Protein AF-A0A5J4Z8L5-F1 (afdb_monomer)

Radius of gyration: 27.87 Å; Cα contacts (8 Å, |Δi|>4): 990; chains: 1; bounding box: 81×73×79 Å

Secondary structure (DSSP, 8-state):
--------------------SS-TTTHHHHHHHHHHGGGT-EEEEEEETTTEEEEEEE-SSEEEEEETTEEEEEEGGGEEEEEE-SSTTEEEEEEEEE-TTS------SSHHHHHHHHTS-EEEEEEEEE--HHHHHHHHHHHHHHH-S---SEEEEEEE-SSTTSSS-HHHHIIIIIHHHHHHTTEEEEEEE--STTHHHHHHHH---SSEEEEEEEESHHHHHHHHHHHTT-HHHHTT----EEEEE-SS--HHHHHTT--S-HHHHHHHHHHHHHHT--EEE-PEEEEETT-SS-EEESSEEEEEHHHHHHHHGGGGGGGTTHHHHHHHHHHHHHPPPEEEEEEEEE-S-HHHHHHTTT---SS-SS--EEEEEEEEEEESSSBSSSS-BS-TT--TT-S-EEEEEEE--SS-HHHHHHHHTTTTTTTGGGGSTTEEEEEEEEEEEEESS-PPEEETTEEE--SEEEEE--TT---EEES----

Nearest PDB structures (foldseek):
  3vzd-assembly2_B  TM=8.085E-01  e=1.331E-27  Homo sapiens
  3vzd-assembly1_C  TM=8.023E-01  e=3.943E-27  Homo sapiens
  3vzb-assembly2_B  TM=8.010E-01  e=6.865E-26  Homo sapiens
  3vzc-assembly2_B  TM=7.932E-01  e=5.783E-26  Homo sapiens
  3vzc-assembly3_C  TM=7.968E-01  e=1.684E-24  Homo sapiens

pLDDT: mean 81.19, std 18.61, range [26.22, 97.94]

Solvent-accessible surface area (backbone atoms only — not comparable to full-atom values): 26178 Å² total; per-residue (Å²): 135,89,84,87,88,82,87,86,82,92,74,84,85,88,86,85,78,89,89,86,88,87,63,87,76,61,60,69,65,55,54,52,66,58,47,55,63,70,62,78,29,58,72,48,67,33,31,32,85,88,76,44,52,31,40,39,33,56,38,97,73,29,42,34,42,34,50,81,89,47,47,46,74,34,43,56,57,39,50,52,39,73,43,79,43,97,46,79,28,27,33,34,42,34,32,52,41,71,44,83,90,57,67,71,68,83,76,65,90,56,73,64,39,55,59,57,52,43,76,44,64,68,38,86,44,77,43,52,32,42,30,55,52,69,52,34,52,51,51,44,51,57,50,42,74,69,54,42,58,80,47,81,68,36,31,28,37,35,42,32,38,39,58,42,54,79,67,60,44,44,61,60,50,35,64,70,51,43,48,55,54,42,48,62,39,27,34,38,80,46,80,43,72,47,86,54,92,62,40,46,15,56,48,36,33,72,54,74,67,84,69,31,74,26,37,33,32,38,12,25,45,61,48,46,34,26,33,53,51,9,33,71,65,10,66,60,47,69,74,62,53,90,62,32,41,25,64,42,67,48,27,79,45,24,11,60,30,32,58,67,68,34,70,75,32,70,60,55,33,49,31,37,25,55,40,12,58,26,64,72,38,57,39,52,36,33,40,33,41,32,41,39,76,78,47,98,60,73,43,60,35,70,38,32,42,28,27,32,54,61,24,51,24,59,62,61,25,59,86,34,57,91,54,54,78,58,21,54,60,58,38,36,53,49,44,68,76,71,55,77,53,40,43,29,33,41,38,45,41,53,46,92,65,59,66,67,50,55,68,51,76,81,58,69,79,90,61,70,72,54,60,73,42,75,46,52,27,33,26,42,39,34,21,26,30,21,21,65,23,77,64,33,18,74,23,70,83,32,41,40,67,36,76,44,32,27,36,36,35,34,59,56,60,81,93,46,74,60,62,57,46,34,58,78,69,45,18,46,47,70,28,53,45,72,74,40,89,76,39,46,76,44,56,18,30,30,41,35,45,35,43,75,65,73,54,60,32,19,47,54,86,39,84,45,90,38,46,32,43,37,42,32,50,60,98,79,54,59,74,42,40,28,31,36,55,88,127

InterPro domains:
  IPR001206 Diacylglycerol kinase, catalytic domain [PF00781] (158-273)
  IPR001206 Diacylglycerol kinase, catalytic domain [PS50146] (151-295)
  IPR001206 Diacylglycerol kinase, catalytic domain [SM00046] (155-289)
  IPR016064 NAD kinase/diacylglycerol kinase-like domain superfamily [SSF111331] (154-472)
  IPR017438 Inorganic polyphosphate/ATP-NAD kinase, N-terminal [G3DSA:3.40.50.10330] (147-280)
  IPR050187 Lipid Phosphate Formation and Regulation [PTHR12358] (116-467)

Sequence (487 aa):
MFAQDERVDHVWNQRHTQFAVRLCLVERVRLSAARLRACGSMQYEGTVSGGRRICLGVGDRALLVEESRVAWEIPWTAVVDVVRGSSQEEVQLMCMVPKSRSAPYRKEVGEKLSAEYQKQSLEWRKWAITLSRTDADSFSAAVWARLGRAFRNQKIDVVINPISGGNHANVVKYQRWVQPILENAGLQPVEHVTTSQGDGERYAETLDLVDSVGILSIGGDGTLYELVNGLCRNPKYVEGICFPIGVLPFGSGNGVAASLQCSESLEWSVLQCVRSCRVQSYQMLCPAWVVRDDLDEKRLSVLGVTWGLVADTDVDSDTCRWLGSARFDVVGLRNLLFKDGRRGRISLVCSDGQSALDEIRGFQNREGPGDLGAGTYSSVMAYTAPFATPQYNFAPFAKLESQEIDVVILRKQNFSCKMLKMFLSGAFERGAHVLDRSVLYFKSRELTIETLDNSPLVLDGELTRANQVRIFFDDSSPAFNMMHCTM

Foldseek 3Di:
DDDDDDDDDDDDDDDDDDDDPDDPPPVLVVVVVVVLVVQVWDKFWWAWPPGWIWIWTLHDAFIWIDTRNAIETAGLLQFQAWDADPDLQKIKTKGKGADPVPGRDDDDGDPVVVVVRLQGDIDIDITTTGGPNVCSVVVRVSSCVSLAAQQQQFEEEEEAAQCAANPSCLVVCCVVAQVVSQVSSNYDYDYDYADDQLSLLCCLLPDDQPRHLAYEQRHALSSVQSNVQSVVNRVVVVVPPAHAYQYAYPHLWHQVCLLLVNPRDRNSSSSLLSSCSRNVNFFKAFWWWKDFPVDPDIGTFRWWKKFALQLQQLVVLVVVCVVRNCSSLVSSVVCLVPPFFFWWWKFFAFDPCPVVQVVLPPDDPPDDRGTPGIATFNMKTKTQGQGRGNQFRQQPPHGRNDLWIKIKTQGDDPSDVLVVCCSVVSCRRVVVNCSDPNIDIGIGQKMKIAGPPQGWMATSSHTDSGRMMMIHDDPPRDMHTYSGHDD

Organism: Porphyridium purpureum (NCBI:txid35688)

Structure (mmCIF, N/CA/C/O backbone):
data_AF-A0A5J4Z8L5-F1
#
_entry.id   AF-A0A5J4Z8L5-F1
#
loop_
_atom_site.group_PDB
_atom_site.id
_atom_site.type_symbol
_atom_site.label_atom_id
_atom_site.label_alt_id
_atom_site.label_comp_id
_atom_site.label_asym_id
_atom_site.label_entity_id
_atom_site.label_seq_id
_atom_site.pdbx_PDB_ins_code
_atom_site.Cartn_x
_atom_site.Cartn_y
_atom_site.Cartn_z
_atom_site.occupancy
_atom_site.B_iso_or_equiv
_atom_site.auth_seq_id
_atom_site.auth_comp_id
_atom_site.auth_asym_id
_atom_site.auth_atom_id
_atom_site.pdbx_PDB_model_num
ATOM 1 N N . MET A 1 1 ? 50.666 53.358 28.669 1.00 31.73 1 MET A N 1
ATOM 2 C CA . MET A 1 1 ? 51.471 52.815 29.783 1.00 31.73 1 MET A CA 1
ATOM 3 C C . MET A 1 1 ? 50.543 51.904 30.568 1.00 31.73 1 MET A C 1
ATOM 5 O O . MET A 1 1 ? 49.432 52.320 30.859 1.00 31.73 1 MET A O 1
ATOM 9 N N . PHE A 1 2 ? 50.936 50.641 30.695 1.00 28.08 2 PHE A N 1
ATOM 10 C CA . PHE A 1 2 ? 50.135 49.466 31.054 1.00 28.08 2 PHE A CA 1
ATOM 11 C C . PHE A 1 2 ? 49.382 49.560 32.391 1.00 28.08 2 PHE A C 1
ATOM 13 O O . PHE A 1 2 ? 49.943 50.080 33.347 1.00 28.08 2 PHE A O 1
ATOM 20 N N . ALA A 1 3 ? 48.195 48.944 32.470 1.00 27.64 3 ALA A N 1
ATOM 21 C CA . ALA A 1 3 ? 47.959 47.783 33.344 1.00 27.64 3 ALA A CA 1
ATOM 22 C C . ALA A 1 3 ? 46.548 47.193 33.133 1.00 27.64 3 ALA A C 1
ATOM 24 O O . ALA A 1 3 ? 45.547 47.903 33.186 1.00 27.64 3 ALA A O 1
ATOM 25 N N . GLN A 1 4 ? 46.525 45.886 32.865 1.00 30.61 4 GLN A N 1
ATOM 26 C CA . GLN A 1 4 ? 45.398 44.963 33.007 1.00 30.61 4 GLN A CA 1
ATOM 27 C C . GLN A 1 4 ? 45.284 44.487 34.472 1.00 30.61 4 GLN A C 1
ATOM 29 O O . GLN A 1 4 ? 46.156 44.803 35.280 1.00 30.61 4 GLN A O 1
ATOM 34 N N . ASP A 1 5 ? 44.269 43.644 34.702 1.00 28.53 5 ASP A N 1
ATOM 35 C CA . ASP A 1 5 ? 43.996 42.740 35.835 1.00 28.53 5 ASP A CA 1
ATOM 36 C C . ASP A 1 5 ? 43.178 43.301 37.000 1.00 28.53 5 ASP A C 1
ATOM 38 O O . ASP A 1 5 ? 43.421 44.395 37.489 1.00 28.53 5 ASP A O 1
ATOM 42 N N . GLU A 1 6 ? 42.229 42.575 37.590 1.00 29.61 6 GLU A N 1
ATOM 43 C CA . GLU A 1 6 ? 41.449 41.375 37.244 1.00 29.61 6 GLU A CA 1
ATOM 44 C C . GLU A 1 6 ? 40.432 41.226 38.407 1.00 29.61 6 GLU A C 1
ATOM 46 O O . GLU A 1 6 ? 40.668 41.761 39.490 1.00 29.61 6 GLU A O 1
ATOM 51 N N . ARG A 1 7 ? 39.381 40.415 38.219 1.00 26.34 7 ARG A N 1
ATOM 52 C CA . ARG A 1 7 ? 38.614 39.685 39.260 1.00 26.34 7 ARG A CA 1
ATOM 53 C C . ARG A 1 7 ? 37.390 40.312 39.972 1.00 26.34 7 ARG A C 1
ATOM 55 O O . ARG A 1 7 ? 37.499 41.134 40.870 1.00 26.34 7 ARG A O 1
ATOM 62 N N . VAL A 1 8 ? 36.260 39.644 39.685 1.00 28.33 8 VAL A N 1
ATOM 63 C CA . VAL A 1 8 ? 35.460 38.811 40.623 1.00 28.33 8 VAL A CA 1
ATOM 64 C C . VAL A 1 8 ? 34.168 39.409 41.214 1.00 28.33 8 VAL A C 1
ATOM 66 O O . VAL A 1 8 ? 34.149 40.436 41.879 1.00 28.33 8 VAL A O 1
ATOM 69 N N . ASP A 1 9 ? 33.106 38.631 40.971 1.00 26.98 9 ASP A N 1
ATOM 70 C CA . ASP A 1 9 ? 31.843 38.449 41.694 1.00 26.98 9 ASP A CA 1
ATOM 71 C C . ASP A 1 9 ? 30.801 39.574 41.755 1.00 26.98 9 ASP A C 1
ATOM 73 O O . ASP A 1 9 ? 30.735 40.393 42.669 1.00 26.98 9 ASP A O 1
ATOM 77 N N . HIS A 1 10 ? 29.828 39.473 40.841 1.00 28.09 10 HIS A N 1
ATOM 78 C CA . HIS A 1 10 ? 28.513 40.081 41.008 1.00 28.09 10 HIS A CA 1
ATOM 79 C C . HIS A 1 10 ? 27.610 39.210 41.891 1.00 28.09 10 HIS A C 1
ATOM 81 O O . HIS A 1 10 ? 26.959 38.268 41.436 1.00 28.09 10 HIS A O 1
ATOM 87 N N . VAL A 1 11 ? 27.519 39.602 43.161 1.00 29.31 11 VAL A N 1
ATOM 88 C CA . VAL A 1 11 ? 26.416 39.262 44.061 1.00 29.31 11 VAL A CA 1
ATOM 89 C C . VAL A 1 11 ? 25.360 40.368 43.986 1.00 29.31 11 VAL A C 1
ATOM 91 O O . VAL A 1 11 ? 25.647 41.537 44.216 1.00 29.31 11 VAL A O 1
ATOM 94 N N . TRP A 1 12 ? 24.145 39.946 43.633 1.00 26.22 12 TRP A N 1
ATOM 95 C CA . TRP A 1 12 ? 22.835 40.427 44.082 1.00 26.22 12 TRP A CA 1
ATOM 96 C C . TRP A 1 12 ? 22.670 41.901 44.470 1.00 26.22 12 TRP A C 1
ATOM 98 O O . TRP A 1 12 ? 23.147 42.340 45.513 1.00 26.22 12 TRP A O 1
ATOM 108 N N . ASN A 1 13 ? 21.750 42.578 43.775 1.00 28.23 13 ASN A N 1
ATOM 109 C CA . ASN A 1 13 ? 20.916 43.573 44.436 1.00 28.23 13 ASN A CA 1
ATOM 110 C C . ASN A 1 13 ? 19.435 43.203 44.318 1.00 28.23 13 ASN A C 1
ATOM 112 O O . ASN A 1 13 ? 18.883 43.003 43.237 1.00 28.23 13 ASN A O 1
ATOM 116 N N . GLN A 1 14 ? 18.843 43.032 45.493 1.00 29.22 14 GLN A N 1
ATOM 117 C CA . GLN A 1 14 ? 17.462 42.669 45.737 1.00 29.22 14 GLN A CA 1
ATOM 118 C C . GLN A 1 14 ? 16.518 43.853 45.490 1.00 29.22 14 GLN A C 1
ATOM 120 O O . GLN A 1 14 ? 16.885 45.001 45.724 1.00 29.22 14 GLN A O 1
ATOM 125 N N . ARG A 1 15 ? 15.253 43.494 45.228 1.00 26.44 15 ARG A N 1
ATOM 126 C CA . ARG A 1 15 ? 13.998 44.065 45.770 1.00 26.44 15 ARG A CA 1
ATOM 127 C C . ARG A 1 15 ? 13.004 44.457 44.680 1.00 26.44 15 ARG A C 1
ATOM 129 O O . ARG A 1 15 ? 12.834 45.625 44.376 1.00 26.44 15 ARG A O 1
ATOM 136 N N . HIS A 1 16 ? 12.231 43.470 44.231 1.00 29.41 16 HIS A N 1
ATOM 137 C CA . HIS A 1 16 ? 10.777 43.604 44.289 1.00 29.41 16 HIS A CA 1
ATOM 138 C C . HIS A 1 16 ? 10.171 42.319 44.855 1.00 29.41 16 HIS A C 1
ATOM 140 O O . HIS A 1 16 ? 10.434 41.200 44.421 1.00 29.41 16 HIS A O 1
ATOM 146 N N . THR A 1 17 ? 9.460 42.539 45.945 1.00 27.44 17 THR A N 1
ATOM 147 C CA . THR A 1 17 ? 8.971 41.605 46.944 1.00 27.44 17 THR A CA 1
ATOM 148 C C . THR A 1 17 ? 7.708 40.901 46.448 1.00 27.44 17 THR A C 1
ATOM 150 O O . THR A 1 17 ? 6.851 41.537 45.851 1.00 27.44 17 THR A O 1
ATOM 153 N N . GLN A 1 18 ? 7.613 39.602 46.750 1.00 32.22 18 GLN A N 1
ATOM 154 C CA . GLN A 1 18 ? 6.392 38.874 47.128 1.00 32.22 18 GLN A CA 1
ATOM 155 C C . GLN A 1 18 ? 5.099 39.203 46.361 1.00 32.22 18 GLN A C 1
ATOM 157 O O . GLN A 1 18 ? 4.441 40.172 46.690 1.00 32.22 18 GLN A O 1
ATOM 162 N N . PHE A 1 19 ? 4.689 38.323 45.438 1.00 26.69 19 PHE A N 1
ATOM 163 C CA . PHE A 1 19 ? 3.311 37.804 45.267 1.00 26.69 19 PHE A CA 1
ATOM 164 C C . PHE A 1 19 ? 3.261 36.913 44.008 1.00 26.69 19 PHE A C 1
ATOM 166 O O . PHE A 1 19 ? 2.716 37.289 42.979 1.00 26.69 19 PHE A O 1
ATOM 173 N N . ALA A 1 20 ? 3.862 35.719 44.045 1.00 28.58 20 ALA A N 1
ATOM 174 C CA . ALA A 1 20 ? 3.730 34.755 42.939 1.00 28.58 20 ALA A CA 1
ATOM 175 C C . ALA A 1 20 ? 3.917 33.298 43.390 1.00 28.58 20 ALA A C 1
ATOM 177 O O . ALA A 1 20 ? 4.546 32.495 42.713 1.00 28.58 20 ALA A O 1
ATOM 178 N N . VAL A 1 21 ? 3.379 32.929 44.554 1.00 32.91 21 VAL A N 1
ATOM 179 C CA . VAL A 1 21 ? 3.320 31.523 44.986 1.00 32.91 21 VAL A CA 1
ATOM 180 C C . VAL A 1 21 ? 1.932 31.253 45.556 1.00 32.91 21 VAL A C 1
ATOM 182 O O . VAL A 1 21 ? 1.778 31.236 46.769 1.00 32.91 21 VAL A O 1
ATOM 185 N N . ARG A 1 22 ? 0.913 31.112 44.683 1.00 28.86 22 ARG A N 1
ATOM 186 C CA . ARG A 1 22 ? -0.322 30.309 44.925 1.00 28.86 22 ARG A CA 1
ATOM 187 C C . ARG A 1 22 ? -1.428 30.353 43.850 1.00 28.86 22 ARG A C 1
ATOM 189 O O . ARG A 1 22 ? -2.564 30.029 44.167 1.00 28.86 22 ARG A O 1
ATOM 196 N N . LEU A 1 23 ? -1.148 30.663 42.578 1.00 28.34 23 LEU A N 1
ATOM 197 C CA . LEU A 1 23 ? -2.201 30.676 41.534 1.00 28.34 23 LEU A CA 1
ATOM 198 C C . LEU A 1 23 ? -1.966 29.765 40.315 1.00 28.34 23 LEU A C 1
ATOM 200 O O . LEU A 1 23 ? -2.795 29.728 39.415 1.00 28.34 23 LEU A O 1
ATOM 204 N N . CYS A 1 24 ? -0.928 28.922 40.303 1.00 28.44 24 CYS A N 1
ATOM 205 C CA . CYS A 1 24 ? -0.653 28.045 39.150 1.00 28.44 24 CYS A CA 1
ATOM 206 C C . CYS A 1 24 ? -1.461 26.726 39.100 1.00 28.44 24 CYS A C 1
ATOM 208 O O . CYS A 1 24 ? -1.292 25.939 38.172 1.00 28.44 24 CYS A O 1
ATOM 210 N N . LEU A 1 25 ? -2.352 26.463 40.064 1.00 30.12 25 LEU A N 1
ATOM 211 C CA . LEU A 1 25 ? -3.153 25.225 40.113 1.00 30.12 25 LEU A CA 1
ATOM 212 C C . LEU A 1 25 ? -4.659 25.436 39.896 1.00 30.12 25 LEU A C 1
ATOM 214 O O . LEU A 1 25 ? -5.367 24.460 39.670 1.00 30.12 25 LEU A O 1
ATOM 218 N N . VAL A 1 26 ? -5.144 26.682 39.907 1.00 29.22 26 VAL A N 1
ATOM 219 C CA . VAL A 1 26 ? -6.587 26.983 39.825 1.00 29.22 26 VAL A CA 1
ATOM 220 C C . VAL A 1 26 ? -7.002 27.494 38.436 1.00 29.22 26 VAL A C 1
ATOM 222 O O . VAL A 1 26 ? -8.107 27.197 37.985 1.00 29.22 26 VAL A O 1
ATOM 225 N N . GLU A 1 27 ? -6.109 28.150 37.686 1.00 28.30 27 GLU A N 1
ATOM 226 C CA . GLU A 1 27 ? -6.430 28.647 36.334 1.00 28.30 27 GLU A CA 1
ATOM 227 C C . GLU A 1 27 ? -6.375 27.575 35.233 1.00 28.30 27 GLU A C 1
ATOM 229 O O . GLU A 1 27 ? -7.147 27.645 34.276 1.00 28.30 27 GLU A O 1
ATOM 234 N N . ARG A 1 28 ? -5.560 26.516 35.376 1.00 35.81 28 ARG A N 1
ATOM 235 C CA . ARG A 1 28 ? -5.553 25.401 34.401 1.00 35.81 28 ARG A CA 1
ATOM 236 C C . ARG A 1 28 ? -6.843 24.571 34.419 1.00 35.81 28 ARG A C 1
ATOM 238 O O . ARG A 1 28 ? -7.203 24.026 33.384 1.00 35.81 28 ARG A O 1
ATOM 245 N N . VAL A 1 29 ? -7.548 24.522 35.553 1.00 36.59 29 VAL A N 1
ATOM 246 C CA . VAL A 1 29 ? -8.766 23.708 35.749 1.00 36.59 29 VAL A CA 1
ATOM 247 C C . VAL A 1 29 ? -10.022 24.389 35.182 1.00 36.59 29 VAL A C 1
ATOM 249 O O . VAL A 1 29 ? -10.962 23.715 34.779 1.00 36.59 29 VAL A O 1
ATOM 252 N N . ARG A 1 30 ? -10.056 25.727 35.094 1.00 32.56 30 ARG A N 1
ATOM 253 C CA . ARG A 1 30 ? -11.213 26.456 34.530 1.00 32.56 30 ARG A CA 1
ATOM 254 C C . ARG A 1 30 ? -11.159 26.621 33.009 1.00 32.56 30 ARG A C 1
ATOM 256 O O . ARG A 1 30 ? -12.203 26.758 32.376 1.00 32.56 30 ARG A O 1
ATOM 263 N N . LEU A 1 31 ? -9.969 26.563 32.411 1.00 39.22 31 LEU A N 1
ATOM 264 C CA . LEU A 1 31 ? -9.782 26.711 30.964 1.00 39.22 31 LEU A CA 1
ATOM 265 C C . LEU A 1 31 ? -10.155 25.457 30.148 1.00 39.22 31 LEU A C 1
ATOM 267 O O . LEU A 1 31 ? -10.391 25.602 28.950 1.00 39.22 31 LEU A O 1
ATOM 271 N N . SER A 1 32 ? -10.222 24.253 30.738 1.00 48.75 32 SER A N 1
ATOM 272 C CA . SER A 1 32 ? -10.603 23.020 30.017 1.00 48.75 32 SER A CA 1
ATOM 273 C C . SER A 1 32 ? -12.121 22.911 29.826 1.00 48.75 32 SER A C 1
ATOM 275 O O . SER A 1 32 ? -12.586 22.830 28.689 1.00 48.75 32 SER A O 1
ATOM 277 N N . ALA A 1 33 ? -12.905 23.081 30.894 1.00 40.66 33 ALA A N 1
ATOM 278 C CA . ALA A 1 33 ? -14.371 23.068 30.835 1.00 40.66 33 ALA A CA 1
ATOM 279 C C . ALA A 1 33 ? -14.964 24.220 29.995 1.00 40.66 33 ALA A C 1
ATOM 281 O O . ALA A 1 33 ? -15.949 24.030 29.284 1.00 40.66 33 ALA A O 1
ATOM 282 N N . ALA A 1 34 ? -14.361 25.414 30.030 1.00 43.12 34 ALA A N 1
ATOM 283 C CA . ALA A 1 34 ? -14.801 26.549 29.212 1.00 43.12 34 ALA A CA 1
ATOM 284 C C . ALA A 1 34 ? -14.479 26.377 27.712 1.00 43.12 34 ALA A C 1
ATOM 286 O O . ALA A 1 34 ? -15.192 26.914 26.869 1.00 43.12 34 ALA A O 1
ATOM 287 N N . ARG A 1 35 ? -13.437 25.608 27.357 1.00 48.69 35 ARG A N 1
ATOM 288 C CA . ARG A 1 35 ? -13.040 25.357 25.957 1.00 48.69 35 ARG A CA 1
ATOM 289 C C . ARG A 1 35 ? -13.725 24.149 25.333 1.00 48.69 35 ARG A C 1
ATOM 291 O O . ARG A 1 35 ? -14.051 24.215 24.153 1.00 48.69 35 ARG A O 1
ATOM 298 N N . LEU A 1 36 ? -14.036 23.118 26.122 1.00 47.00 36 LEU A N 1
ATOM 299 C CA . LEU A 1 36 ? -14.982 22.075 25.713 1.00 47.00 36 LEU A CA 1
ATOM 300 C C . LEU A 1 36 ? -16.328 22.706 25.311 1.00 47.00 36 LEU A C 1
ATOM 302 O O . LEU A 1 36 ? -16.960 22.264 24.357 1.00 47.00 36 LEU A O 1
ATOM 306 N N . ARG A 1 37 ? -16.769 23.774 26.001 1.00 43.47 37 ARG A N 1
ATOM 307 C CA . ARG A 1 37 ? -18.010 24.509 25.668 1.00 43.47 37 ARG A CA 1
ATOM 308 C C . ARG A 1 37 ? -17.892 25.380 24.414 1.00 43.47 37 ARG A C 1
ATOM 310 O O . ARG A 1 37 ? -18.899 25.642 23.772 1.00 43.47 37 ARG A O 1
ATOM 317 N N . ALA A 1 38 ? -16.683 25.811 24.055 1.00 43.34 38 ALA A N 1
ATOM 318 C CA . ALA A 1 38 ? -16.443 26.677 22.900 1.00 43.34 38 ALA A CA 1
ATOM 319 C C . ALA A 1 38 ? -16.444 25.927 21.550 1.00 43.34 38 ALA A C 1
ATOM 321 O O . ALA A 1 38 ? -16.555 26.572 20.514 1.00 43.34 38 ALA A O 1
ATOM 322 N N . CYS A 1 39 ? -16.341 24.590 21.546 1.00 48.72 39 CYS A N 1
ATOM 323 C CA . CYS A 1 39 ? -16.288 23.775 20.321 1.00 48.72 39 CYS A CA 1
ATOM 324 C C . CYS A 1 39 ? -17.656 23.281 19.811 1.00 48.72 39 CYS A C 1
ATOM 326 O O . CYS A 1 39 ? -17.685 22.471 18.891 1.00 48.72 39 CYS A O 1
ATOM 328 N N . GLY A 1 40 ? -18.782 23.688 20.414 1.00 53.06 40 GLY A N 1
ATOM 329 C CA . GLY A 1 40 ? -20.119 23.211 20.011 1.00 53.06 40 GLY A CA 1
ATOM 330 C C . GLY A 1 40 ? -20.359 21.701 20.202 1.00 53.06 40 GLY A C 1
ATOM 331 O O . GLY A 1 40 ? -21.368 21.175 19.746 1.00 53.06 40 GLY A O 1
ATOM 332 N N . SER A 1 41 ? -19.441 20.999 20.871 1.00 62.81 41 SER A N 1
ATOM 333 C CA . SER A 1 41 ? -19.448 19.546 21.058 1.00 62.81 41 SER A CA 1
ATOM 334 C C . SER A 1 41 ? -20.446 19.095 22.125 1.00 62.81 41 SER A C 1
ATOM 336 O O . SER A 1 41 ? -20.536 19.731 23.179 1.00 62.81 41 SER A O 1
ATOM 338 N N . MET A 1 42 ? -21.110 17.951 21.912 1.00 76.81 42 MET A N 1
ATOM 339 C CA . MET A 1 42 ? -21.866 17.268 22.974 1.00 76.81 42 MET A CA 1
ATOM 340 C C . MET A 1 42 ? -20.910 16.843 24.092 1.00 76.81 42 MET A C 1
ATOM 342 O O . MET A 1 42 ? -19.844 16.291 23.808 1.00 76.81 42 MET A O 1
ATOM 346 N N . GLN A 1 43 ? -21.286 17.106 25.344 1.00 85.38 43 GLN A N 1
ATOM 347 C CA . GLN A 1 43 ? -20.447 16.862 26.515 1.00 85.38 43 GLN A CA 1
ATOM 348 C C . GLN A 1 43 ? -21.071 15.839 27.441 1.00 85.38 43 GLN A C 1
ATOM 350 O O . GLN A 1 43 ? -22.272 15.876 27.690 1.00 85.38 43 GLN A O 1
ATOM 355 N N . TYR A 1 44 ? -20.216 14.992 27.998 1.00 89.62 44 TYR A N 1
ATOM 356 C CA . TYR A 1 44 ? -20.611 13.958 28.936 1.00 89.62 44 TYR A CA 1
ATOM 357 C C . TYR A 1 44 ? -19.637 13.946 30.107 1.00 89.62 44 TYR A C 1
ATOM 359 O O . TYR A 1 44 ? -18.424 14.090 29.925 1.00 89.62 44 TYR A O 1
ATOM 367 N N . GLU A 1 45 ? -20.164 13.770 31.313 1.00 90.25 45 GLU A N 1
ATOM 368 C CA . GLU A 1 45 ? -19.361 13.613 32.519 1.00 90.25 45 GLU A CA 1
ATOM 369 C C . GLU A 1 45 ? -19.603 12.234 33.114 1.00 90.25 45 GLU A C 1
ATOM 371 O O . GLU A 1 45 ? -20.742 11.790 33.251 1.00 90.25 45 GLU A O 1
ATOM 376 N N . GLY A 1 46 ? -18.518 11.560 33.477 1.00 90.12 46 GLY A N 1
ATOM 377 C CA . GLY A 1 46 ? -18.580 10.211 34.005 1.00 90.12 46 GLY A CA 1
ATOM 378 C C . GLY A 1 46 ? -17.457 9.899 34.970 1.00 90.12 46 GLY A C 1
ATOM 379 O O . GLY A 1 46 ? -16.653 10.752 35.367 1.00 90.12 46 GLY A O 1
ATOM 380 N N . THR A 1 47 ? -17.386 8.623 35.319 1.00 91.44 47 THR A N 1
ATOM 381 C CA . THR A 1 47 ? -16.307 8.075 36.139 1.00 91.44 47 THR A CA 1
ATOM 382 C C . THR A 1 47 ? -15.695 6.864 35.459 1.00 91.44 47 THR A C 1
ATOM 384 O O . THR A 1 47 ? -16.407 6.035 34.903 1.00 91.44 47 THR A O 1
ATOM 387 N N . VAL A 1 48 ? -14.366 6.769 35.471 1.00 90.38 48 VAL A N 1
ATOM 388 C CA . VAL A 1 48 ? -13.658 5.566 35.011 1.00 90.38 48 VAL A CA 1
ATOM 389 C C . VAL A 1 48 ? -13.457 4.587 36.162 1.00 90.38 48 VAL A C 1
ATOM 391 O O . VAL A 1 48 ? -13.467 4.984 37.334 1.00 90.38 48 VAL A O 1
ATOM 394 N N . SER A 1 49 ? -13.191 3.317 35.841 1.00 75.31 49 SER A N 1
ATOM 395 C CA . SER A 1 49 ? -12.827 2.292 36.828 1.00 75.31 49 SER A CA 1
ATOM 396 C C . SER A 1 49 ? -11.750 2.807 37.803 1.00 75.31 49 SER A C 1
ATOM 398 O O . SER A 1 49 ? -10.665 3.234 37.385 1.00 75.31 49 SER A O 1
ATOM 400 N N . GLY A 1 50 ? -12.063 2.793 39.103 1.00 73.69 50 GLY A N 1
ATOM 401 C CA . GLY A 1 50 ? -11.235 3.391 40.160 1.00 73.69 50 GLY A CA 1
ATOM 402 C C . GLY A 1 50 ? -11.682 4.783 40.633 1.00 73.69 50 GLY A C 1
ATOM 403 O O . GLY A 1 50 ? -10.942 5.429 41.368 1.00 73.69 50 GLY A O 1
ATOM 404 N N . GLY A 1 51 ? -12.863 5.261 40.218 1.00 82.25 51 GLY A N 1
ATOM 405 C CA . GLY A 1 51 ? -13.524 6.451 40.780 1.00 82.25 51 GLY A CA 1
ATOM 406 C C . GLY A 1 51 ? -12.975 7.796 40.297 1.00 82.25 51 GLY A C 1
ATOM 407 O O . GLY A 1 51 ? -13.323 8.844 40.841 1.00 82.25 51 GLY A O 1
ATOM 408 N N . ARG A 1 52 ? -12.106 7.796 39.281 1.00 87.94 52 ARG A N 1
ATOM 409 C CA . ARG A 1 52 ? -11.543 9.027 38.710 1.00 87.94 52 ARG A CA 1
ATOM 410 C C . ARG A 1 52 ? -12.559 9.674 37.770 1.00 87.94 52 ARG A C 1
ATOM 412 O O . ARG A 1 52 ? -13.200 8.983 36.981 1.00 87.94 52 ARG A O 1
ATOM 419 N N . ARG A 1 53 ? -12.690 11.002 37.840 1.00 89.31 53 ARG A N 1
ATOM 420 C CA . ARG A 1 53 ? -13.576 11.769 36.952 1.00 89.31 53 ARG A CA 1
ATOM 421 C C . ARG A 1 53 ? -13.021 11.788 35.530 1.00 89.31 53 ARG A C 1
ATOM 423 O O . ARG A 1 53 ? -11.817 11.998 35.339 1.00 89.31 53 ARG A O 1
ATOM 430 N N . ILE A 1 54 ? -13.918 11.624 34.566 1.00 88.50 54 ILE A N 1
ATOM 431 C CA . ILE A 1 54 ? -13.644 11.779 33.142 1.00 88.50 54 ILE A CA 1
ATOM 432 C C . ILE A 1 54 ? -14.679 12.715 32.515 1.00 88.50 54 ILE A C 1
ATOM 434 O O . ILE A 1 54 ? -15.866 12.648 32.838 1.00 88.50 54 ILE A O 1
ATOM 438 N N . CYS A 1 55 ? -14.216 13.592 31.632 1.00 88.81 55 CYS A N 1
ATOM 439 C CA . CYS A 1 55 ? -15.061 14.431 30.794 1.00 88.81 55 CYS A CA 1
ATOM 440 C C . CYS A 1 55 ? -14.831 14.043 29.333 1.00 88.81 55 CYS A C 1
ATOM 442 O O . CYS A 1 55 ? -13.689 13.866 28.904 1.00 88.81 55 CYS A O 1
ATOM 444 N N . LEU A 1 56 ? -15.915 13.912 28.577 1.00 90.75 56 LEU A N 1
ATOM 445 C CA . LEU A 1 56 ? -15.900 13.516 27.173 1.00 90.75 56 LEU A CA 1
ATOM 446 C C . LEU A 1 56 ? -16.542 14.614 26.329 1.00 90.75 56 LEU A C 1
ATOM 448 O O . LEU A 1 56 ? -17.561 15.182 26.722 1.00 90.75 56 LEU A O 1
ATOM 452 N N . GLY A 1 57 ? -15.964 14.888 25.163 1.00 88.88 57 GLY A N 1
ATOM 453 C CA . GLY A 1 57 ? -16.508 15.819 24.179 1.00 88.88 57 GLY A CA 1
ATOM 454 C C . GLY A 1 57 ? -16.524 15.199 22.789 1.00 88.88 57 GLY A C 1
ATOM 455 O O . GLY A 1 57 ? -15.476 14.822 22.271 1.00 88.88 57 GLY A O 1
ATOM 456 N N . VAL A 1 58 ? -17.697 15.113 22.163 1.00 89.62 58 VAL A N 1
ATOM 457 C CA . VAL A 1 58 ? -17.838 14.643 20.775 1.00 89.62 58 VAL A CA 1
ATOM 458 C C . VAL A 1 58 ? -17.810 15.856 19.848 1.00 89.62 58 VAL A C 1
ATOM 460 O O . VAL A 1 58 ? -18.811 16.560 19.719 1.00 89.62 58 VAL A O 1
ATOM 463 N N . GLY A 1 59 ? -16.646 16.138 19.257 1.00 84.69 59 GLY A N 1
ATOM 464 C CA . GLY A 1 59 ? -16.437 17.260 18.337 1.00 84.69 59 GLY A CA 1
ATOM 465 C C . GLY A 1 59 ? -16.374 16.819 16.877 1.00 84.69 59 GLY A C 1
ATOM 466 O O . GLY A 1 59 ? -16.177 15.647 16.583 1.00 84.69 59 GLY A O 1
ATOM 467 N N . ASP A 1 60 ? -16.510 17.746 15.927 1.00 82.19 60 ASP A N 1
ATOM 468 C CA . ASP A 1 60 ? -16.583 17.446 14.483 1.00 82.19 60 ASP A CA 1
ATOM 469 C C . ASP A 1 60 ? -15.381 16.678 13.929 1.00 82.19 60 ASP A C 1
ATOM 471 O O . ASP A 1 60 ? -15.554 15.713 13.190 1.00 82.19 60 ASP A O 1
ATOM 475 N N . ARG A 1 61 ? -14.167 17.024 14.359 1.00 79.19 61 ARG A N 1
ATOM 476 C CA . ARG A 1 61 ? -12.933 16.421 13.824 1.00 79.19 61 ARG A CA 1
ATOM 477 C C . ARG A 1 61 ? -12.248 15.427 14.758 1.00 79.19 61 ARG A C 1
ATOM 479 O O . ARG A 1 61 ? -11.439 14.626 14.298 1.00 79.19 61 ARG A O 1
ATOM 486 N N . ALA A 1 62 ? -12.567 15.467 16.048 1.00 85.94 62 ALA A N 1
ATOM 487 C CA . ALA A 1 62 ? -11.904 14.659 17.060 1.00 85.94 62 ALA A CA 1
ATOM 488 C C . ALA A 1 62 ? -12.825 14.361 18.249 1.00 85.94 62 ALA A C 1
ATOM 490 O O . ALA A 1 62 ? -13.755 15.114 18.555 1.00 85.94 62 ALA A O 1
ATOM 491 N N . LEU A 1 63 ? -12.504 13.275 18.946 1.00 89.56 63 LEU A N 1
ATOM 492 C CA . LEU A 1 63 ? -13.017 12.947 20.263 1.00 89.56 63 LEU A CA 1
ATOM 493 C C . LEU A 1 63 ? -12.108 13.567 21.330 1.00 89.56 63 LEU A C 1
ATOM 495 O O . LEU A 1 63 ? -10.898 13.342 21.351 1.00 89.56 63 LEU A O 1
ATOM 499 N N . LEU A 1 64 ? -12.701 14.336 22.234 1.00 87.94 64 LEU A N 1
ATOM 500 C CA . LEU A 1 64 ? -12.012 14.949 23.361 1.00 87.94 64 LEU A CA 1
ATOM 501 C C . LEU A 1 64 ? -12.208 14.079 24.598 1.00 87.94 64 LEU A C 1
ATOM 503 O O . LEU A 1 64 ? -13.340 13.761 24.964 1.00 87.94 64 LEU A O 1
ATOM 507 N N . VAL A 1 65 ? -11.108 13.717 25.248 1.00 87.75 65 VAL A N 1
ATOM 508 C CA . VAL A 1 65 ? -11.120 12.920 26.478 1.00 87.75 65 VAL A CA 1
ATOM 509 C C . VAL A 1 65 ? -10.267 13.625 27.519 1.00 87.75 65 VAL A C 1
ATOM 511 O O . VAL A 1 65 ? -9.082 13.842 27.294 1.00 87.75 65 VAL A O 1
ATOM 514 N N . GLU A 1 66 ? -10.846 13.979 28.662 1.00 84.50 66 GLU A N 1
ATOM 515 C CA . GLU A 1 66 ? -10.130 14.555 29.802 1.00 84.50 66 GLU A CA 1
ATOM 516 C C . GLU A 1 66 ? -10.288 13.640 31.014 1.00 84.50 66 GLU A C 1
ATOM 518 O O . GLU A 1 66 ? -11.365 13.541 31.595 1.00 84.50 66 GLU A O 1
ATOM 523 N N . GLU A 1 67 ? -9.207 12.976 31.415 1.00 83.62 67 GLU A N 1
ATOM 524 C CA . GLU A 1 67 ? -9.170 12.118 32.597 1.00 83.62 67 GLU A CA 1
ATOM 525 C C . GLU A 1 67 ? -8.296 12.776 33.669 1.00 83.62 67 GLU A C 1
ATOM 527 O O . GLU A 1 67 ? -7.077 12.917 33.525 1.00 83.62 67 GLU A O 1
ATOM 532 N N . SER A 1 68 ? -8.911 13.154 34.792 1.00 77.00 68 SER A N 1
ATOM 533 C CA . SER A 1 68 ? -8.255 13.847 35.913 1.00 77.00 68 SER A CA 1
ATOM 534 C C . SER A 1 68 ? -7.564 15.177 35.547 1.00 77.00 68 SER A C 1
ATOM 536 O O . SER A 1 68 ? -8.107 16.240 35.820 1.00 77.00 68 SER A O 1
ATOM 538 N N . ARG A 1 69 ? -6.336 15.141 35.007 1.00 71.62 69 ARG A N 1
ATOM 539 C CA . ARG A 1 69 ? -5.530 16.325 34.623 1.00 71.62 69 ARG A CA 1
ATOM 540 C C . ARG A 1 69 ? -4.855 16.180 33.258 1.00 71.62 69 ARG A C 1
ATOM 542 O O . ARG A 1 69 ? -4.049 17.034 32.885 1.00 71.62 69 ARG A O 1
ATOM 549 N N . VAL A 1 70 ? -5.132 15.092 32.548 1.00 76.69 70 VAL A N 1
ATOM 550 C CA . VAL A 1 70 ? -4.600 14.836 31.212 1.00 76.69 70 VAL A CA 1
ATOM 551 C C . VAL A 1 70 ? -5.764 14.907 30.241 1.00 76.69 70 VAL A C 1
ATOM 553 O O . VAL A 1 70 ? -6.818 14.334 30.501 1.00 76.69 70 VAL A O 1
ATOM 556 N N . ALA A 1 71 ? -5.568 15.641 29.152 1.00 78.94 71 ALA A N 1
ATOM 557 C CA . ALA A 1 71 ? -6.541 15.765 28.083 1.00 78.94 71 ALA A CA 1
ATOM 558 C C . ALA A 1 71 ? -5.920 15.287 26.771 1.00 78.94 71 ALA A C 1
ATOM 560 O O . ALA A 1 71 ? -4.759 15.594 26.484 1.00 78.94 71 ALA A O 1
ATOM 561 N N . TRP A 1 72 ? -6.715 14.564 25.992 1.00 83.25 72 TRP A N 1
ATOM 562 C CA . TRP A 1 72 ? -6.389 14.091 24.658 1.00 83.25 72 TRP A CA 1
ATOM 563 C C . TRP A 1 72 ? -7.393 14.644 23.656 1.00 83.25 72 TRP A C 1
ATOM 565 O O . TRP A 1 72 ? -8.601 14.639 23.898 1.00 83.25 72 TRP A O 1
ATOM 575 N N . GLU A 1 73 ? -6.870 15.074 22.516 1.00 84.38 73 GLU A N 1
ATOM 576 C CA . GLU A 1 73 ? -7.635 15.321 21.302 1.00 84.38 73 GLU A CA 1
ATOM 577 C C . GLU A 1 73 ? -7.341 14.166 20.343 1.00 84.38 73 GLU A C 1
ATOM 579 O O . GLU A 1 73 ? -6.234 14.039 19.817 1.00 84.38 73 GLU A O 1
ATOM 584 N N . ILE A 1 74 ? -8.299 13.249 20.224 1.00 87.00 74 ILE A N 1
ATOM 585 C CA . ILE A 1 74 ? -8.141 11.970 19.532 1.00 87.00 74 ILE A CA 1
ATOM 586 C C . ILE A 1 74 ? -8.825 12.092 18.165 1.00 87.00 74 ILE A C 1
ATOM 588 O O . ILE A 1 74 ? -10.049 12.227 18.126 1.00 87.00 74 ILE A O 1
ATOM 592 N N . PRO A 1 75 ? -8.094 12.052 17.038 1.00 87.62 75 PRO A N 1
ATOM 593 C CA . PRO A 1 75 ? -8.722 12.081 15.721 1.00 87.62 75 PRO A CA 1
ATOM 594 C C . PRO A 1 75 ? -9.656 10.876 15.562 1.00 87.62 75 PRO A C 1
ATOM 596 O O . PRO A 1 75 ? -9.367 9.799 16.082 1.00 87.62 75 PRO A O 1
ATOM 599 N N . TRP A 1 76 ? -10.758 11.025 14.820 1.00 88.62 76 TRP A N 1
ATOM 600 C CA . TRP A 1 76 ? -11.747 9.945 14.663 1.00 88.62 76 TRP A CA 1
ATOM 601 C C . TRP A 1 76 ? -11.158 8.642 14.112 1.00 88.62 76 TRP A C 1
ATOM 603 O O . TRP A 1 76 ? -11.625 7.570 14.472 1.00 88.62 76 TRP A O 1
ATOM 613 N N . THR A 1 77 ? -10.096 8.721 13.308 1.00 88.25 77 THR A N 1
ATOM 614 C CA . THR A 1 77 ? -9.338 7.553 12.837 1.00 88.25 77 THR A CA 1
ATOM 615 C C . THR A 1 77 ? -8.695 6.755 13.980 1.00 88.25 77 THR A C 1
ATOM 617 O O . THR A 1 77 ? -8.582 5.543 13.875 1.00 88.25 77 THR A O 1
ATOM 620 N N . ALA A 1 78 ? -8.296 7.399 15.082 1.00 89.50 78 ALA A N 1
ATOM 621 C CA . ALA A 1 78 ? -7.689 6.742 16.245 1.00 89.50 78 ALA A CA 1
ATOM 622 C C . ALA A 1 78 ? -8.710 6.255 17.290 1.00 89.50 78 ALA A C 1
ATOM 624 O O . ALA A 1 78 ? -8.327 5.602 18.266 1.00 89.50 78 ALA A O 1
ATOM 625 N N . VAL A 1 79 ? -9.998 6.552 17.095 1.00 92.19 79 VAL A N 1
ATOM 626 C CA . VAL A 1 79 ? -11.091 5.973 17.880 1.00 92.19 79 VAL A CA 1
ATOM 627 C C . VAL A 1 79 ? -11.463 4.639 17.239 1.00 92.19 79 VAL A C 1
ATOM 629 O O . VAL A 1 79 ? -11.970 4.592 16.120 1.00 92.19 79 VAL A O 1
ATOM 632 N N . VAL A 1 80 ? -11.183 3.543 17.939 1.00 91.56 80 VAL A N 1
ATOM 633 C CA . VAL A 1 80 ? -11.352 2.191 17.400 1.00 91.56 80 VAL A CA 1
ATOM 634 C C . VAL A 1 80 ? -12.770 1.713 17.584 1.00 91.56 80 VAL A C 1
ATOM 636 O O . VAL A 1 80 ? -13.359 1.241 16.621 1.00 91.56 80 VAL A O 1
ATOM 639 N N . ASP A 1 81 ? -13.350 1.842 18.771 1.00 92.00 81 ASP A N 1
ATOM 640 C CA . ASP A 1 81 ? -14.732 1.420 18.979 1.00 92.00 81 ASP A CA 1
ATOM 641 C C . ASP A 1 81 ? -15.348 2.017 20.252 1.00 92.00 81 ASP A C 1
ATOM 643 O O . ASP A 1 81 ? -14.644 2.477 21.158 1.00 92.00 81 ASP A O 1
ATOM 647 N N . VAL A 1 82 ? -16.678 1.993 20.316 1.00 92.69 82 VAL A N 1
ATOM 648 C CA . VAL A 1 82 ? -17.464 2.285 21.511 1.00 92.69 82 VAL A CA 1
ATOM 649 C C . VAL A 1 82 ? -18.535 1.210 21.691 1.00 92.69 82 VAL A C 1
ATOM 651 O O . VAL A 1 82 ? -19.480 1.085 20.909 1.00 92.69 82 VAL A O 1
ATOM 654 N N . VAL A 1 83 ? -18.401 0.418 22.751 1.00 90.00 83 VAL A N 1
ATOM 655 C CA . VAL A 1 83 ? -19.331 -0.681 23.042 1.00 90.00 83 VAL A CA 1
ATOM 656 C C . VAL A 1 83 ? -20.011 -0.471 24.383 1.00 90.00 83 VAL A C 1
ATOM 658 O O . VAL A 1 83 ? -19.462 0.148 25.295 1.00 90.00 83 VAL A O 1
ATOM 661 N N . ARG A 1 84 ? -21.233 -0.988 24.518 1.00 88.69 84 ARG A N 1
ATOM 662 C CA . ARG A 1 84 ? -21.911 -1.005 25.815 1.00 88.69 84 ARG A CA 1
ATOM 663 C C . ARG A 1 84 ? -21.205 -1.979 26.754 1.00 88.69 84 ARG A C 1
ATOM 665 O O . ARG A 1 84 ? -20.787 -3.055 26.334 1.00 88.69 84 ARG A O 1
ATOM 672 N N . GLY A 1 85 ? -21.043 -1.564 28.006 1.00 83.38 85 GLY A N 1
ATOM 673 C CA . GLY A 1 85 ? -20.472 -2.393 29.057 1.00 83.38 85 GLY A CA 1
ATOM 674 C C . GLY A 1 85 ? -21.475 -3.396 29.624 1.00 83.38 85 GLY A C 1
ATOM 675 O O . GLY A 1 85 ? -22.508 -3.697 29.027 1.00 83.38 85 GLY A O 1
ATOM 676 N N . SER A 1 86 ? -21.153 -3.918 30.806 1.00 80.50 86 SER A N 1
ATOM 677 C CA . SER A 1 86 ? -21.967 -4.930 31.489 1.00 80.50 86 SER A CA 1
ATOM 678 C C . SER A 1 86 ? -23.279 -4.367 32.045 1.00 80.50 86 SER A C 1
ATOM 680 O O . SER A 1 86 ? -24.278 -5.082 32.138 1.00 80.50 86 SER A O 1
ATOM 682 N N . SER A 1 87 ? -23.293 -3.075 32.382 1.00 84.38 87 SER A N 1
ATOM 683 C CA . SER A 1 87 ? -24.479 -2.335 32.808 1.00 84.38 87 SER A CA 1
ATOM 684 C C . SER A 1 87 ? -24.936 -1.351 31.726 1.00 84.38 87 SER A C 1
ATOM 686 O O . SER A 1 87 ? -24.159 -0.926 30.872 1.00 84.38 87 SER A O 1
ATOM 688 N N . GLN A 1 88 ? -26.201 -0.918 31.784 1.00 81.19 88 GLN A N 1
ATOM 689 C CA . GLN A 1 88 ? -26.730 0.095 30.853 1.00 81.19 88 GLN A CA 1
ATOM 690 C C . GLN A 1 88 ? -26.146 1.503 31.059 1.00 81.19 88 GLN A C 1
ATOM 692 O O . GLN A 1 88 ? -26.395 2.402 30.254 1.00 81.19 88 GLN A O 1
ATOM 697 N N . GLU A 1 89 ? -25.365 1.695 32.114 1.00 88.19 89 GLU A N 1
ATOM 698 C CA . GLU A 1 89 ? -24.677 2.943 32.452 1.00 88.19 89 GLU A CA 1
ATOM 699 C C . GLU A 1 89 ? -23.198 2.904 32.052 1.00 88.19 89 GLU A C 1
ATOM 701 O O . GLU A 1 89 ? -22.532 3.934 32.021 1.00 88.19 89 GLU A O 1
ATOM 706 N N . GLU A 1 90 ? -22.675 1.724 31.717 1.00 91.69 90 GLU A N 1
ATOM 707 C CA . GLU A 1 90 ? -21.277 1.533 31.364 1.00 91.69 90 GLU A CA 1
ATOM 708 C C . GLU A 1 90 ? -21.080 1.605 29.842 1.00 91.69 90 GLU A C 1
ATOM 710 O O . GLU A 1 90 ? -21.801 0.985 29.051 1.00 91.69 90 GLU A O 1
ATOM 715 N N . VAL A 1 91 ? -20.058 2.347 29.425 1.00 93.50 91 VAL A N 1
ATOM 716 C CA . VAL A 1 91 ? -19.555 2.408 28.052 1.00 93.50 91 VAL A CA 1
ATOM 717 C C . VAL A 1 91 ? -18.075 2.061 28.058 1.00 93.50 91 VAL A C 1
ATOM 719 O O . VAL A 1 91 ? -17.307 2.587 28.862 1.00 93.50 91 VAL A O 1
ATOM 722 N N . GLN A 1 92 ? -17.659 1.195 27.142 1.00 93.62 92 GLN A N 1
ATOM 723 C CA . GLN A 1 92 ? -16.259 0.894 26.897 1.00 93.62 92 GLN A CA 1
ATOM 724 C C . GLN A 1 92 ? -15.793 1.629 25.643 1.00 93.62 92 GLN A C 1
ATOM 726 O O . GLN A 1 92 ? -16.192 1.292 24.530 1.00 93.62 92 GLN A O 1
ATOM 731 N N . LEU A 1 93 ? -14.950 2.638 25.841 1.00 93.31 93 LEU A N 1
ATOM 732 C CA . LEU A 1 93 ? -14.324 3.415 24.777 1.00 93.31 93 LEU A CA 1
ATOM 733 C C . LEU A 1 93 ? -12.921 2.869 24.505 1.00 93.31 93 LEU A C 1
ATOM 735 O O . LEU A 1 93 ? -12.103 2.769 25.423 1.00 93.31 93 LEU A O 1
ATOM 739 N N . MET A 1 94 ? -12.645 2.543 23.248 1.00 93.88 94 MET A N 1
ATOM 740 C CA . MET A 1 94 ? -11.386 1.963 22.790 1.00 93.88 94 MET A CA 1
ATOM 741 C C . MET A 1 94 ? -10.704 2.908 21.802 1.00 93.88 94 MET A C 1
ATOM 743 O O . MET A 1 94 ? -11.251 3.193 20.737 1.00 93.88 94 MET A O 1
ATOM 747 N N . CYS A 1 95 ? -9.509 3.388 22.148 1.00 91.88 95 CYS A N 1
ATOM 748 C CA . CYS A 1 95 ? -8.742 4.322 21.325 1.00 91.88 95 CYS A CA 1
ATOM 749 C C . CYS A 1 95 ? -7.242 4.011 21.362 1.00 91.88 95 CYS A 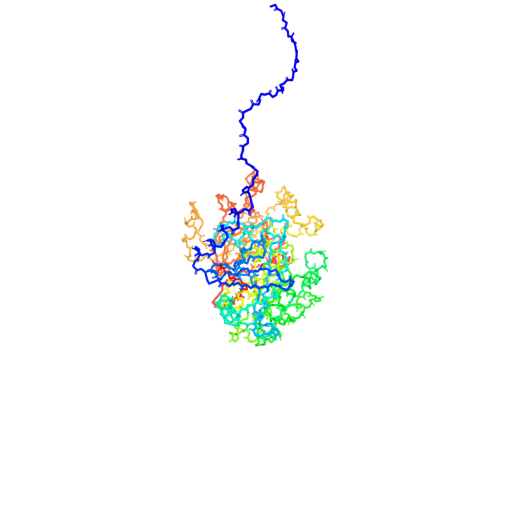C 1
ATOM 751 O O . CYS A 1 95 ? -6.716 3.470 22.336 1.00 91.88 95 CYS A O 1
ATOM 753 N N . MET A 1 96 ? -6.534 4.474 20.338 1.00 88.50 96 MET A N 1
ATOM 754 C CA . MET A 1 96 ? -5.085 4.669 20.388 1.00 88.50 96 MET A CA 1
ATOM 755 C C . MET A 1 96 ? -4.802 6.111 20.811 1.00 88.50 96 MET A C 1
ATOM 757 O O . MET A 1 96 ? -5.437 7.020 20.286 1.00 88.50 96 MET A O 1
ATOM 761 N N . VAL A 1 97 ? -3.873 6.336 21.748 1.00 86.19 97 VAL A N 1
ATOM 762 C CA . VAL A 1 97 ? -3.447 7.684 22.177 1.00 86.19 97 VAL A CA 1
ATOM 763 C C . VAL A 1 97 ? -1.929 7.832 22.238 1.00 86.19 97 VAL A C 1
ATOM 765 O O . VAL A 1 97 ? -1.234 6.829 22.355 1.00 86.19 97 VAL A O 1
ATOM 768 N N . PRO A 1 98 ? -1.370 9.054 22.224 1.00 82.75 98 PRO A N 1
ATOM 769 C CA . PRO A 1 98 ? 0.058 9.249 22.434 1.00 82.75 98 PRO A CA 1
ATOM 770 C C . PRO A 1 98 ? 0.520 8.809 23.827 1.00 82.75 98 PRO A C 1
ATOM 772 O O . PRO A 1 98 ? -0.144 9.075 24.833 1.00 82.75 98 PRO A O 1
ATOM 775 N N . LYS A 1 99 ? 1.710 8.201 23.904 1.00 79.12 99 LYS A N 1
ATOM 776 C CA . LYS A 1 99 ? 2.328 7.789 25.175 1.00 79.12 99 LYS A CA 1
ATOM 777 C C . LYS A 1 99 ? 2.560 8.979 26.112 1.00 79.12 99 LYS A C 1
ATOM 779 O O . LYS A 1 99 ? 3.136 9.995 25.723 1.00 79.12 99 LYS A O 1
ATOM 784 N N . SER A 1 100 ? 2.212 8.789 27.389 1.00 60.78 100 SER A N 1
ATOM 785 C CA . SER A 1 100 ? 2.164 9.791 28.476 1.00 60.78 100 SER A CA 1
ATOM 786 C C . SER A 1 100 ? 3.424 10.652 28.722 1.00 60.78 100 SER A C 1
ATOM 788 O O . SER A 1 100 ? 3.325 11.637 29.454 1.00 60.78 100 SER A O 1
ATOM 790 N N . ARG A 1 101 ? 4.608 10.317 28.181 1.00 54.66 101 ARG A N 1
ATOM 791 C CA . ARG A 1 101 ? 5.817 11.168 28.310 1.00 54.66 101 ARG A CA 1
ATOM 792 C C . ARG A 1 101 ? 5.802 12.378 27.368 1.00 54.66 101 ARG A C 1
ATOM 794 O O . ARG A 1 101 ? 6.550 13.327 27.581 1.00 54.66 101 ARG A O 1
ATOM 801 N N . SER A 1 102 ? 4.927 12.353 26.372 1.00 51.97 102 SER A N 1
ATOM 802 C CA . SER A 1 102 ? 4.590 13.476 25.502 1.00 51.97 102 SER A CA 1
ATOM 803 C C . SER A 1 102 ? 3.456 14.245 26.188 1.00 51.97 102 SER A C 1
ATOM 805 O O . SER A 1 102 ? 2.394 13.678 26.424 1.00 51.97 102 SER A O 1
ATOM 807 N N . ALA A 1 103 ? 3.699 15.493 26.600 1.00 45.84 103 ALA A N 1
ATOM 808 C CA . ALA A 1 103 ? 2.729 16.373 27.270 1.00 45.84 103 ALA A CA 1
ATOM 809 C C . ALA A 1 103 ? 1.345 16.394 26.568 1.00 45.84 103 ALA A C 1
ATOM 811 O O . ALA A 1 103 ? 1.305 16.128 25.368 1.00 45.84 103 ALA A O 1
ATOM 812 N N . PRO A 1 104 ? 0.230 16.743 27.260 1.00 53.31 104 PRO A N 1
ATOM 813 C CA . PRO A 1 104 ? -1.103 16.804 26.647 1.00 53.31 104 PRO A CA 1
ATOM 814 C C . PRO A 1 104 ? -1.048 17.644 25.368 1.00 53.31 104 PRO A C 1
ATOM 816 O O . PRO A 1 104 ? -0.786 18.850 25.411 1.00 53.31 104 PRO A O 1
ATOM 819 N N . TYR A 1 105 ? -1.188 16.957 24.234 1.00 51.88 105 TYR A N 1
ATOM 820 C CA . TYR A 1 105 ? -0.929 17.510 22.916 1.00 51.88 105 TYR A CA 1
ATOM 821 C C . TYR A 1 105 ? -1.990 18.554 22.583 1.00 51.88 105 TYR A C 1
ATOM 823 O O . TYR A 1 105 ? -3.179 18.330 22.803 1.00 51.88 105 TYR A O 1
ATOM 831 N N . ARG A 1 106 ? -1.558 19.716 22.090 1.00 55.19 106 ARG A N 1
ATOM 832 C CA . ARG A 1 106 ? -2.455 20.822 21.750 1.00 55.19 106 ARG A CA 1
ATOM 833 C C . ARG A 1 106 ? -1.921 21.548 20.522 1.00 55.19 106 ARG A C 1
ATOM 835 O O . ARG A 1 106 ? -1.010 22.364 20.660 1.00 55.19 106 ARG A O 1
ATOM 842 N N . LYS A 1 107 ? -2.475 21.251 19.347 1.00 49.50 107 LYS A N 1
ATOM 843 C CA . LYS A 1 107 ? -2.209 21.951 18.081 1.00 49.50 107 LYS A CA 1
ATOM 844 C C . LYS A 1 107 ? -3.397 21.845 17.117 1.00 49.50 107 LYS A C 1
ATOM 846 O O . LYS A 1 107 ? -4.323 21.089 17.364 1.00 49.50 107 LYS A O 1
ATOM 851 N N . GLU A 1 108 ? -3.373 22.708 16.099 1.00 46.25 108 GLU A N 1
ATOM 852 C CA . GLU A 1 108 ? -4.490 23.105 15.230 1.00 46.25 108 GLU A CA 1
ATOM 853 C C . GLU A 1 108 ? -5.317 21.970 14.599 1.00 46.25 108 GLU A C 1
ATOM 855 O O . GLU A 1 108 ? -4.828 20.906 14.230 1.00 46.25 108 GLU A O 1
ATOM 860 N N . VAL A 1 109 ? -6.598 22.294 14.416 1.00 46.53 109 VAL A N 1
ATOM 861 C CA . VAL A 1 109 ? -7.721 21.425 14.056 1.00 46.53 109 VAL A CA 1
ATOM 862 C C . VAL A 1 109 ? -7.721 21.098 12.554 1.00 46.53 109 VAL A C 1
ATOM 864 O O . VAL A 1 109 ? -7.858 22.003 11.733 1.00 46.53 109 VAL A O 1
ATOM 867 N N . GLY A 1 110 ? -7.664 19.817 12.163 1.00 61.16 110 GLY A N 1
ATOM 868 C CA . GLY A 1 110 ? -7.783 19.360 10.759 1.00 61.16 110 GLY A CA 1
ATOM 869 C C . GLY A 1 110 ? -6.755 18.300 10.353 1.00 61.16 110 GLY A C 1
ATOM 870 O O . GLY A 1 110 ? -6.213 17.621 11.216 1.00 61.16 110 GLY A O 1
ATOM 871 N N . GLU A 1 111 ? -6.450 18.186 9.055 1.00 61.16 111 GLU A N 1
ATOM 872 C CA . GLU A 1 111 ? -5.413 17.282 8.507 1.00 61.16 111 GLU A CA 1
ATOM 873 C C . GLU A 1 111 ? -4.070 17.385 9.251 1.00 61.16 111 GLU A C 1
ATOM 875 O O . GLU A 1 111 ? -3.392 16.381 9.476 1.00 61.16 111 GLU A O 1
ATOM 880 N N . LYS A 1 112 ? -3.716 18.596 9.711 1.00 69.81 112 LYS A N 1
ATOM 881 C CA . LYS A 1 112 ? -2.518 18.844 10.524 1.00 69.81 112 LYS A CA 1
ATOM 882 C C . LYS A 1 112 ? -2.489 18.006 11.807 1.00 69.81 112 LYS A C 1
ATOM 884 O O . LYS A 1 112 ? -1.437 17.462 12.126 1.00 69.81 112 LYS A O 1
ATOM 889 N N . LEU A 1 113 ? -3.623 17.860 12.503 1.00 71.06 113 LEU A N 1
ATOM 890 C CA . LEU A 1 113 ? -3.726 17.042 13.716 1.00 71.06 113 LEU A CA 1
ATOM 891 C C . LEU A 1 113 ? -3.381 15.584 13.403 1.00 71.06 113 LEU A C 1
ATOM 893 O O . LEU A 1 113 ? -2.584 14.981 14.112 1.00 71.06 113 LEU A O 1
ATOM 897 N N . SER A 1 114 ? -3.939 15.035 12.323 1.00 74.50 114 SER A N 1
ATOM 898 C CA . SER A 1 114 ? -3.701 13.654 11.893 1.00 74.50 114 SER A CA 1
ATOM 899 C C . SER A 1 114 ? -2.241 13.411 11.508 1.00 74.50 114 SER A C 1
ATOM 901 O O . SER A 1 114 ? -1.660 12.415 11.933 1.00 74.50 114 SER A O 1
ATOM 903 N N . ALA A 1 115 ? -1.622 14.330 10.762 1.00 76.06 115 ALA A N 1
ATOM 904 C CA . ALA A 1 115 ? -0.205 14.245 10.401 1.00 76.06 115 ALA A CA 1
ATOM 905 C C . ALA A 1 115 ? 0.718 14.349 11.629 1.00 76.06 115 ALA A C 1
ATOM 907 O O . ALA A 1 115 ? 1.745 13.680 11.719 1.00 76.06 115 ALA A O 1
ATOM 908 N N . GLU A 1 116 ? 0.362 15.178 12.609 1.00 76.25 116 GLU A N 1
ATOM 909 C CA . GLU A 1 116 ? 1.107 15.277 13.862 1.00 76.25 116 GLU A CA 1
ATOM 910 C C . GLU A 1 116 ? 0.894 14.062 14.777 1.00 76.25 116 GLU A C 1
ATOM 912 O O . GLU A 1 116 ? 1.799 13.702 15.532 1.00 76.25 116 GLU A O 1
ATOM 917 N N . TYR A 1 117 ? -0.270 13.412 14.705 1.00 78.25 117 TYR A N 1
ATOM 918 C CA . TYR A 1 117 ? -0.579 12.181 15.435 1.00 78.25 117 TYR A CA 1
ATOM 919 C C . TYR A 1 117 ? 0.249 10.996 14.934 1.00 78.25 117 TYR A C 1
ATOM 921 O O . TYR A 1 117 ? 0.789 10.238 15.736 1.00 78.25 117 TYR A O 1
ATOM 929 N N . GLN A 1 118 ? 0.396 10.879 13.612 1.00 76.75 118 GLN A N 1
ATOM 930 C CA . GLN A 1 118 ? 1.172 9.830 12.938 1.00 76.75 118 GLN A CA 1
ATOM 931 C C . GLN A 1 118 ? 2.637 9.783 13.373 1.00 76.75 118 GLN A C 1
ATOM 933 O O . GLN A 1 118 ? 3.230 8.712 13.465 1.00 76.75 118 GLN A O 1
ATOM 938 N N . LYS A 1 119 ? 3.207 10.944 13.703 1.00 78.50 119 LYS A N 1
ATOM 939 C CA . LYS A 1 119 ? 4.608 11.086 14.121 1.00 78.50 119 LYS A CA 1
ATOM 940 C C . LYS A 1 119 ? 4.854 10.674 15.572 1.00 78.50 119 LYS A C 1
ATOM 942 O O . LYS A 1 119 ? 5.997 10.690 16.030 1.00 78.50 119 LYS A O 1
ATOM 947 N N . GLN A 1 120 ? 3.803 10.365 16.330 1.00 78.00 120 GLN A N 1
ATOM 948 C CA . GLN A 1 120 ? 3.891 10.063 17.754 1.00 78.00 120 GLN A CA 1
ATOM 949 C C . GLN A 1 120 ? 3.902 8.559 18.005 1.00 78.00 120 GLN A C 1
ATOM 951 O O . GLN A 1 120 ? 3.273 7.771 17.309 1.00 78.00 120 GLN A O 1
ATOM 956 N N . SER A 1 121 ? 4.582 8.150 19.076 1.00 79.75 121 SER A N 1
ATOM 957 C CA . SER A 1 121 ? 4.448 6.786 19.582 1.00 79.75 121 SER A CA 1
ATOM 958 C C . SER A 1 121 ? 3.096 6.617 20.267 1.00 79.75 121 SER A C 1
ATOM 960 O O . SER A 1 121 ? 2.848 7.226 21.313 1.00 79.75 121 SER A O 1
ATOM 962 N N . LEU A 1 122 ? 2.255 5.758 19.700 1.00 82.31 122 LEU A N 1
ATOM 963 C CA . LEU A 1 122 ? 0.914 5.491 20.205 1.00 82.31 122 LEU A CA 1
ATOM 964 C C . LEU A 1 122 ? 0.906 4.347 21.237 1.00 82.31 122 LEU A C 1
ATOM 966 O O . LEU A 1 122 ? 1.793 3.490 21.271 1.00 82.31 122 LEU A O 1
ATOM 970 N N . GLU A 1 123 ? -0.090 4.357 22.116 1.00 84.88 123 GLU A N 1
ATOM 971 C CA . GLU A 1 123 ? -0.421 3.303 23.071 1.00 84.88 123 GLU A CA 1
ATOM 972 C C . GLU A 1 123 ? -1.928 3.048 23.104 1.00 84.88 123 GLU A C 1
ATOM 974 O O . GLU A 1 123 ? -2.740 3.951 22.893 1.00 84.88 123 GLU A O 1
ATOM 979 N N . TRP A 1 124 ? -2.292 1.804 23.406 1.00 87.00 124 TRP A N 1
ATOM 980 C CA . TRP A 1 124 ? -3.681 1.402 23.577 1.00 87.00 124 TRP A CA 1
ATOM 981 C C . TRP A 1 124 ? -4.280 1.999 24.851 1.00 87.00 124 TRP A C 1
ATOM 983 O O . TRP A 1 124 ? -3.679 1.922 25.928 1.00 87.00 124 TRP A O 1
ATOM 993 N N . ARG A 1 125 ? -5.499 2.532 24.750 1.00 88.38 125 ARG A N 1
ATOM 994 C CA . ARG A 1 125 ? -6.317 2.922 25.899 1.00 88.38 125 ARG A CA 1
ATOM 995 C C . ARG A 1 125 ? -7.727 2.380 25.752 1.00 88.38 125 ARG A C 1
ATOM 997 O O . ARG A 1 125 ? -8.429 2.651 24.783 1.00 88.38 125 ARG A O 1
ATOM 1004 N N . LYS A 1 126 ? -8.146 1.659 26.789 1.00 91.00 126 LYS A N 1
ATOM 1005 C CA . LYS A 1 126 ? -9.525 1.231 26.991 1.00 91.00 126 LYS A CA 1
ATOM 1006 C C . LYS A 1 126 ? -10.052 1.893 28.254 1.00 91.00 126 LYS A C 1
ATOM 1008 O O . LYS A 1 126 ? -9.524 1.651 29.340 1.00 91.00 126 LYS A O 1
ATOM 1013 N N . TRP A 1 127 ? -11.088 2.708 28.114 1.00 91.38 127 TRP A N 1
ATOM 1014 C CA . TRP A 1 127 ? -11.803 3.281 29.247 1.00 91.38 127 TRP A CA 1
ATOM 1015 C C . TRP A 1 127 ? -13.113 2.536 29.451 1.00 91.38 127 TRP A C 1
ATOM 1017 O O . TRP A 1 127 ? -13.924 2.475 28.536 1.00 91.38 127 TRP A O 1
ATOM 1027 N N . ALA A 1 128 ? -13.328 2.009 30.654 1.00 92.94 128 ALA A N 1
ATOM 1028 C CA . ALA A 1 128 ? -14.650 1.625 31.134 1.00 92.94 128 ALA A CA 1
ATOM 1029 C C . ALA A 1 128 ? -15.230 2.824 31.888 1.00 92.94 128 ALA A C 1
ATOM 1031 O O . ALA A 1 128 ? -14.693 3.208 32.931 1.00 92.94 128 ALA A O 1
ATOM 1032 N N . ILE A 1 129 ? -16.248 3.455 31.307 1.00 93.44 129 ILE A N 1
ATOM 1033 C CA . ILE A 1 129 ? -16.800 4.736 31.738 1.00 93.44 129 ILE A CA 1
ATOM 1034 C C . ILE A 1 129 ? -18.236 4.526 32.194 1.00 93.44 129 ILE A C 1
ATOM 1036 O O . ILE A 1 129 ? -19.082 4.121 31.402 1.00 93.44 129 ILE A O 1
ATOM 1040 N N . THR A 1 130 ? -18.517 4.857 33.448 1.00 93.75 130 THR A N 1
ATOM 1041 C CA . THR A 1 130 ? -19.880 4.936 33.968 1.00 93.75 130 THR A CA 1
ATOM 1042 C C . THR A 1 130 ? -20.426 6.340 33.730 1.00 93.75 130 THR A C 1
ATOM 1044 O O . THR A 1 130 ? -19.861 7.323 34.225 1.00 93.75 130 THR A O 1
ATOM 1047 N N . LEU A 1 131 ? -21.517 6.418 32.974 1.00 91.50 131 LEU A N 1
ATOM 1048 C CA . LEU A 1 131 ? -22.297 7.614 32.653 1.00 91.50 131 LEU A CA 1
ATOM 1049 C C . LEU A 1 131 ? -23.732 7.442 33.170 1.00 91.50 131 LEU A C 1
ATOM 1051 O O . LEU A 1 131 ? -24.145 6.335 33.510 1.00 91.50 131 LEU A O 1
ATOM 1055 N N . SER A 1 132 ? -24.531 8.513 33.181 1.00 90.50 132 SER A N 1
ATOM 1056 C CA . SER A 1 132 ? -25.982 8.333 33.309 1.00 90.50 132 SER A CA 1
ATOM 1057 C C . SER A 1 132 ? -26.497 7.491 32.132 1.00 90.50 132 SER A C 1
ATOM 1059 O O . SER A 1 132 ? -25.934 7.543 31.037 1.00 90.50 132 SER A O 1
ATOM 1061 N N . ARG A 1 133 ? -27.570 6.713 32.315 1.00 85.06 133 ARG A N 1
ATOM 1062 C CA . ARG A 1 133 ? -28.109 5.855 31.243 1.00 85.06 133 ARG A CA 1
ATOM 1063 C C . ARG A 1 133 ? -28.383 6.628 29.943 1.00 85.06 133 ARG A C 1
ATOM 1065 O O . ARG A 1 133 ? -28.022 6.154 28.868 1.00 85.06 133 ARG A O 1
ATOM 1072 N N . THR A 1 134 ? -28.978 7.816 30.050 1.00 89.38 134 THR A N 1
ATOM 1073 C CA . THR A 1 134 ? -29.275 8.700 28.910 1.00 89.38 134 THR A CA 1
ATOM 1074 C C . THR A 1 134 ? -28.009 9.203 28.226 1.00 89.38 134 THR A C 1
ATOM 1076 O O . THR A 1 134 ? -27.936 9.214 26.998 1.00 89.38 134 THR A O 1
ATOM 1079 N N . ASP A 1 135 ? -26.991 9.565 29.007 1.00 91.56 135 ASP A N 1
ATOM 1080 C CA . ASP A 1 135 ? -25.705 10.018 28.478 1.00 91.56 135 ASP A CA 1
ATOM 1081 C C . ASP A 1 135 ? -24.947 8.880 27.805 1.00 91.56 135 ASP A C 1
ATOM 1083 O O . ASP A 1 135 ? -24.333 9.085 26.765 1.00 91.56 135 ASP A O 1
ATOM 1087 N N . ALA A 1 136 ? -25.022 7.669 28.351 1.00 90.38 136 ALA A N 1
ATOM 1088 C CA . ALA A 1 136 ? -24.386 6.495 27.779 1.00 90.38 136 ALA A CA 1
ATOM 1089 C C . ALA A 1 136 ? -24.965 6.138 26.396 1.00 90.38 136 ALA A C 1
ATOM 1091 O O . ALA A 1 136 ? -24.208 5.818 25.474 1.00 90.38 136 ALA A O 1
ATOM 1092 N N . ASP A 1 137 ? -26.292 6.234 26.235 1.00 90.94 137 ASP A N 1
ATOM 1093 C CA . ASP A 1 137 ? -26.982 6.061 24.948 1.00 90.94 137 ASP A CA 1
ATOM 1094 C C . ASP A 1 137 ? -26.583 7.159 23.953 1.00 90.94 137 ASP A C 1
ATOM 1096 O O . ASP A 1 137 ? -26.127 6.865 22.845 1.00 90.94 137 ASP A O 1
ATOM 1100 N N . SER A 1 138 ? -26.703 8.423 24.371 1.00 92.12 138 SER A N 1
ATOM 1101 C CA . SER A 1 138 ? -26.401 9.586 23.530 1.00 92.12 138 SER A CA 1
ATOM 1102 C C . SER A 1 138 ? -24.931 9.627 23.103 1.00 92.12 138 SER A C 1
ATOM 1104 O O . SER A 1 138 ? -24.633 9.849 21.930 1.00 92.12 138 SER A O 1
ATOM 1106 N N . PHE A 1 139 ? -23.999 9.356 24.020 1.00 92.94 139 PHE A N 1
ATOM 1107 C CA . PHE A 1 139 ? -22.566 9.326 23.735 1.00 92.94 139 PHE A CA 1
ATOM 1108 C C . PHE A 1 139 ? -22.213 8.225 22.737 1.00 92.94 139 PHE A C 1
ATOM 1110 O O . PHE A 1 139 ? -21.541 8.496 21.741 1.00 92.94 139 PHE A O 1
ATOM 1117 N N . SER A 1 140 ? -22.704 7.002 22.968 1.00 92.12 140 SER A N 1
ATOM 1118 C CA . SER A 1 140 ? -22.443 5.870 22.074 1.00 92.12 140 SER A CA 1
ATOM 1119 C C . SER A 1 140 ? -22.970 6.160 20.668 1.00 92.12 140 SER A C 1
ATOM 1121 O O . SER A 1 140 ? -22.241 5.988 19.694 1.00 92.12 140 SER A O 1
ATOM 1123 N N . ALA A 1 141 ? -24.203 6.664 20.555 1.00 91.81 141 ALA A N 1
ATOM 1124 C CA . ALA A 1 141 ? -24.798 7.029 19.272 1.00 91.81 141 ALA A CA 1
ATOM 1125 C C . ALA A 1 141 ? -24.009 8.140 18.559 1.00 91.81 141 ALA A C 1
ATOM 1127 O O . ALA A 1 141 ? -23.743 8.038 17.362 1.00 91.81 141 ALA A O 1
ATOM 1128 N N . ALA A 1 142 ? -23.590 9.174 19.293 1.00 92.12 142 ALA A N 1
ATOM 1129 C CA . ALA A 1 142 ? -22.828 10.287 18.738 1.00 92.12 142 ALA A CA 1
ATOM 1130 C C . ALA A 1 142 ? -21.447 9.848 18.227 1.00 92.12 142 ALA A C 1
ATOM 1132 O O . ALA A 1 142 ? -21.020 10.298 17.167 1.00 92.12 142 ALA A O 1
ATOM 1133 N N . VAL A 1 143 ? -20.761 8.946 18.934 1.00 92.62 143 VAL A N 1
ATOM 1134 C CA . VAL A 1 143 ? -19.486 8.371 18.478 1.00 92.62 143 VAL A CA 1
ATOM 1135 C C . VAL A 1 143 ? -19.697 7.458 17.266 1.00 92.62 143 VAL A C 1
ATOM 1137 O O . VAL A 1 143 ? -18.984 7.600 16.272 1.00 92.62 143 VAL A O 1
ATOM 1140 N N . TRP A 1 144 ? -20.705 6.581 17.282 1.00 92.19 144 TRP A N 1
ATOM 1141 C CA . TRP A 1 144 ? -21.019 5.709 16.142 1.00 92.19 144 TRP A CA 1
ATOM 1142 C C . TRP A 1 144 ? -21.370 6.486 14.873 1.00 92.19 144 TRP A C 1
ATOM 1144 O O . TRP A 1 144 ? -20.918 6.121 13.788 1.00 92.19 144 TRP A O 1
ATOM 1154 N N . ALA A 1 145 ? -22.073 7.612 15.008 1.00 91.12 145 ALA A N 1
ATOM 1155 C CA . ALA A 1 145 ? -22.347 8.516 13.894 1.00 91.12 145 ALA A CA 1
ATOM 1156 C C . ALA A 1 145 ? -21.066 9.047 13.220 1.00 91.12 145 ALA A C 1
ATOM 1158 O O . ALA A 1 145 ? -21.103 9.438 12.056 1.00 91.12 145 ALA A O 1
ATOM 1159 N N . ARG A 1 146 ? -19.924 9.056 13.925 1.00 90.88 146 ARG A N 1
ATOM 1160 C CA . ARG A 1 146 ? -18.620 9.468 13.378 1.00 90.88 146 ARG A CA 1
ATOM 1161 C C . ARG A 1 146 ? -17.791 8.299 12.880 1.00 90.88 146 ARG A C 1
ATOM 1163 O O . ARG A 1 146 ? -17.119 8.432 11.857 1.00 90.88 146 ARG A O 1
ATOM 1170 N N . LEU A 1 147 ? -17.850 7.160 13.567 1.00 89.75 147 LEU A N 1
ATOM 1171 C CA . LEU A 1 147 ? -17.097 5.960 13.203 1.00 89.75 147 LEU A CA 1
ATOM 1172 C C . LEU A 1 147 ? -17.590 5.316 11.904 1.00 89.75 147 LEU A C 1
ATOM 1174 O O . LEU A 1 147 ? -16.761 4.802 11.153 1.00 89.75 147 LEU A O 1
ATOM 1178 N N . GLY A 1 148 ? -18.888 5.397 11.607 1.00 90.62 148 GLY A N 1
ATOM 1179 C CA . GLY A 1 148 ? -19.498 4.757 10.441 1.00 90.62 148 GLY A CA 1
ATOM 1180 C C . GLY A 1 148 ? -20.078 3.387 10.788 1.00 90.62 148 GLY A C 1
ATOM 1181 O O . GLY A 1 148 ? -20.572 3.179 11.896 1.00 90.62 148 GLY A O 1
ATOM 1182 N N . ARG A 1 149 ? -20.056 2.442 9.840 1.00 88.94 149 ARG A N 1
ATOM 1183 C CA . ARG A 1 149 ? -20.666 1.120 10.050 1.00 88.94 149 ARG A CA 1
ATOM 1184 C C . ARG A 1 149 ? -19.929 0.334 11.143 1.00 88.94 149 ARG A C 1
ATOM 1186 O O . ARG A 1 149 ? -18.701 0.353 11.217 1.00 88.94 149 ARG A O 1
ATOM 1193 N N . ALA A 1 150 ? -20.680 -0.396 11.959 1.00 86.38 150 ALA A N 1
ATOM 1194 C CA . ALA A 1 150 ? -20.112 -1.343 12.912 1.00 86.38 150 ALA A CA 1
ATOM 1195 C C . ALA A 1 150 ? -19.658 -2.619 12.199 1.00 86.38 150 ALA A C 1
ATOM 1197 O O . ALA A 1 150 ? -20.377 -3.144 11.344 1.00 86.38 150 ALA A O 1
ATOM 1198 N N . PHE A 1 151 ? -18.508 -3.153 12.602 1.00 87.31 151 PHE A N 1
ATOM 1199 C CA . PHE A 1 151 ? -18.117 -4.505 12.230 1.00 87.31 151 PHE A CA 1
ATOM 1200 C C . PHE A 1 151 ? -18.811 -5.472 13.189 1.00 87.31 151 PHE A C 1
ATOM 1202 O O . PHE A 1 151 ? -18.612 -5.428 14.398 1.00 87.31 151 PHE A O 1
ATOM 1209 N N . ARG A 1 152 ? -19.718 -6.299 12.662 1.00 83.12 152 ARG A N 1
ATOM 1210 C CA . ARG A 1 152 ? -20.486 -7.274 13.450 1.00 83.12 152 ARG A CA 1
ATOM 1211 C C . ARG A 1 152 ? -19.829 -8.648 13.362 1.00 83.12 152 ARG A C 1
ATOM 1213 O O . ARG A 1 152 ? -20.423 -9.551 12.782 1.00 83.12 152 ARG A O 1
ATOM 1220 N N . ASN A 1 153 ? -18.608 -8.783 13.887 1.00 84.31 153 ASN A N 1
ATOM 1221 C CA . ASN A 1 153 ? -17.800 -10.005 13.760 1.00 84.31 153 ASN A CA 1
ATOM 1222 C C . ASN A 1 153 ? -17.567 -10.413 12.294 1.00 84.31 153 ASN A C 1
ATOM 1224 O O . ASN A 1 153 ? -17.580 -11.594 11.955 1.00 84.31 153 ASN A O 1
ATOM 1228 N N . GLN A 1 154 ? -17.405 -9.426 11.412 1.00 92.12 154 GLN A N 1
ATOM 1229 C CA . GLN A 1 154 ? -17.124 -9.679 9.999 1.00 92.12 154 GLN A CA 1
ATOM 1230 C C . GLN A 1 154 ? -15.665 -10.101 9.824 1.00 92.12 154 GLN A C 1
ATOM 1232 O O . GLN A 1 154 ? -14.798 -9.640 10.573 1.00 92.12 154 GLN A O 1
ATOM 1237 N N . LYS A 1 155 ? -15.392 -10.960 8.839 1.00 96.38 155 LYS A N 1
ATOM 1238 C CA . LYS A 1 155 ? -14.028 -11.409 8.559 1.00 96.38 155 LYS A CA 1
ATOM 1239 C C . LYS A 1 155 ? -13.234 -10.309 7.858 1.00 96.38 155 LYS A C 1
ATOM 1241 O O . LYS A 1 155 ? -13.804 -9.477 7.152 1.00 96.38 155 LYS A O 1
ATOM 1246 N N . ILE A 1 156 ? -11.925 -10.321 8.056 1.00 97.25 156 ILE A N 1
ATOM 1247 C CA . ILE A 1 156 ? -10.963 -9.588 7.234 1.00 97.25 156 ILE A CA 1
ATOM 1248 C C . ILE A 1 156 ? -9.795 -10.520 6.938 1.00 97.25 156 ILE A C 1
ATOM 1250 O O . ILE A 1 156 ? -9.225 -11.105 7.857 1.00 97.25 156 ILE A O 1
ATOM 1254 N N . ASP A 1 157 ? -9.444 -10.677 5.671 1.00 97.94 157 ASP A N 1
ATOM 1255 C CA . ASP A 1 157 ? -8.320 -11.525 5.288 1.00 97.94 157 ASP A CA 1
ATOM 1256 C C . ASP A 1 157 ? -7.002 -10.809 5.550 1.00 97.94 157 ASP A C 1
ATOM 1258 O O . ASP A 1 157 ? -6.884 -9.600 5.352 1.00 97.94 157 ASP A O 1
ATOM 1262 N N . VAL A 1 158 ? -5.992 -11.546 5.995 1.00 97.62 158 VAL A N 1
ATOM 1263 C CA . VAL A 1 158 ? -4.666 -11.000 6.282 1.00 97.62 158 VAL A CA 1
ATOM 1264 C C . VAL A 1 158 ? -3.617 -11.911 5.669 1.00 97.62 158 VAL A C 1
ATOM 1266 O O . VAL A 1 158 ? -3.330 -12.983 6.194 1.00 97.62 158 VAL A O 1
ATOM 1269 N N . VAL A 1 159 ? -3.009 -11.464 4.572 1.00 97.50 159 VAL A N 1
ATOM 1270 C CA . VAL A 1 159 ? -1.907 -12.175 3.924 1.00 97.50 159 VAL A CA 1
ATOM 1271 C C . VAL A 1 159 ? -0.585 -11.630 4.437 1.00 97.50 159 VAL A C 1
ATOM 1273 O O . VAL A 1 159 ? -0.290 -10.442 4.309 1.00 97.50 159 VAL A O 1
ATOM 1276 N N . ILE A 1 160 ? 0.219 -12.509 5.028 1.00 95.50 160 ILE A N 1
ATOM 1277 C CA . ILE A 1 160 ? 1.457 -12.158 5.719 1.00 95.50 160 ILE A CA 1
ATOM 1278 C C . ILE A 1 160 ? 2.633 -12.788 4.993 1.00 95.50 160 ILE A C 1
ATOM 1280 O O . ILE A 1 160 ? 2.792 -14.005 5.012 1.00 95.50 160 ILE A O 1
ATOM 1284 N N . ASN A 1 161 ? 3.510 -11.955 4.434 1.00 92.75 161 ASN A N 1
ATOM 1285 C CA . ASN A 1 161 ? 4.827 -12.393 3.997 1.00 92.75 161 ASN A CA 1
ATOM 1286 C C . ASN A 1 161 ? 5.791 -12.391 5.196 1.00 92.75 161 ASN A C 1
ATOM 1288 O O . ASN A 1 161 ? 6.187 -11.312 5.660 1.00 92.75 161 ASN A O 1
ATOM 1292 N N . PRO A 1 162 ? 6.207 -13.565 5.712 1.00 88.62 162 PRO A N 1
ATOM 1293 C CA . PRO A 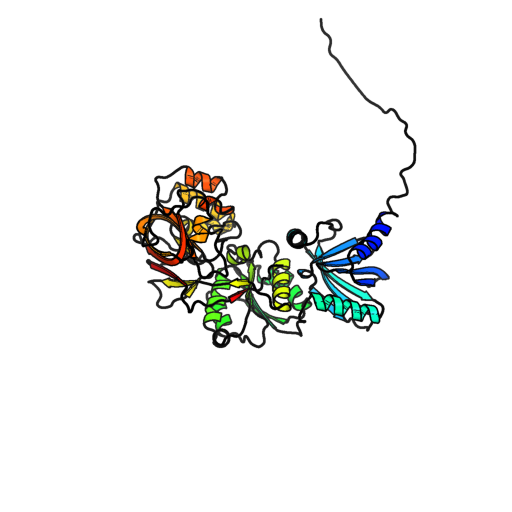1 162 ? 7.006 -13.630 6.928 1.00 88.62 162 PRO A CA 1
ATOM 1294 C C . PRO A 1 162 ? 8.434 -13.103 6.735 1.00 88.62 162 PRO A C 1
ATOM 1296 O O . PRO A 1 162 ? 9.017 -12.622 7.702 1.00 88.62 162 PRO A O 1
ATOM 1299 N N . ILE A 1 163 ? 8.989 -13.160 5.518 1.00 82.06 163 ILE A N 1
ATOM 1300 C CA . ILE A 1 163 ? 10.412 -12.890 5.221 1.00 82.06 163 ILE A CA 1
ATOM 1301 C C . ILE A 1 163 ? 10.650 -11.431 4.794 1.00 82.06 163 ILE A C 1
ATOM 1303 O O . ILE A 1 163 ? 11.761 -10.910 4.940 1.00 82.06 163 ILE A O 1
ATOM 1307 N N . SER A 1 164 ? 9.617 -10.753 4.284 1.00 74.81 164 SER A N 1
ATOM 1308 C CA . SER A 1 164 ? 9.724 -9.379 3.776 1.00 74.81 164 SER A CA 1
ATOM 1309 C C . SER A 1 164 ? 10.389 -8.422 4.782 1.00 74.81 164 SER A C 1
ATOM 1311 O O . SER A 1 164 ? 10.175 -8.510 5.992 1.00 74.81 164 SER A O 1
ATOM 1313 N N . GLY A 1 165 ? 11.250 -7.523 4.294 1.00 66.81 165 GLY A N 1
ATOM 1314 C CA . GLY A 1 165 ? 11.982 -6.566 5.138 1.00 66.81 165 GLY A CA 1
ATOM 1315 C C . GLY A 1 165 ? 13.130 -7.167 5.968 1.00 66.81 165 GLY A C 1
ATOM 1316 O O . GLY A 1 165 ? 13.677 -6.486 6.836 1.00 66.81 165 GLY A O 1
ATOM 1317 N N . GLY A 1 166 ? 13.504 -8.432 5.733 1.00 61.50 166 GLY A N 1
ATOM 1318 C CA . GLY A 1 166 ? 14.760 -9.049 6.190 1.00 61.50 166 GLY A CA 1
ATOM 1319 C C . GLY A 1 166 ? 14.833 -9.455 7.667 1.00 61.50 166 GLY A C 1
ATOM 1320 O O . GLY A 1 166 ? 15.805 -10.084 8.076 1.00 61.50 166 GLY A O 1
ATOM 1321 N N . ASN A 1 167 ? 13.822 -9.135 8.479 1.00 63.94 167 ASN A N 1
ATOM 1322 C CA . ASN A 1 167 ? 13.847 -9.360 9.932 1.00 63.94 167 ASN A CA 1
ATOM 1323 C C . ASN A 1 167 ? 13.033 -10.577 10.408 1.00 63.94 167 ASN A C 1
ATOM 1325 O O . ASN A 1 167 ? 13.044 -10.851 11.605 1.00 63.94 167 ASN A O 1
ATOM 1329 N N . HIS A 1 168 ? 12.339 -11.289 9.509 1.00 67.81 168 HIS A N 1
ATOM 1330 C CA . HIS A 1 168 ? 11.488 -12.454 9.814 1.00 67.81 168 HIS A CA 1
ATOM 1331 C C . HIS A 1 168 ? 10.452 -12.230 10.937 1.00 67.81 168 HIS A C 1
ATOM 1333 O O . HIS A 1 168 ? 9.901 -13.174 11.498 1.00 67.81 168 HIS A O 1
ATOM 1339 N N . ALA A 1 169 ? 10.181 -10.972 11.292 1.00 79.81 169 ALA A N 1
ATOM 1340 C CA . ALA A 1 169 ? 9.394 -10.609 12.464 1.00 79.81 169 ALA A CA 1
ATOM 1341 C C . ALA A 1 169 ? 7.992 -10.127 12.086 1.00 79.81 169 ALA A C 1
ATOM 1343 O O . ALA A 1 169 ? 7.287 -9.586 12.936 1.00 79.81 169 ALA A O 1
ATOM 1344 N N . ASN A 1 170 ? 7.580 -10.287 10.826 1.00 82.81 170 ASN A N 1
ATOM 1345 C CA . ASN A 1 170 ? 6.322 -9.724 10.340 1.00 82.81 170 ASN A CA 1
ATOM 1346 C C . ASN A 1 170 ? 5.113 -10.362 11.025 1.00 82.81 170 ASN A C 1
ATOM 1348 O O . ASN A 1 170 ? 4.220 -9.632 11.439 1.00 82.81 170 ASN A O 1
ATOM 1352 N N . VAL A 1 171 ? 5.145 -11.675 11.278 1.00 88.69 171 VAL A N 1
ATOM 1353 C CA . VAL A 1 171 ? 4.113 -12.375 12.066 1.00 88.69 171 VAL A CA 1
ATOM 1354 C C . VAL A 1 171 ? 4.037 -11.817 13.493 1.00 88.69 171 VAL A C 1
ATOM 1356 O O . VAL A 1 171 ? 2.965 -11.449 13.960 1.00 88.69 171 VAL A O 1
ATOM 1359 N N . VAL A 1 172 ? 5.181 -11.657 14.167 1.00 89.25 172 VAL A N 1
ATOM 1360 C CA . VAL A 1 172 ? 5.240 -11.127 15.544 1.00 89.25 172 VAL A CA 1
ATOM 1361 C C . VAL A 1 172 ? 4.750 -9.680 15.610 1.00 89.25 172 VAL A C 1
ATOM 1363 O O . VAL A 1 172 ? 4.016 -9.296 16.518 1.00 89.25 172 VAL A O 1
ATOM 1366 N N . LYS A 1 173 ? 5.154 -8.849 14.647 1.00 87.88 173 LYS A N 1
ATOM 1367 C CA . LYS A 1 173 ? 4.704 -7.459 14.530 1.00 87.88 173 LYS A CA 1
ATOM 1368 C C . LYS A 1 173 ? 3.201 -7.385 14.245 1.00 87.88 173 LYS A C 1
ATOM 1370 O O . LYS A 1 173 ? 2.534 -6.554 14.850 1.00 87.88 173 LYS A O 1
ATOM 1375 N N . TYR A 1 174 ? 2.674 -8.249 13.377 1.00 91.88 174 TYR A N 1
ATOM 1376 C CA . TYR A 1 174 ? 1.239 -8.365 13.123 1.00 91.88 174 TYR A CA 1
ATOM 1377 C C . TYR A 1 174 ? 0.480 -8.711 14.414 1.00 91.88 174 TYR A C 1
ATOM 1379 O O . TYR A 1 174 ? -0.378 -7.932 14.826 1.00 91.88 174 TYR A O 1
ATOM 1387 N N . GLN A 1 175 ? 0.870 -9.781 15.112 1.00 92.56 175 GLN A N 1
ATOM 1388 C CA . GLN A 1 175 ? 0.239 -10.216 16.368 1.00 92.56 175 GLN A CA 1
ATOM 1389 C C . GLN A 1 175 ? 0.284 -9.131 17.449 1.00 92.56 175 GLN A C 1
ATOM 1391 O O . GLN A 1 175 ? -0.638 -8.972 18.244 1.00 92.56 175 GLN A O 1
ATOM 1396 N N . ARG A 1 176 ? 1.372 -8.356 17.488 1.00 89.12 176 ARG A N 1
ATOM 1397 C CA . ARG A 1 176 ? 1.566 -7.312 18.494 1.00 89.12 176 ARG A CA 1
ATOM 1398 C C . ARG A 1 176 ? 0.802 -6.023 18.198 1.00 89.12 176 ARG A C 1
ATOM 1400 O O . ARG A 1 176 ? 0.367 -5.368 19.142 1.00 89.12 176 ARG A O 1
ATOM 1407 N N . TRP A 1 177 ? 0.710 -5.621 16.931 1.00 85.69 177 TRP A N 1
ATOM 1408 C CA . TRP A 1 177 ? 0.290 -4.263 16.560 1.00 85.69 177 TRP A CA 1
ATOM 1409 C C . TRP A 1 177 ? -0.943 -4.209 15.665 1.00 85.69 177 TRP A C 1
ATOM 1411 O O . TRP A 1 177 ? -1.711 -3.262 15.769 1.00 85.69 177 TRP A O 1
ATOM 1421 N N . VAL A 1 178 ? -1.139 -5.196 14.793 1.00 92.06 178 VAL A N 1
ATOM 1422 C CA . VAL A 1 178 ? -2.217 -5.195 13.794 1.00 92.06 178 VAL A CA 1
ATOM 1423 C C . VAL A 1 178 ? -3.423 -5.968 14.315 1.00 92.06 178 VAL A C 1
ATOM 1425 O O . VAL A 1 178 ? -4.510 -5.402 14.410 1.00 92.06 178 VAL A O 1
ATOM 1428 N N . GLN A 1 179 ? -3.217 -7.226 14.712 1.00 94.75 179 GLN A N 1
ATOM 1429 C CA . GLN A 1 179 ? -4.272 -8.117 15.193 1.00 94.75 179 GLN A CA 1
ATOM 1430 C C . GLN A 1 179 ? -5.126 -7.481 16.304 1.00 94.75 179 GLN A C 1
ATOM 1432 O O . GLN A 1 179 ? -6.349 -7.455 16.152 1.00 94.75 179 GLN A O 1
ATOM 1437 N N . PRO A 1 180 ? -4.547 -6.854 17.353 1.00 92.12 180 PRO A N 1
ATOM 1438 C CA . PRO A 1 180 ? -5.356 -6.273 18.418 1.00 92.12 180 PRO A CA 1
ATOM 1439 C C . PRO A 1 180 ? -6.233 -5.117 17.928 1.00 92.12 180 PRO A C 1
ATOM 1441 O O . PRO A 1 180 ? -7.336 -4.936 18.432 1.00 92.12 180 PRO A O 1
ATOM 1444 N N . ILE A 1 181 ? -5.775 -4.320 16.956 1.00 92.75 181 ILE A N 1
ATOM 1445 C CA . ILE A 1 181 ? -6.572 -3.209 16.415 1.00 92.75 181 ILE A CA 1
ATOM 1446 C C . ILE A 1 181 ? -7.781 -3.756 15.649 1.00 92.75 181 ILE A C 1
ATOM 1448 O O . ILE A 1 181 ? -8.884 -3.243 15.823 1.00 92.75 181 ILE A O 1
ATOM 1452 N N . LEU A 1 182 ? -7.591 -4.807 14.843 1.00 95.06 182 LEU A N 1
ATOM 1453 C CA . LEU A 1 182 ? -8.672 -5.446 14.087 1.00 95.06 182 LEU A CA 1
ATOM 1454 C C . LEU A 1 182 ? -9.714 -6.072 15.022 1.00 95.06 182 LEU A C 1
ATOM 1456 O O . LEU A 1 182 ? -10.904 -5.786 14.894 1.00 95.06 182 LEU A O 1
ATOM 1460 N N . GLU A 1 183 ? -9.270 -6.850 16.009 1.00 93.81 183 GLU A N 1
ATOM 1461 C CA . GLU A 1 183 ? -10.154 -7.504 16.981 1.00 93.81 183 GLU A CA 1
ATOM 1462 C C . GLU A 1 183 ? -10.948 -6.482 17.805 1.00 93.81 183 GLU A C 1
ATOM 1464 O O . GLU A 1 183 ? -12.167 -6.597 17.934 1.00 93.81 183 GLU A O 1
ATOM 1469 N N . ASN A 1 184 ? -10.292 -5.428 18.307 1.00 90.62 184 ASN A N 1
ATOM 1470 C CA . ASN A 1 184 ? -10.985 -4.371 19.051 1.00 90.62 184 ASN A CA 1
ATOM 1471 C C . ASN A 1 184 ? -11.900 -3.513 18.164 1.00 90.62 184 ASN A C 1
ATOM 1473 O O . ASN A 1 184 ? -12.788 -2.851 18.691 1.00 90.62 184 ASN A O 1
ATOM 1477 N N . ALA A 1 185 ? -11.710 -3.509 16.841 1.00 91.75 185 ALA A N 1
ATOM 1478 C CA . ALA A 1 185 ? -12.638 -2.868 15.915 1.00 91.75 185 ALA A CA 1
ATOM 1479 C C . ALA A 1 185 ? -13.902 -3.709 15.649 1.00 91.75 185 ALA A C 1
ATOM 1481 O O . ALA A 1 185 ? -14.819 -3.200 14.998 1.00 91.75 185 ALA A O 1
ATOM 1482 N N . GLY A 1 186 ? -13.951 -4.963 16.122 1.00 91.75 186 GLY A N 1
ATOM 1483 C CA . GLY A 1 186 ? -15.039 -5.917 15.882 1.00 91.75 186 GLY A CA 1
ATOM 1484 C C . GLY A 1 186 ? -14.853 -6.791 14.634 1.00 91.75 186 GLY A C 1
ATOM 1485 O O . GLY A 1 186 ? -15.833 -7.343 14.125 1.00 91.75 186 GLY A O 1
ATOM 1486 N N . LEU A 1 187 ? -13.625 -6.887 14.108 1.00 95.19 187 LEU A N 1
ATOM 1487 C CA . LEU A 1 187 ? -13.269 -7.739 12.968 1.00 95.19 187 LEU A CA 1
ATOM 1488 C C . LEU A 1 187 ? -12.676 -9.075 13.429 1.00 95.19 187 LEU A C 1
ATOM 1490 O O . LEU A 1 187 ? -12.043 -9.160 14.478 1.00 95.19 187 LEU A O 1
ATOM 1494 N N . GLN A 1 188 ? -12.845 -10.105 12.603 1.00 96.56 188 GLN A N 1
ATOM 1495 C CA . GLN A 1 188 ? -12.223 -11.417 12.773 1.00 96.56 188 GLN A CA 1
ATOM 1496 C C . GLN A 1 188 ? -11.122 -11.600 11.720 1.00 96.56 188 GLN A C 1
ATOM 1498 O O . GLN A 1 188 ? -11.448 -11.861 10.559 1.00 96.56 188 GLN A O 1
ATOM 1503 N N . PRO A 1 189 ? -9.837 -11.429 12.073 1.00 97.12 189 PRO A N 1
ATOM 1504 C CA . PRO A 1 189 ? -8.763 -11.640 11.116 1.00 97.12 189 PRO A CA 1
ATOM 1505 C C . PRO A 1 189 ? -8.663 -13.121 10.723 1.00 97.12 189 PRO A C 1
ATOM 1507 O O . PRO A 1 189 ? -8.628 -14.002 11.581 1.00 97.12 189 PRO A O 1
ATOM 1510 N N . VAL A 1 190 ? -8.614 -13.385 9.418 1.00 97.25 190 VAL A N 1
ATOM 1511 C CA . VAL A 1 190 ? -8.346 -14.700 8.825 1.00 97.25 190 VAL A CA 1
ATOM 1512 C C . VAL A 1 190 ? -6.941 -14.661 8.244 1.00 97.25 190 VAL A C 1
ATOM 1514 O O . VAL A 1 190 ? -6.677 -13.968 7.265 1.00 97.25 190 VAL A O 1
ATOM 1517 N N . GLU A 1 191 ? -6.015 -15.351 8.899 1.00 97.00 191 GLU A N 1
ATOM 1518 C CA . GLU A 1 191 ? -4.588 -15.248 8.602 1.00 97.00 191 GLU A CA 1
ATOM 1519 C C . GLU A 1 191 ? -4.147 -16.265 7.548 1.00 97.00 191 GLU A C 1
ATOM 1521 O O . GLU A 1 191 ? -4.386 -17.464 7.688 1.00 97.00 191 GLU A O 1
ATOM 1526 N N . HIS A 1 192 ? -3.410 -15.790 6.544 1.00 97.31 192 HIS A N 1
ATOM 1527 C CA . HIS A 1 192 ? -2.692 -16.615 5.578 1.00 97.31 192 HIS A CA 1
ATOM 1528 C C . HIS A 1 192 ? -1.221 -16.204 5.539 1.00 97.31 192 HIS A C 1
ATOM 1530 O O . HIS A 1 192 ? -0.858 -15.145 5.024 1.00 97.31 192 HIS A O 1
ATOM 1536 N N . VAL A 1 193 ? -0.346 -17.033 6.107 1.00 96.69 193 VAL A N 1
ATOM 1537 C CA . VAL A 1 193 ? 1.103 -16.801 6.069 1.00 96.69 193 VAL A CA 1
ATOM 1538 C C . VAL A 1 193 ? 1.664 -17.435 4.802 1.00 96.69 193 VAL A C 1
ATOM 1540 O O . VAL A 1 193 ? 1.632 -18.656 4.658 1.00 96.69 193 VAL A O 1
ATOM 1543 N N . THR A 1 194 ? 2.206 -16.620 3.898 1.00 95.94 194 THR A N 1
ATOM 1544 C CA . THR A 1 194 ? 2.728 -17.113 2.618 1.00 95.94 194 THR A CA 1
ATOM 1545 C C . THR A 1 194 ? 3.946 -18.003 2.831 1.00 95.94 194 THR A C 1
ATOM 1547 O O . THR A 1 194 ? 4.862 -17.655 3.583 1.00 95.94 194 THR A O 1
ATOM 1550 N N . THR A 1 195 ? 3.996 -19.111 2.106 1.00 93.81 195 THR A N 1
ATOM 1551 C CA . THR A 1 195 ? 5.052 -20.128 2.212 1.00 93.81 195 THR A CA 1
ATOM 1552 C C . THR A 1 195 ? 6.100 -20.042 1.104 1.00 93.81 195 THR A C 1
ATOM 1554 O O . THR A 1 195 ? 7.217 -20.530 1.263 1.00 93.81 195 THR A O 1
ATOM 1557 N N . SER A 1 196 ? 5.746 -19.440 -0.031 1.00 92.56 196 SER A N 1
ATOM 1558 C CA . SER A 1 196 ? 6.572 -19.375 -1.239 1.00 92.56 196 SER A CA 1
ATOM 1559 C C . SER A 1 196 ? 6.100 -18.253 -2.168 1.00 92.56 196 SER A C 1
ATOM 1561 O O . SER A 1 196 ? 5.047 -17.659 -1.946 1.00 92.56 196 SER A O 1
ATOM 1563 N N . GLN A 1 197 ? 6.875 -17.968 -3.216 1.00 90.50 197 GLN A N 1
ATOM 1564 C CA . GLN A 1 197 ? 6.464 -17.051 -4.281 1.00 90.50 197 GLN A CA 1
ATOM 1565 C C . GLN A 1 197 ? 5.182 -17.549 -4.974 1.00 90.50 197 GLN A C 1
ATOM 1567 O O . GLN A 1 197 ? 5.030 -18.744 -5.254 1.00 90.50 197 GLN A O 1
ATOM 1572 N N . GLY A 1 198 ? 4.262 -16.626 -5.252 1.00 93.56 198 GLY A N 1
ATOM 1573 C CA . GLY A 1 198 ? 2.962 -16.897 -5.871 1.00 93.56 198 GLY A CA 1
ATOM 1574 C C . GLY A 1 198 ? 1.930 -17.516 -4.924 1.00 93.56 198 GLY A C 1
ATOM 1575 O O . GLY A 1 198 ? 0.841 -17.879 -5.360 1.00 93.56 198 GLY A O 1
ATOM 1576 N N . ASP A 1 199 ? 2.251 -17.681 -3.640 1.00 97.19 199 ASP A N 1
ATOM 1577 C CA . ASP A 1 199 ? 1.313 -18.225 -2.658 1.00 97.19 199 ASP A CA 1
ATOM 1578 C C . ASP A 1 199 ? 0.208 -17.232 -2.287 1.00 97.19 199 ASP A C 1
ATOM 1580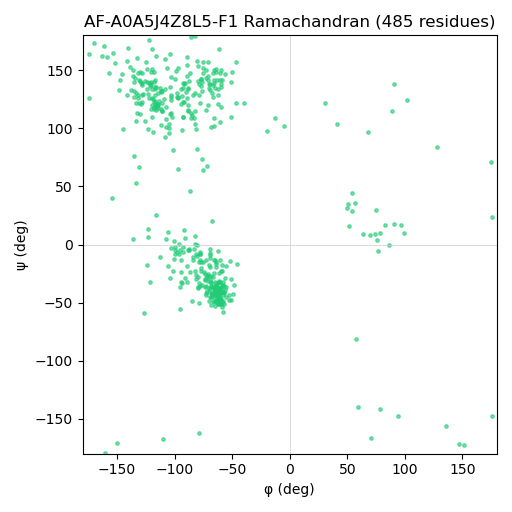 O O . ASP A 1 199 ? -0.941 -17.632 -2.107 1.00 97.19 199 ASP A O 1
ATOM 1584 N N . GLY A 1 200 ? 0.525 -15.933 -2.233 1.00 97.12 200 GLY A N 1
ATOM 1585 C CA . GLY A 1 200 ? -0.481 -14.887 -2.058 1.00 97.12 200 GLY A CA 1
ATOM 1586 C C . GLY A 1 200 ? -1.404 -14.777 -3.272 1.00 97.12 200 GLY A C 1
ATOM 1587 O O . GLY A 1 200 ? -2.607 -14.594 -3.112 1.00 97.12 200 GLY A O 1
ATOM 1588 N N . GLU A 1 201 ? -0.857 -14.967 -4.475 1.00 97.25 201 GLU A N 1
ATOM 1589 C CA . GLU A 1 201 ? -1.610 -14.946 -5.736 1.00 97.25 201 GLU A CA 1
ATOM 1590 C C . GLU A 1 201 ? -2.653 -16.070 -5.767 1.00 97.25 201 GLU A C 1
ATOM 1592 O O . GLU A 1 201 ? -3.840 -15.802 -5.953 1.00 97.25 201 GLU A O 1
ATOM 1597 N N . ARG A 1 202 ? -2.238 -17.311 -5.469 1.00 97.94 202 ARG A N 1
ATOM 1598 C CA . ARG A 1 202 ? -3.148 -18.469 -5.385 1.00 97.94 202 ARG A CA 1
ATOM 1599 C C . ARG A 1 202 ? -4.211 -18.310 -4.297 1.00 97.94 202 ARG A C 1
ATOM 1601 O O . ARG A 1 202 ? -5.361 -18.706 -4.495 1.00 97.94 202 ARG A O 1
ATOM 1608 N N . TYR A 1 203 ? -3.840 -17.741 -3.148 1.00 97.62 203 TYR A N 1
ATOM 1609 C CA . TYR A 1 203 ? -4.793 -17.460 -2.075 1.00 97.62 203 TYR A CA 1
ATOM 1610 C C . TYR A 1 203 ? -5.864 -16.467 -2.537 1.00 97.62 203 TYR A C 1
ATOM 1612 O O . TYR A 1 203 ? -7.052 -16.758 -2.448 1.00 97.62 203 TYR A O 1
ATOM 1620 N N . ALA A 1 204 ? -5.454 -15.329 -3.102 1.00 97.44 204 ALA A N 1
ATOM 1621 C CA . ALA A 1 204 ? -6.363 -14.292 -3.586 1.00 97.44 204 ALA A CA 1
ATOM 1622 C C . ALA A 1 204 ? -7.286 -14.771 -4.724 1.00 97.44 204 ALA A C 1
ATOM 1624 O O . ALA A 1 204 ? -8.463 -14.407 -4.760 1.00 97.44 204 ALA A O 1
ATOM 1625 N N . GLU A 1 205 ? -6.782 -15.615 -5.626 1.00 97.06 205 GLU A N 1
ATOM 1626 C CA . GLU A 1 205 ? -7.567 -16.206 -6.717 1.00 97.06 205 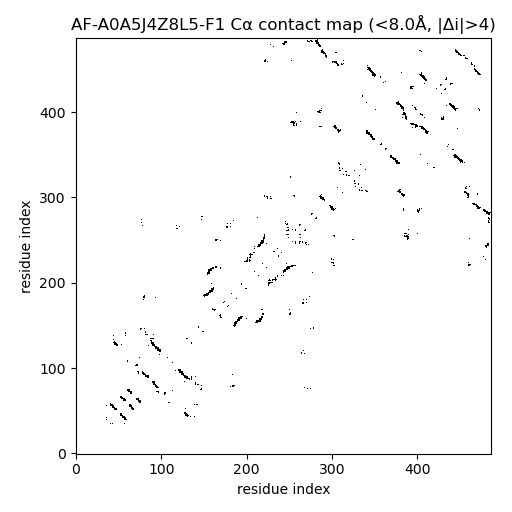GLU A CA 1
ATOM 1627 C C . GLU A 1 205 ? -8.706 -17.104 -6.208 1.00 97.06 205 GLU A C 1
ATOM 1629 O O . GLU A 1 205 ? -9.797 -17.106 -6.777 1.00 97.06 205 GLU A O 1
ATOM 1634 N N . THR A 1 206 ? -8.477 -17.834 -5.112 1.00 95.62 206 THR A N 1
ATOM 1635 C CA . THR A 1 206 ? -9.434 -18.809 -4.552 1.00 95.62 206 THR A CA 1
ATOM 1636 C C . THR A 1 206 ? -10.246 -18.276 -3.369 1.00 95.62 206 THR A C 1
ATOM 1638 O O . THR A 1 206 ? -11.116 -18.978 -2.849 1.00 95.62 206 THR A O 1
ATOM 1641 N N . LEU A 1 207 ? -9.988 -17.035 -2.951 1.00 95.06 207 LEU A N 1
ATOM 1642 C CA . LEU A 1 207 ? -10.603 -16.422 -1.782 1.00 95.06 207 LEU A CA 1
ATOM 1643 C C . LEU A 1 207 ? -12.116 -16.216 -1.949 1.00 95.06 207 LEU A C 1
ATOM 1645 O O . LEU A 1 207 ? -12.595 -15.742 -2.985 1.00 95.06 207 LEU A O 1
ATOM 1649 N N . ASP A 1 208 ? -12.874 -16.495 -0.885 1.00 91.50 208 ASP A N 1
ATOM 1650 C CA . ASP A 1 208 ? -14.287 -16.132 -0.812 1.00 91.50 208 ASP A CA 1
ATOM 1651 C C . ASP A 1 208 ? -14.468 -14.668 -0.388 1.00 91.50 208 ASP A C 1
ATOM 1653 O O . ASP A 1 208 ? -14.371 -14.318 0.787 1.00 91.50 208 ASP A O 1
ATOM 1657 N N . LEU A 1 209 ? -14.786 -13.819 -1.364 1.00 92.19 209 LEU A N 1
ATOM 1658 C CA . LEU A 1 209 ? -14.916 -12.374 -1.171 1.00 92.19 209 LEU A CA 1
ATOM 1659 C C . LEU A 1 209 ? -16.203 -11.943 -0.444 1.00 92.19 209 LEU A C 1
ATOM 1661 O O . LEU A 1 209 ? -16.302 -10.793 -0.031 1.00 92.19 209 LEU A O 1
ATOM 1665 N N . VAL A 1 210 ? -17.212 -12.816 -0.316 1.00 87.69 210 VAL A N 1
ATOM 1666 C CA . VAL A 1 210 ? -18.548 -12.430 0.193 1.00 87.69 210 VAL A CA 1
ATOM 1667 C C . VAL A 1 210 ? -18.562 -12.284 1.716 1.00 87.69 210 VAL A C 1
ATOM 1669 O O . VAL A 1 210 ? -19.238 -11.412 2.261 1.00 87.69 210 VAL A O 1
ATOM 1672 N N . ASP A 1 211 ? -17.800 -13.127 2.404 1.00 84.38 211 ASP A N 1
ATOM 1673 C CA . ASP A 1 211 ? -17.785 -13.223 3.866 1.00 84.38 211 ASP A CA 1
ATOM 1674 C C . ASP A 1 211 ? -16.798 -12.255 4.538 1.00 84.38 211 ASP A C 1
ATOM 1676 O O . ASP A 1 211 ? -16.710 -12.206 5.771 1.00 84.38 211 ASP A O 1
ATOM 1680 N N . SER A 1 212 ? -16.037 -11.512 3.738 1.00 93.12 212 SER A N 1
ATOM 1681 C CA . SER A 1 212 ? -14.892 -10.725 4.180 1.00 93.12 212 SER A CA 1
ATOM 1682 C C . SER A 1 212 ? -15.029 -9.268 3.753 1.00 93.12 212 SER A C 1
ATOM 1684 O O . SER A 1 212 ? -15.509 -8.951 2.667 1.00 93.12 212 SER A O 1
ATOM 1686 N N . VAL A 1 213 ? -14.628 -8.346 4.629 1.00 94.88 213 VAL A N 1
ATOM 1687 C CA . VAL A 1 213 ? -14.709 -6.901 4.350 1.00 94.88 213 VAL A CA 1
ATOM 1688 C C . VAL A 1 213 ? -13.599 -6.407 3.423 1.00 94.88 213 VAL A C 1
ATOM 1690 O O . VAL A 1 213 ? -13.623 -5.239 3.032 1.00 94.88 213 VAL A O 1
ATOM 1693 N N . GLY A 1 214 ? -12.622 -7.264 3.126 1.00 96.50 214 GLY A N 1
ATOM 1694 C CA . GLY A 1 214 ? -11.449 -6.984 2.311 1.00 96.50 214 GLY A CA 1
ATOM 1695 C C . GLY A 1 214 ? -10.231 -7.772 2.791 1.00 96.50 214 GLY A C 1
ATOM 1696 O O . GLY A 1 214 ? -10.326 -8.618 3.680 1.00 96.50 214 GLY A O 1
ATOM 1697 N N . ILE A 1 215 ? -9.071 -7.455 2.225 1.00 97.94 215 ILE A N 1
ATOM 1698 C CA . ILE A 1 215 ? -7.809 -8.155 2.488 1.00 97.94 215 ILE A CA 1
ATOM 1699 C C . ILE A 1 215 ? -6.693 -7.183 2.864 1.00 97.94 215 ILE A C 1
ATOM 1701 O O . ILE A 1 215 ? -6.560 -6.116 2.273 1.00 97.94 215 ILE A O 1
ATOM 1705 N N . LEU A 1 216 ? -5.869 -7.544 3.842 1.00 97.00 216 LEU A N 1
ATOM 1706 C CA . LEU A 1 216 ? -4.669 -6.814 4.231 1.00 97.00 216 LEU A CA 1
ATOM 1707 C C . LEU A 1 216 ? -3.424 -7.518 3.691 1.00 97.00 216 LEU A C 1
ATOM 1709 O O . LEU A 1 216 ? -3.197 -8.695 3.959 1.00 97.00 216 LEU A O 1
ATOM 1713 N N . SER A 1 217 ? -2.594 -6.768 2.976 1.00 95.31 217 SER A N 1
ATOM 1714 C CA . SER A 1 217 ? -1.268 -7.163 2.511 1.00 95.31 217 SER A CA 1
ATOM 1715 C C . SER A 1 217 ? -0.215 -6.729 3.527 1.00 95.31 217 SER A C 1
ATOM 1717 O O . SER A 1 217 ? 0.046 -5.534 3.694 1.00 95.31 217 SER A O 1
ATOM 1719 N N . ILE A 1 218 ? 0.390 -7.692 4.221 1.00 93.19 218 ILE A N 1
ATOM 1720 C CA . ILE A 1 218 ? 1.493 -7.479 5.162 1.00 93.19 218 ILE A CA 1
ATOM 1721 C C . ILE A 1 218 ? 2.784 -7.937 4.493 1.00 93.19 218 ILE A C 1
ATOM 1723 O O . ILE A 1 218 ? 3.136 -9.117 4.497 1.00 93.19 218 ILE A O 1
ATOM 1727 N N . GLY A 1 219 ? 3.504 -6.985 3.905 1.00 88.81 219 GLY A N 1
ATOM 1728 C CA . GLY A 1 219 ? 4.697 -7.270 3.118 1.00 88.81 219 GLY A CA 1
ATOM 1729 C C . GLY A 1 219 ? 5.271 -6.018 2.467 1.00 88.81 219 GLY A C 1
ATOM 1730 O O . GLY A 1 219 ? 5.214 -4.936 3.046 1.00 88.81 219 GLY A O 1
ATOM 1731 N N . GLY A 1 220 ? 5.870 -6.197 1.290 1.00 87.62 220 GLY A N 1
ATOM 1732 C CA . GLY A 1 220 ? 6.267 -5.096 0.403 1.00 87.62 220 GLY A CA 1
ATOM 1733 C C . GLY A 1 220 ? 5.399 -5.065 -0.854 1.00 87.62 220 GLY A C 1
ATOM 1734 O O . GLY A 1 220 ? 4.403 -5.790 -0.935 1.00 87.62 220 GLY A O 1
ATOM 1735 N N . ASP A 1 221 ? 5.813 -4.294 -1.859 1.00 89.38 221 ASP A N 1
ATOM 1736 C CA . ASP A 1 221 ? 5.058 -4.154 -3.114 1.00 89.38 221 ASP A CA 1
ATOM 1737 C C . ASP A 1 221 ? 4.838 -5.502 -3.831 1.00 89.38 221 ASP A C 1
ATOM 1739 O O . ASP A 1 221 ? 3.749 -5.751 -4.337 1.00 89.38 221 ASP A O 1
ATOM 1743 N N . GLY A 1 222 ? 5.795 -6.437 -3.758 1.00 90.69 222 GLY A N 1
ATOM 1744 C CA . GLY A 1 222 ? 5.647 -7.791 -4.316 1.00 90.69 222 GLY A CA 1
ATOM 1745 C C . GLY A 1 222 ? 4.500 -8.613 -3.702 1.00 90.69 222 GLY A C 1
ATOM 1746 O O . GLY A 1 222 ? 3.856 -9.401 -4.387 1.00 90.69 222 GLY A O 1
ATOM 1747 N N . THR A 1 223 ? 4.183 -8.408 -2.417 1.00 93.62 223 THR A N 1
ATOM 1748 C CA . THR A 1 223 ? 3.028 -9.075 -1.783 1.00 93.62 223 THR A CA 1
ATOM 1749 C C . THR A 1 223 ? 1.720 -8.490 -2.304 1.00 93.62 223 THR A C 1
ATOM 1751 O O . THR A 1 223 ? 0.792 -9.235 -2.591 1.00 93.62 223 THR A O 1
ATOM 1754 N N . LEU A 1 224 ? 1.652 -7.169 -2.496 1.00 94.94 224 LEU A N 1
ATOM 1755 C CA . LEU A 1 224 ? 0.511 -6.531 -3.153 1.00 94.94 224 LEU A CA 1
ATOM 1756 C C . LEU A 1 224 ? 0.369 -6.979 -4.617 1.00 94.94 224 LEU A C 1
ATOM 1758 O O . LEU A 1 224 ? -0.745 -7.277 -5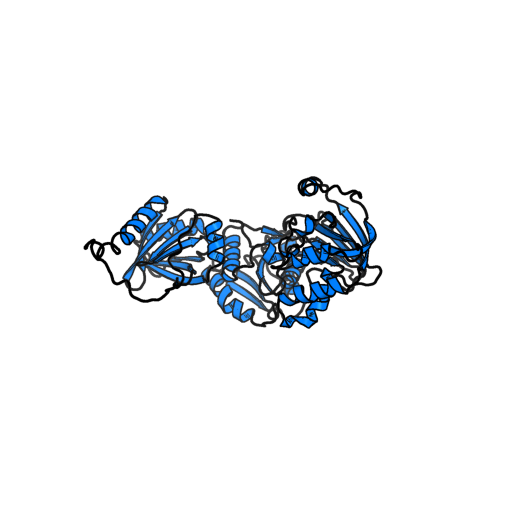.040 1.00 94.94 224 LEU A O 1
ATOM 1762 N N . TYR A 1 225 ? 1.475 -7.060 -5.361 1.00 94.50 225 TYR A N 1
ATOM 1763 C CA . TYR A 1 225 ? 1.513 -7.558 -6.738 1.00 94.50 225 TYR A CA 1
ATOM 1764 C C . TYR A 1 225 ? 0.858 -8.940 -6.854 1.00 94.50 225 TYR A C 1
ATOM 1766 O O . TYR A 1 225 ? 0.001 -9.141 -7.718 1.00 94.50 225 TYR A O 1
ATOM 1774 N N . GLU A 1 226 ? 1.203 -9.870 -5.959 1.00 96.06 226 GLU A N 1
ATOM 1775 C CA . GLU A 1 226 ? 0.603 -11.206 -5.933 1.00 96.06 226 GLU A CA 1
ATOM 1776 C C . GLU A 1 226 ? -0.913 -11.143 -5.690 1.00 96.06 226 GLU A C 1
ATOM 1778 O O . GLU A 1 226 ? -1.679 -11.746 -6.442 1.00 96.06 226 GLU A O 1
ATOM 1783 N N . LEU A 1 227 ? -1.368 -10.367 -4.698 1.00 97.31 227 LEU A N 1
ATOM 1784 C CA . LEU A 1 227 ? -2.801 -10.239 -4.403 1.00 97.31 227 LEU A CA 1
ATOM 1785 C C . LEU A 1 227 ? -3.587 -9.613 -5.557 1.00 97.31 227 LEU A C 1
ATOM 1787 O O . LEU A 1 227 ? -4.670 -10.091 -5.878 1.00 97.31 227 LEU A O 1
ATOM 1791 N N . VAL A 1 228 ? -3.053 -8.569 -6.195 1.00 96.69 228 VAL A N 1
ATOM 1792 C CA . VAL A 1 228 ? -3.689 -7.894 -7.337 1.00 96.69 228 VAL A CA 1
ATOM 1793 C C . VAL A 1 228 ? -3.833 -8.848 -8.522 1.00 96.69 228 VAL A C 1
ATOM 1795 O O . VAL A 1 228 ? -4.912 -8.943 -9.109 1.00 96.69 228 VAL A O 1
ATOM 1798 N N . ASN A 1 229 ? -2.779 -9.600 -8.851 1.00 96.19 229 ASN A N 1
ATOM 1799 C CA . ASN A 1 229 ? -2.825 -10.574 -9.943 1.00 96.19 229 ASN A CA 1
ATOM 1800 C C . ASN A 1 229 ? -3.739 -11.771 -9.623 1.00 96.19 229 ASN A C 1
ATOM 1802 O O . ASN A 1 229 ? -4.387 -12.292 -10.531 1.00 96.19 229 ASN A O 1
ATOM 1806 N N . GLY A 1 230 ? -3.834 -12.184 -8.356 1.00 96.88 230 GLY A N 1
ATOM 1807 C CA . GLY A 1 230 ? -4.759 -13.232 -7.919 1.00 96.88 230 GLY A CA 1
ATOM 1808 C C . GLY A 1 230 ? -6.218 -12.776 -7.958 1.00 96.88 230 GLY A C 1
ATOM 1809 O O . GLY A 1 230 ? -7.059 -13.436 -8.561 1.00 96.88 230 GLY A O 1
ATOM 1810 N N . LEU A 1 231 ? -6.519 -11.596 -7.405 1.00 96.75 231 LEU A N 1
ATOM 1811 C CA . LEU A 1 231 ? -7.864 -11.010 -7.433 1.00 96.75 231 LEU A CA 1
ATOM 1812 C C . LEU A 1 231 ? -8.345 -10.741 -8.862 1.00 96.75 231 LEU A C 1
ATOM 1814 O O . LEU A 1 231 ? -9.504 -11.000 -9.162 1.00 96.75 231 LEU A O 1
ATOM 1818 N N . CYS A 1 232 ? -7.467 -10.306 -9.771 1.00 94.44 232 CYS A N 1
ATOM 1819 C CA . CYS A 1 232 ? -7.821 -10.128 -11.184 1.00 94.44 232 CYS A CA 1
ATOM 1820 C C . CYS A 1 232 ? -8.289 -11.432 -11.864 1.00 94.44 232 CYS A C 1
ATOM 1822 O O . CYS A 1 232 ? -8.984 -11.374 -12.879 1.00 94.44 232 CYS A O 1
ATOM 1824 N N . ARG A 1 233 ? -7.910 -12.599 -11.328 1.00 94.38 233 ARG A N 1
ATOM 1825 C CA . ARG A 1 233 ? -8.349 -13.920 -11.803 1.00 94.38 233 ARG A CA 1
ATOM 1826 C C . ARG A 1 233 ? -9.477 -14.521 -10.960 1.00 94.38 233 ARG A C 1
ATOM 1828 O O . ARG A 1 233 ? -10.060 -15.523 -11.363 1.00 94.38 233 ARG A O 1
ATOM 1835 N N . ASN A 1 234 ? -9.821 -13.910 -9.827 1.00 96.06 234 ASN A N 1
ATOM 1836 C CA . ASN A 1 234 ? -10.902 -14.372 -8.966 1.00 96.06 234 ASN A CA 1
ATOM 1837 C C . ASN A 1 234 ? -12.266 -14.107 -9.643 1.00 96.06 234 ASN A C 1
ATOM 1839 O O . ASN A 1 234 ? -12.608 -12.942 -9.874 1.00 96.06 234 ASN A O 1
ATOM 1843 N N . PRO A 1 235 ? -13.088 -15.141 -9.915 1.00 93.62 235 PRO A N 1
ATOM 1844 C CA . PRO A 1 235 ? -14.360 -14.975 -10.621 1.00 93.62 235 PRO A CA 1
ATOM 1845 C C . PRO A 1 235 ? -15.306 -13.976 -9.948 1.00 93.62 235 PRO A C 1
ATOM 1847 O O . PRO A 1 235 ? -15.917 -13.156 -10.623 1.00 93.62 235 PRO A O 1
ATOM 1850 N N . LYS A 1 236 ? -15.368 -13.981 -8.611 1.00 91.81 236 LYS A N 1
ATOM 1851 C CA . LYS A 1 236 ? -16.231 -13.077 -7.838 1.00 91.81 236 LYS A CA 1
ATOM 1852 C C . LYS A 1 236 ? -15.773 -11.621 -7.939 1.00 91.81 236 LYS A C 1
ATOM 1854 O O . LYS A 1 236 ? -16.601 -10.713 -7.961 1.00 91.81 236 LYS A O 1
ATOM 1859 N N . TYR A 1 237 ? -14.462 -11.385 -8.000 1.00 91.75 237 TYR A N 1
ATOM 1860 C CA . TYR A 1 237 ? -13.926 -10.038 -8.205 1.00 91.75 237 TYR A CA 1
ATOM 1861 C C . TYR A 1 237 ? -14.274 -9.534 -9.610 1.00 91.75 237 TYR A C 1
ATOM 1863 O O . TYR A 1 237 ? -14.754 -8.414 -9.769 1.00 91.75 237 TYR A O 1
ATOM 1871 N N . VAL A 1 238 ? -14.103 -10.394 -10.621 1.00 87.06 238 VAL A N 1
ATOM 1872 C CA . VAL A 1 238 ? -14.438 -10.101 -12.026 1.00 87.06 238 VAL A CA 1
ATOM 1873 C C . VAL A 1 238 ? -15.942 -9.856 -12.218 1.00 87.06 238 VAL A C 1
ATOM 1875 O O . VAL A 1 238 ? -16.324 -9.002 -13.013 1.00 87.06 238 VAL A O 1
ATOM 1878 N N . GLU A 1 239 ? -16.799 -10.529 -11.447 1.00 89.50 239 GLU A N 1
ATOM 1879 C CA . GLU A 1 239 ? -18.250 -10.279 -11.385 1.00 89.50 239 GLU A CA 1
ATOM 1880 C C . GLU A 1 239 ? -18.623 -8.938 -10.717 1.00 89.50 239 GLU A C 1
ATOM 1882 O O . GLU A 1 239 ? -19.795 -8.558 -10.697 1.00 89.50 239 GLU A O 1
ATOM 1887 N N . GLY A 1 240 ? -17.641 -8.189 -10.204 1.00 87.00 240 GLY A N 1
ATOM 1888 C CA . GLY A 1 240 ? -17.817 -6.831 -9.695 1.00 87.00 240 GLY A CA 1
ATOM 1889 C C . GLY A 1 240 ? -18.001 -6.729 -8.181 1.00 87.00 240 GLY A C 1
ATOM 1890 O O . GLY A 1 240 ? -18.452 -5.686 -7.699 1.00 87.00 240 GLY A O 1
ATOM 1891 N N . ILE A 1 241 ? -17.662 -7.769 -7.404 1.00 88.88 241 ILE A N 1
ATOM 1892 C CA . ILE A 1 241 ? -17.636 -7.639 -5.942 1.00 88.88 241 ILE A CA 1
ATOM 1893 C C . ILE A 1 241 ? -16.589 -6.593 -5.546 1.00 88.88 241 ILE A C 1
ATOM 1895 O O . ILE A 1 241 ? -15.397 -6.735 -5.806 1.00 88.88 241 ILE A O 1
ATOM 1899 N N . CYS A 1 242 ? -17.044 -5.547 -4.855 1.00 87.38 242 CYS A N 1
ATOM 1900 C CA . CYS A 1 242 ? -16.166 -4.548 -4.260 1.00 87.38 242 CYS A CA 1
ATOM 1901 C C . CYS A 1 242 ? -15.379 -5.174 -3.101 1.00 87.38 242 CYS A C 1
ATOM 1903 O O . CYS A 1 242 ? -15.907 -5.327 -1.999 1.00 87.38 242 CYS A O 1
ATOM 1905 N N . PHE A 1 243 ? -14.117 -5.519 -3.358 1.00 95.31 243 PHE A N 1
ATOM 1906 C CA . PHE A 1 243 ? -13.233 -6.144 -2.381 1.00 95.31 243 PHE A CA 1
ATOM 1907 C C . PHE A 1 243 ? -11.956 -5.310 -2.191 1.00 95.31 243 PHE A C 1
ATOM 1909 O O . PHE A 1 243 ? -11.063 -5.350 -3.040 1.00 95.31 243 PHE A O 1
ATOM 1916 N N . PRO A 1 244 ? -11.876 -4.491 -1.127 1.00 96.44 244 PRO A N 1
ATOM 1917 C CA . PRO A 1 244 ? -10.771 -3.562 -0.956 1.00 96.44 244 PRO A CA 1
ATOM 1918 C C . PRO A 1 244 ? -9.501 -4.234 -0.410 1.00 96.44 244 PRO A C 1
ATOM 1920 O O . PRO A 1 244 ? -9.569 -5.223 0.320 1.00 96.44 244 PRO A O 1
ATOM 1923 N N . ILE A 1 245 ? -8.341 -3.646 -0.716 1.00 97.62 245 ILE A N 1
ATOM 1924 C CA . ILE A 1 245 ? -7.006 -4.109 -0.315 1.00 97.62 245 ILE A CA 1
ATOM 1925 C C . ILE A 1 245 ? -6.344 -3.065 0.592 1.00 97.62 245 ILE A C 1
ATOM 1927 O O . ILE A 1 245 ? -6.121 -1.926 0.187 1.00 97.62 245 ILE A O 1
ATOM 1931 N N . GLY A 1 246 ? -5.995 -3.425 1.822 1.00 95.56 246 GLY A N 1
ATOM 1932 C CA . GLY A 1 246 ? -5.146 -2.606 2.689 1.00 95.56 246 GLY A CA 1
ATOM 1933 C C . GLY A 1 246 ? -3.682 -2.991 2.534 1.00 95.56 246 GLY A C 1
ATOM 1934 O O . GLY A 1 246 ? -3.360 -4.171 2.456 1.00 95.56 246 GLY A O 1
ATOM 1935 N N . VAL A 1 247 ? -2.778 -2.013 2.500 1.00 92.69 247 VAL A N 1
ATOM 1936 C CA . VAL A 1 247 ? -1.332 -2.260 2.383 1.00 92.69 247 VAL A CA 1
ATOM 1937 C C . VAL A 1 247 ? -0.658 -1.812 3.662 1.00 92.69 247 VAL A C 1
ATOM 1939 O O . VAL A 1 247 ? -0.769 -0.651 4.054 1.00 92.69 247 VAL A O 1
ATOM 1942 N N . LEU A 1 248 ? 0.065 -2.726 4.303 1.00 91.06 248 LEU A N 1
ATOM 1943 C CA . LEU A 1 248 ? 0.844 -2.434 5.495 1.00 91.06 248 LEU A CA 1
ATOM 1944 C C . LEU A 1 248 ? 2.340 -2.610 5.171 1.00 91.06 248 LEU A C 1
ATOM 1946 O O . LEU A 1 248 ? 2.752 -3.708 4.784 1.00 91.06 248 LEU A O 1
ATOM 1950 N N . PRO A 1 249 ? 3.168 -1.557 5.326 1.00 83.50 249 PRO A N 1
ATOM 1951 C CA . PRO A 1 249 ? 4.540 -1.519 4.814 1.00 83.50 249 PRO A CA 1
ATOM 1952 C C . PRO A 1 249 ? 5.523 -2.261 5.729 1.00 83.50 249 PRO A C 1
ATOM 1954 O O . PRO A 1 249 ? 6.221 -1.665 6.550 1.00 83.50 249 PRO A O 1
ATOM 1957 N N . PHE A 1 250 ? 5.591 -3.584 5.602 1.00 80.75 250 PHE A N 1
ATOM 1958 C CA . PHE A 1 250 ? 6.552 -4.417 6.335 1.00 80.75 250 PHE A CA 1
ATOM 1959 C C . PHE A 1 250 ? 7.815 -4.724 5.511 1.00 80.75 250 PHE A C 1
ATOM 1961 O O . PHE A 1 250 ? 8.779 -5.268 6.056 1.00 80.75 250 PHE A O 1
ATOM 1968 N N . GLY A 1 251 ? 7.828 -4.366 4.223 1.00 73.75 251 GLY A N 1
ATOM 1969 C CA . GLY A 1 251 ? 8.949 -4.553 3.307 1.00 73.75 251 GLY A CA 1
ATOM 1970 C C . GLY A 1 251 ? 9.993 -3.439 3.334 1.00 73.75 251 GLY A C 1
ATOM 1971 O O . GLY A 1 251 ? 9.883 -2.456 4.066 1.00 73.75 251 GLY A O 1
ATOM 1972 N N . SER A 1 252 ? 11.039 -3.609 2.523 1.00 69.00 252 SER A N 1
ATOM 1973 C CA . SER A 1 252 ? 12.099 -2.609 2.311 1.00 69.00 252 SER A CA 1
ATOM 1974 C C . SER A 1 252 ? 11.814 -1.654 1.145 1.00 69.00 252 SER A C 1
ATOM 1976 O O . SER A 1 252 ? 12.279 -0.519 1.173 1.00 69.00 252 SER A O 1
ATOM 1978 N N . GLY A 1 253 ? 11.068 -2.116 0.136 1.00 72.19 253 GLY A N 1
ATOM 1979 C CA . GLY A 1 253 ? 10.468 -1.314 -0.932 1.00 72.19 253 GLY A CA 1
ATOM 1980 C C . GLY A 1 253 ? 8.957 -1.336 -0.717 1.00 72.19 253 GLY A C 1
ATOM 1981 O O . GLY A 1 253 ? 8.367 -2.416 -0.684 1.00 72.19 253 GLY A O 1
ATOM 1982 N N . ASN A 1 254 ? 8.389 -0.170 -0.411 1.00 84.94 254 ASN A N 1
ATOM 1983 C CA . ASN A 1 254 ? 6.957 0.022 -0.166 1.00 84.94 254 ASN A CA 1
ATOM 1984 C C . ASN A 1 254 ? 6.490 1.258 -0.951 1.00 84.94 254 ASN A C 1
ATOM 1986 O O . ASN A 1 254 ? 5.980 2.215 -0.363 1.00 84.94 254 ASN A O 1
ATOM 1990 N N . GLY A 1 255 ? 6.771 1.290 -2.252 1.00 89.44 255 GLY A N 1
ATOM 1991 C CA . GLY A 1 255 ? 6.451 2.411 -3.132 1.00 89.44 255 GLY A CA 1
ATOM 1992 C C . GLY A 1 255 ? 4.954 2.718 -3.167 1.00 89.44 255 GLY A C 1
ATOM 1993 O O . GLY A 1 255 ? 4.558 3.883 -3.043 1.00 89.44 255 GLY A O 1
ATOM 1994 N N . VAL A 1 256 ? 4.099 1.686 -3.205 1.00 91.31 256 VAL A N 1
ATOM 1995 C CA . VAL A 1 256 ? 2.639 1.885 -3.211 1.00 91.31 256 VAL A CA 1
ATOM 1996 C C . VAL A 1 256 ? 2.178 2.414 -1.859 1.00 91.31 256 VAL A C 1
ATOM 1998 O O . VAL A 1 256 ? 1.430 3.386 -1.797 1.00 91.31 256 VAL A O 1
ATOM 2001 N N . ALA A 1 257 ? 2.671 1.840 -0.758 1.00 89.88 257 ALA A N 1
ATOM 2002 C CA . ALA A 1 257 ? 2.316 2.307 0.581 1.00 89.88 257 ALA A CA 1
ATOM 2003 C C . ALA A 1 257 ? 2.779 3.753 0.830 1.00 89.88 257 ALA A C 1
ATOM 2005 O O . ALA A 1 257 ? 2.049 4.528 1.441 1.00 89.88 257 ALA A O 1
ATOM 2006 N N . ALA A 1 258 ? 3.966 4.133 0.346 1.00 89.19 258 ALA A N 1
ATOM 2007 C CA . ALA A 1 258 ? 4.462 5.507 0.414 1.00 89.19 258 ALA A CA 1
ATOM 2008 C C . ALA A 1 258 ? 3.588 6.465 -0.409 1.00 89.19 258 ALA A C 1
ATOM 2010 O O . ALA A 1 258 ? 3.242 7.545 0.065 1.00 89.19 258 ALA A O 1
ATOM 2011 N N . SER A 1 259 ? 3.161 6.037 -1.598 1.00 90.50 259 SER A N 1
ATOM 2012 C CA . SER A 1 259 ? 2.242 6.793 -2.458 1.00 90.50 259 SER A CA 1
ATOM 2013 C C . SER A 1 259 ? 0.851 6.959 -1.834 1.00 90.50 259 SER A C 1
ATOM 2015 O O . SER A 1 259 ? 0.231 8.006 -1.988 1.00 90.50 259 SER A O 1
ATOM 2017 N N . LEU A 1 260 ? 0.406 5.975 -1.047 1.00 87.88 260 LEU A N 1
ATOM 2018 C CA . LEU A 1 260 ? -0.789 6.036 -0.199 1.00 87.88 260 LEU A CA 1
ATOM 2019 C C . LEU A 1 260 ? -0.546 6.742 1.150 1.00 87.88 260 LEU A C 1
ATOM 2021 O O . LEU A 1 260 ? -1.396 6.670 2.030 1.00 87.88 260 LEU A O 1
ATOM 2025 N N . GLN A 1 261 ? 0.618 7.360 1.381 1.00 81.38 261 GLN A N 1
ATOM 2026 C CA . GLN A 1 261 ? 0.972 8.019 2.651 1.00 81.38 261 GLN A CA 1
ATOM 2027 C C . GLN A 1 261 ? 0.837 7.109 3.894 1.00 81.38 261 GLN A C 1
ATOM 2029 O O . GLN A 1 261 ? 0.598 7.568 5.009 1.00 81.38 261 GLN A O 1
ATOM 2034 N N . CYS A 1 262 ? 1.006 5.797 3.721 1.00 73.31 262 CYS A N 1
ATOM 2035 C CA . CYS A 1 262 ? 0.901 4.787 4.778 1.00 73.31 262 CYS A CA 1
ATOM 2036 C C . CYS A 1 262 ? 2.257 4.476 5.449 1.00 73.31 262 CYS A C 1
ATOM 2038 O O . CYS A 1 262 ? 2.389 3.491 6.165 1.00 73.31 262 CYS A O 1
ATOM 2040 N N . SER A 1 263 ? 3.306 5.272 5.222 1.00 61.62 263 SER A N 1
ATOM 2041 C CA . SER A 1 263 ? 4.686 4.908 5.587 1.00 61.62 263 SER A CA 1
ATOM 2042 C C . SER A 1 263 ? 5.174 5.374 6.968 1.00 61.62 263 SER A C 1
ATOM 2044 O O . SER A 1 263 ? 6.284 5.009 7.350 1.00 61.62 263 SER A O 1
ATOM 2046 N N . GLU A 1 264 ? 4.408 6.176 7.721 1.00 64.12 264 GLU A N 1
ATOM 2047 C CA . GLU A 1 264 ? 4.917 6.823 8.952 1.00 64.12 264 GLU A CA 1
ATOM 2048 C C . GLU A 1 264 ? 4.651 6.041 10.257 1.00 64.12 264 GLU A C 1
ATOM 2050 O O . GLU A 1 264 ? 5.488 6.053 11.159 1.00 64.12 264 GLU A O 1
ATOM 2055 N N . SER A 1 265 ? 3.528 5.319 10.369 1.00 76.81 265 SER A N 1
ATOM 2056 C CA . SER A 1 265 ? 3.201 4.465 11.527 1.00 76.81 265 SER A CA 1
ATOM 2057 C C . SER A 1 265 ? 2.378 3.254 11.092 1.00 76.81 265 SER A C 1
ATOM 2059 O O . SER A 1 265 ? 1.383 3.377 10.370 1.00 76.81 265 SER A O 1
ATOM 2061 N N . LEU A 1 266 ? 2.778 2.072 11.569 1.00 81.62 266 LEU A N 1
ATOM 2062 C CA . LEU A 1 266 ? 2.065 0.828 11.300 1.00 81.62 266 LEU A CA 1
ATOM 2063 C C . LEU A 1 266 ? 0.660 0.859 11.909 1.00 81.62 266 LEU A C 1
ATOM 2065 O O . LEU A 1 266 ? -0.317 0.581 11.222 1.00 81.62 266 LEU A O 1
ATOM 2069 N N . GLU A 1 267 ? 0.555 1.232 13.182 1.00 84.69 267 GLU A N 1
ATOM 2070 C CA . GLU A 1 267 ? -0.713 1.321 13.900 1.00 84.69 267 GLU A CA 1
ATOM 2071 C C . GLU A 1 267 ? -1.667 2.283 13.195 1.00 84.69 267 GLU A C 1
ATOM 2073 O O . GLU A 1 267 ? -2.838 1.964 12.998 1.00 84.69 267 GLU A O 1
ATOM 2078 N N . TRP A 1 268 ? -1.156 3.433 12.749 1.00 84.50 268 TRP A N 1
ATOM 2079 C CA . TRP A 1 268 ? -1.955 4.386 11.992 1.00 84.50 268 TRP A CA 1
ATOM 2080 C C . TRP A 1 268 ? -2.451 3.821 10.661 1.00 84.50 268 TRP A C 1
ATOM 2082 O O . TRP A 1 268 ? -3.610 4.020 10.309 1.00 84.50 268 TRP A O 1
ATOM 2092 N N . SER A 1 269 ? -1.609 3.081 9.942 1.00 87.75 269 SER A N 1
ATOM 2093 C CA . SER A 1 269 ? -1.990 2.459 8.668 1.00 87.75 269 SER A CA 1
ATOM 2094 C C . SER A 1 269 ? -3.127 1.453 8.850 1.00 87.75 269 SER A C 1
ATOM 2096 O O . SER A 1 269 ? -4.082 1.448 8.075 1.00 87.75 269 SER A O 1
ATOM 2098 N N . VAL A 1 270 ? -3.092 0.660 9.927 1.00 91.19 270 VAL A N 1
ATOM 2099 C CA . VAL A 1 270 ? -4.191 -0.259 10.271 1.00 91.19 270 VAL A CA 1
ATOM 2100 C C . VAL A 1 270 ? -5.459 0.515 10.624 1.00 91.19 270 VAL A C 1
ATOM 2102 O O . VAL A 1 270 ? -6.534 0.193 10.121 1.00 91.19 270 VAL A O 1
ATOM 2105 N N . LEU A 1 271 ? -5.348 1.563 11.445 1.00 90.62 271 LEU A N 1
ATOM 2106 C CA . LEU A 1 271 ? -6.481 2.418 11.807 1.00 90.62 271 LEU A CA 1
ATOM 2107 C C . LEU A 1 271 ? -7.133 3.063 10.574 1.00 90.62 271 LEU A C 1
ATOM 2109 O O . LEU A 1 271 ? -8.359 3.114 10.478 1.00 90.62 271 LEU A O 1
ATOM 2113 N N . GLN A 1 272 ? -6.328 3.499 9.603 1.00 89.50 272 GLN A N 1
ATOM 2114 C CA . GLN A 1 272 ? -6.813 4.014 8.323 1.00 89.50 272 GLN A CA 1
ATOM 2115 C C . GLN A 1 272 ? -7.531 2.940 7.506 1.00 89.50 272 GLN A C 1
ATOM 2117 O O . GLN A 1 272 ? -8.601 3.213 6.960 1.00 89.50 272 GLN A O 1
ATOM 2122 N N . CYS A 1 273 ? -7.015 1.708 7.476 1.00 93.50 273 CYS A N 1
ATOM 2123 C CA . CYS A 1 273 ? -7.681 0.602 6.789 1.00 93.50 273 CYS A CA 1
ATOM 2124 C C . CYS A 1 273 ? -9.062 0.306 7.402 1.00 93.50 273 CYS A C 1
ATOM 2126 O O . CYS A 1 273 ? -10.071 0.234 6.694 1.00 93.50 273 CYS A O 1
ATOM 2128 N N . VAL A 1 274 ? -9.119 0.214 8.737 1.00 93.12 274 VAL A N 1
ATOM 2129 C CA . VAL A 1 274 ? -10.354 0.019 9.518 1.00 93.12 274 VAL A CA 1
ATOM 2130 C C . VAL A 1 274 ? -11.348 1.144 9.228 1.00 93.12 274 VAL A C 1
ATOM 2132 O O . VAL A 1 274 ? -12.511 0.883 8.912 1.00 93.12 274 VAL A O 1
ATOM 2135 N N . ARG A 1 275 ? -10.893 2.400 9.282 1.00 91.69 275 ARG A N 1
ATOM 2136 C CA . ARG A 1 275 ? -11.706 3.590 9.009 1.00 91.69 275 ARG A CA 1
ATOM 2137 C C . ARG A 1 275 ? -12.283 3.570 7.596 1.00 91.69 275 ARG A C 1
ATOM 2139 O O . ARG A 1 275 ? -13.495 3.718 7.458 1.00 91.69 275 ARG A O 1
ATOM 2146 N N . SER A 1 276 ? -11.442 3.344 6.589 1.00 92.12 276 SER A N 1
ATOM 2147 C CA . SER A 1 276 ? -11.809 3.275 5.165 1.00 92.12 276 SER A CA 1
ATOM 2148 C C . SER A 1 276 ? -12.902 2.240 4.933 1.00 92.12 276 SER A C 1
ATOM 2150 O O . SER A 1 276 ? -13.934 2.526 4.328 1.00 92.12 276 SER A O 1
ATOM 2152 N N . CYS A 1 277 ? -12.741 1.062 5.541 1.00 92.50 277 CYS A N 1
ATOM 2153 C CA . CYS A 1 277 ? -13.769 0.037 5.531 1.00 92.50 277 CYS A CA 1
ATOM 2154 C C . CYS A 1 277 ? -15.055 0.511 6.211 1.00 92.50 277 CYS A C 1
ATOM 2156 O O . CYS A 1 277 ? -16.128 0.247 5.685 1.00 92.50 277 CYS A O 1
ATOM 2158 N N . ARG A 1 278 ? -15.003 1.212 7.351 1.00 91.31 278 ARG A N 1
ATOM 2159 C CA . ARG A 1 278 ? -16.230 1.631 8.046 1.00 91.31 278 ARG A CA 1
ATOM 2160 C C . ARG A 1 278 ? -17.083 2.635 7.280 1.00 91.31 278 ARG A C 1
ATOM 2162 O O . ARG A 1 278 ? -18.310 2.579 7.375 1.00 91.31 278 ARG A O 1
ATOM 2169 N N . VAL A 1 279 ? -16.438 3.554 6.569 1.00 90.88 279 VAL A N 1
ATOM 2170 C CA . VAL A 1 279 ? -17.123 4.590 5.779 1.00 90.88 279 VAL A CA 1
ATOM 2171 C C . VAL A 1 279 ? -17.298 4.214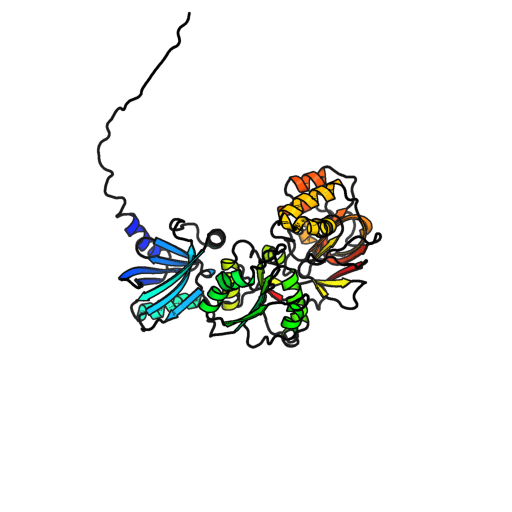 4.314 1.00 90.88 279 VAL A C 1
ATOM 2173 O O . VAL A 1 279 ? -17.946 4.959 3.590 1.00 90.88 279 VAL A O 1
ATOM 2176 N N . GLN A 1 280 ? -16.747 3.071 3.892 1.00 91.06 280 GLN A N 1
ATOM 2177 C CA . GLN A 1 280 ? -16.744 2.609 2.502 1.00 91.06 280 GLN A CA 1
ATOM 2178 C C . GLN A 1 280 ? -16.158 3.658 1.546 1.00 91.06 280 GLN A C 1
ATOM 2180 O O . GLN A 1 280 ? -16.711 3.929 0.485 1.00 91.06 280 GLN A O 1
ATOM 2185 N N . SER A 1 281 ? -15.039 4.253 1.958 1.00 91.62 281 SER A N 1
ATOM 2186 C CA . SER A 1 281 ? -14.279 5.225 1.173 1.00 91.62 281 SER A CA 1
ATOM 2187 C C . SER A 1 281 ? -12.889 4.663 0.927 1.00 91.62 281 SER A C 1
ATOM 2189 O O . SER A 1 281 ? -12.209 4.277 1.880 1.00 91.62 281 SER A O 1
ATOM 2191 N N . TYR A 1 282 ? -12.503 4.589 -0.342 1.00 93.25 282 TYR A N 1
ATOM 2192 C CA . TYR A 1 282 ? -11.304 3.901 -0.800 1.00 93.25 282 TYR A CA 1
ATOM 2193 C C . TYR A 1 282 ? -10.568 4.756 -1.829 1.00 93.25 282 TYR A C 1
ATOM 2195 O O . TYR A 1 282 ? -11.196 5.429 -2.646 1.00 93.25 282 TYR A O 1
ATOM 2203 N N . GLN A 1 283 ? -9.241 4.687 -1.814 1.00 93.12 283 GLN A N 1
ATOM 2204 C CA . GLN A 1 283 ? -8.396 5.255 -2.856 1.00 93.12 283 GLN A CA 1
ATOM 2205 C C . GLN A 1 283 ? -8.335 4.272 -4.024 1.00 93.12 283 GLN A C 1
ATOM 2207 O O . GLN A 1 283 ? -8.052 3.094 -3.825 1.00 93.12 283 GLN A O 1
ATOM 2212 N N . MET A 1 284 ? -8.565 4.743 -5.246 1.00 93.69 284 MET A N 1
ATOM 2213 C CA . MET A 1 284 ? -8.456 3.890 -6.426 1.00 93.69 284 MET A CA 1
ATOM 2214 C C . MET A 1 284 ? -6.983 3.659 -6.794 1.00 93.69 284 MET A C 1
ATOM 2216 O O . MET A 1 284 ? -6.183 4.597 -6.781 1.00 93.69 284 MET A O 1
ATOM 2220 N N . LEU A 1 285 ? -6.650 2.412 -7.126 1.00 94.56 285 LEU A N 1
ATOM 2221 C CA . LEU A 1 285 ? -5.388 1.989 -7.730 1.00 94.56 285 LEU A CA 1
ATOM 2222 C C . LEU A 1 285 ? -5.670 1.394 -9.113 1.00 94.56 285 LEU A C 1
ATOM 2224 O O . LEU A 1 285 ? -6.419 0.425 -9.232 1.00 94.56 285 LEU A O 1
ATOM 2228 N N . CYS A 1 286 ? -5.033 1.944 -10.138 1.00 94.88 286 CYS A N 1
ATOM 2229 C CA . CYS A 1 286 ? -5.071 1.476 -11.517 1.00 94.88 286 CYS A CA 1
ATOM 2230 C C . CYS A 1 286 ? -3.710 0.856 -11.878 1.00 94.88 286 CYS A C 1
ATOM 2232 O O . CYS A 1 286 ? -2.801 1.575 -12.293 1.00 94.88 286 CYS A O 1
ATOM 2234 N N . PRO A 1 287 ? -3.523 -0.466 -11.706 1.00 95.00 287 PRO A N 1
ATOM 2235 C CA . PRO A 1 287 ? -2.319 -1.144 -12.171 1.00 95.00 287 PRO A CA 1
ATOM 2236 C C . PRO A 1 287 ? -2.290 -1.242 -13.702 1.00 95.00 287 PRO A C 1
ATOM 2238 O O . PRO A 1 287 ? -3.323 -1.435 -14.348 1.00 95.00 287 PRO A O 1
ATOM 2241 N N . ALA A 1 288 ? -1.097 -1.145 -14.283 1.00 95.44 288 ALA A N 1
ATOM 2242 C CA . ALA A 1 288 ? -0.905 -1.254 -15.727 1.00 95.44 288 ALA A CA 1
ATOM 2243 C C . ALA A 1 288 ? -0.729 -2.718 -16.149 1.00 95.44 288 ALA A C 1
ATOM 2245 O O . ALA A 1 288 ? -0.139 -3.521 -15.424 1.00 95.44 288 ALA A O 1
ATOM 2246 N N . TRP A 1 289 ? -1.190 -3.074 -17.347 1.00 96.12 289 T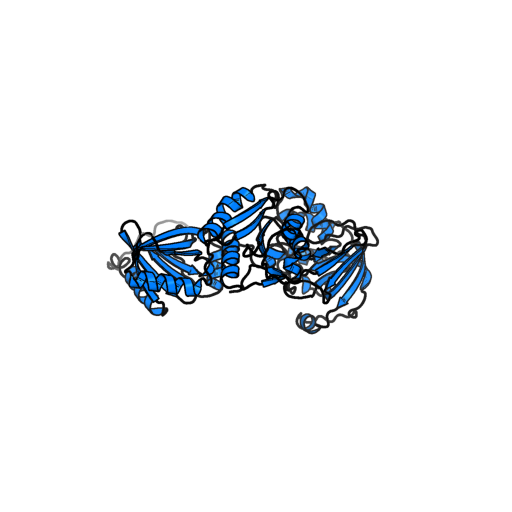RP A N 1
ATOM 2247 C CA . TRP A 1 289 ? -0.859 -4.360 -17.953 1.00 96.12 289 TRP A CA 1
ATOM 2248 C C . TRP A 1 289 ? 0.601 -4.383 -18.380 1.00 96.12 289 TRP A C 1
ATOM 2250 O O . TRP A 1 289 ? 1.116 -3.403 -18.910 1.00 96.12 289 TRP A O 1
ATOM 2260 N N . VAL A 1 290 ? 1.246 -5.529 -18.204 1.00 95.56 290 VAL A N 1
ATOM 2261 C CA . VAL A 1 290 ? 2.611 -5.794 -18.635 1.00 95.56 290 VAL A CA 1
ATOM 2262 C C . VAL A 1 290 ? 2.653 -7.080 -19.436 1.00 95.56 290 VAL A C 1
ATOM 2264 O O . VAL A 1 290 ? 2.178 -8.125 -18.992 1.00 95.56 290 VAL A O 1
ATOM 2267 N N . VAL A 1 291 ? 3.259 -6.996 -20.613 1.00 94.56 291 VAL A N 1
ATOM 2268 C CA . VAL A 1 291 ? 3.610 -8.132 -21.462 1.00 94.56 291 VAL A CA 1
ATOM 2269 C C . VAL A 1 291 ? 5.124 -8.168 -21.584 1.00 94.56 291 VAL A C 1
ATOM 2271 O O . VAL A 1 291 ? 5.768 -7.133 -21.776 1.00 94.56 291 VAL A O 1
ATOM 2274 N N . ARG A 1 292 ? 5.686 -9.365 -21.457 1.00 93.00 292 ARG A N 1
ATOM 2275 C CA . ARG A 1 292 ? 7.114 -9.621 -21.624 1.00 93.00 292 ARG A CA 1
ATOM 2276 C C . ARG A 1 292 ? 7.301 -10.630 -22.744 1.00 93.00 292 ARG A C 1
ATOM 2278 O O . ARG A 1 292 ? 6.448 -11.488 -22.926 1.00 93.00 292 ARG A O 1
ATOM 2285 N N . ASP A 1 293 ? 8.403 -10.537 -23.471 1.00 89.94 293 ASP A N 1
ATOM 2286 C CA . ASP A 1 293 ? 8.722 -11.475 -24.554 1.00 89.94 293 ASP A CA 1
ATOM 2287 C C . ASP A 1 293 ? 9.087 -12.887 -24.066 1.00 89.94 293 ASP A C 1
ATOM 2289 O O . ASP A 1 293 ? 9.042 -13.837 -24.843 1.00 89.94 293 ASP A O 1
ATOM 2293 N N . ASP A 1 294 ? 9.435 -13.035 -22.787 1.00 86.06 294 ASP A N 1
ATOM 2294 C CA . ASP A 1 294 ? 9.795 -14.306 -22.157 1.00 86.06 294 ASP A CA 1
ATOM 2295 C C . ASP A 1 294 ? 8.617 -15.038 -21.485 1.00 86.06 294 ASP A C 1
ATOM 2297 O O . ASP A 1 294 ? 8.812 -16.130 -20.949 1.00 86.06 294 ASP A O 1
ATOM 2301 N N . LEU A 1 295 ? 7.413 -14.451 -21.484 1.00 84.69 295 LEU A N 1
ATOM 2302 C CA . LEU A 1 295 ? 6.210 -15.017 -20.869 1.00 84.69 295 LEU A CA 1
ATOM 2303 C C . LEU A 1 295 ? 5.025 -15.005 -21.837 1.00 84.69 295 LEU A C 1
ATOM 2305 O O . LEU A 1 295 ? 4.766 -14.011 -22.507 1.00 84.69 295 LEU A O 1
ATOM 2309 N N . ASP A 1 296 ? 4.231 -16.075 -21.809 1.00 80.94 296 ASP A N 1
ATOM 2310 C CA . ASP A 1 296 ? 3.026 -16.201 -22.643 1.00 80.94 296 ASP A CA 1
ATOM 2311 C C . ASP A 1 296 ? 1.802 -15.453 -22.079 1.00 80.94 296 ASP A C 1
ATOM 2313 O O . ASP A 1 296 ? 0.779 -15.320 -22.751 1.00 80.94 296 ASP A O 1
ATOM 2317 N N . GLU A 1 297 ? 1.879 -14.952 -20.842 1.00 86.56 297 GLU A N 1
ATOM 2318 C CA . GLU A 1 297 ? 0.762 -14.297 -20.156 1.00 86.56 297 GLU A CA 1
ATOM 2319 C C . GLU A 1 297 ? 1.058 -12.838 -19.810 1.00 86.56 297 GLU A C 1
ATOM 2321 O O . GLU A 1 297 ? 2.136 -12.499 -19.312 1.00 86.56 297 GLU A O 1
ATOM 2326 N N . LYS A 1 298 ? 0.043 -11.981 -19.977 1.00 90.44 298 LYS A N 1
ATOM 2327 C CA . LYS A 1 298 ? 0.068 -10.622 -19.429 1.00 90.44 298 LYS A CA 1
ATOM 2328 C C . LYS A 1 298 ? -0.122 -10.644 -17.909 1.00 90.44 298 LYS A C 1
ATOM 2330 O O . LYS A 1 298 ? -0.905 -11.433 -17.382 1.00 90.44 298 LYS A O 1
ATOM 2335 N N . ARG A 1 299 ? 0.568 -9.748 -17.208 1.00 93.25 299 ARG A N 1
ATOM 2336 C CA . ARG A 1 299 ? 0.489 -9.559 -15.749 1.00 93.25 299 ARG A CA 1
ATOM 2337 C C . ARG A 1 299 ? 0.149 -8.110 -15.426 1.00 93.25 299 ARG A C 1
ATOM 2339 O O . ARG A 1 299 ? 0.401 -7.230 -16.240 1.00 93.25 299 ARG A O 1
ATOM 2346 N N . LEU A 1 300 ? -0.415 -7.856 -14.253 1.00 95.06 300 LEU A N 1
ATOM 2347 C CA . LEU A 1 300 ? -0.615 -6.498 -13.751 1.00 95.06 300 LEU A CA 1
ATOM 2348 C C . LEU A 1 300 ? 0.618 -6.037 -12.980 1.00 95.06 300 LEU A C 1
ATOM 2350 O O . LEU A 1 300 ? 1.113 -6.773 -12.129 1.00 95.06 300 LEU A O 1
ATOM 2354 N N . SER A 1 301 ? 1.066 -4.815 -13.252 1.00 94.81 301 SER A N 1
ATOM 2355 C CA . SER A 1 301 ? 2.109 -4.117 -12.505 1.00 94.81 301 SER A CA 1
ATOM 2356 C C . SER A 1 301 ? 1.489 -3.064 -11.596 1.00 94.81 301 SER A C 1
ATOM 2358 O O . SER A 1 301 ? 0.669 -2.252 -12.032 1.00 94.81 301 SER A O 1
ATOM 2360 N N . VAL A 1 302 ? 1.868 -3.094 -10.319 1.00 93.75 302 VAL A N 1
ATOM 2361 C CA . VAL A 1 302 ? 1.327 -2.201 -9.278 1.00 93.75 302 VAL A CA 1
ATOM 2362 C C . VAL A 1 302 ? 2.179 -0.950 -9.061 1.00 93.75 302 VAL A C 1
ATOM 2364 O O . VAL A 1 302 ? 1.714 -0.020 -8.405 1.00 93.75 302 VAL A O 1
ATOM 2367 N N . LEU A 1 303 ? 3.403 -0.919 -9.602 1.00 92.00 303 LEU A N 1
ATOM 2368 C CA . LEU A 1 303 ? 4.323 0.212 -9.496 1.00 92.00 303 LEU A CA 1
ATOM 2369 C C . LEU A 1 303 ? 4.840 0.688 -10.845 1.00 92.00 303 LEU A C 1
ATOM 2371 O O . LEU A 1 303 ? 4.701 1.868 -11.160 1.00 92.00 303 LEU A O 1
ATOM 2375 N N . GLY A 1 304 ? 5.503 -0.185 -11.599 1.00 93.12 304 GLY A N 1
ATOM 2376 C CA . GLY A 1 304 ? 6.139 0.204 -12.846 1.00 93.12 304 GLY A CA 1
ATOM 2377 C C . GLY A 1 304 ? 7.356 -0.618 -13.249 1.00 93.12 304 GLY A C 1
ATOM 2378 O O . GLY A 1 304 ? 7.715 -1.621 -12.633 1.00 93.12 304 GLY A O 1
ATOM 2379 N N . VAL A 1 305 ? 8.015 -0.153 -14.310 1.00 95.12 305 VAL A N 1
ATOM 2380 C CA . VAL A 1 305 ? 9.211 -0.761 -14.898 1.00 95.12 305 VAL A CA 1
ATOM 2381 C C . VAL A 1 305 ? 10.370 0.231 -14.912 1.00 95.12 305 VAL A C 1
ATOM 2383 O O . VAL A 1 305 ? 10.214 1.410 -15.238 1.00 95.12 305 VAL A O 1
ATOM 2386 N N . THR A 1 306 ? 11.565 -0.250 -14.587 1.00 94.75 306 THR A N 1
ATOM 2387 C CA . THR A 1 306 ? 12.808 0.510 -14.697 1.00 94.75 306 THR A CA 1
ATOM 2388 C C . THR A 1 306 ? 13.824 -0.212 -15.570 1.00 94.75 306 THR A C 1
ATOM 2390 O O . THR A 1 306 ? 13.858 -1.439 -15.680 1.00 94.75 306 THR A O 1
ATOM 2393 N N . TRP A 1 307 ? 14.675 0.585 -16.210 1.00 95.00 307 TRP A N 1
ATOM 2394 C CA . TRP A 1 307 ? 15.753 0.130 -17.074 1.00 95.00 307 TRP A CA 1
ATOM 2395 C C . TRP A 1 307 ? 16.964 1.061 -16.963 1.00 95.00 307 TRP A C 1
ATOM 2397 O O . TRP A 1 307 ? 16.819 2.275 -16.778 1.00 95.00 307 TRP A O 1
ATOM 2407 N N . GLY A 1 308 ? 18.171 0.513 -17.096 1.00 93.00 308 GLY A N 1
ATOM 2408 C CA . GLY A 1 308 ? 19.421 1.258 -16.934 1.00 93.00 308 GLY A CA 1
ATOM 2409 C C . GLY A 1 308 ? 19.788 1.497 -15.474 1.00 93.00 308 GLY A C 1
ATOM 2410 O O . GLY A 1 308 ? 19.609 0.609 -14.652 1.00 93.00 308 GLY A O 1
ATOM 2411 N N . LEU A 1 309 ? 20.321 2.678 -15.151 1.00 91.12 309 LEU A N 1
ATOM 2412 C CA . LEU A 1 309 ? 20.964 2.985 -13.868 1.00 91.12 309 LEU A CA 1
ATOM 2413 C C . LEU A 1 309 ? 20.138 2.583 -12.635 1.00 91.12 309 LEU A C 1
ATOM 2415 O O . LEU A 1 309 ? 20.705 2.045 -11.682 1.00 91.12 309 LEU A O 1
ATOM 2419 N N . VAL A 1 310 ? 18.826 2.838 -12.639 1.00 91.31 310 VAL A N 1
ATOM 2420 C CA . VAL A 1 310 ? 17.946 2.478 -11.513 1.00 91.31 310 VAL A CA 1
ATOM 2421 C C . VAL A 1 310 ? 17.798 0.960 -11.392 1.00 91.31 310 VAL A C 1
ATOM 2423 O O . VAL A 1 310 ? 18.126 0.418 -10.343 1.00 91.31 310 VAL A O 1
ATOM 2426 N N . ALA A 1 311 ? 17.444 0.266 -12.477 1.00 92.19 311 ALA A N 1
ATOM 2427 C CA . ALA A 1 311 ? 17.360 -1.199 -12.504 1.00 92.19 311 ALA A CA 1
ATOM 2428 C C . ALA A 1 311 ? 18.695 -1.865 -12.122 1.00 92.19 311 ALA A C 1
ATOM 2430 O O . ALA A 1 311 ? 18.750 -2.815 -11.346 1.00 92.19 311 ALA A O 1
ATOM 2431 N N . ASP A 1 312 ? 19.801 -1.315 -12.620 1.00 91.25 312 ASP A N 1
ATOM 2432 C CA . ASP A 1 312 ? 21.157 -1.723 -12.275 1.00 91.25 312 ASP A CA 1
ATOM 2433 C C . ASP A 1 312 ? 21.463 -1.569 -10.785 1.00 91.25 312 ASP A C 1
ATOM 2435 O O . ASP A 1 312 ? 22.206 -2.368 -10.217 1.00 91.25 312 ASP A O 1
ATOM 2439 N N . THR A 1 313 ? 20.932 -0.520 -10.161 1.00 90.88 313 THR A N 1
ATOM 2440 C CA . THR A 1 313 ? 21.082 -0.265 -8.727 1.00 90.88 313 THR A CA 1
ATOM 2441 C C . THR A 1 313 ? 20.241 -1.237 -7.915 1.00 90.88 313 THR A C 1
ATOM 2443 O O . THR A 1 313 ? 20.757 -1.787 -6.944 1.00 90.88 313 THR A O 1
ATOM 2446 N N . ASP A 1 314 ? 19.008 -1.518 -8.333 1.00 88.50 314 ASP A N 1
ATOM 2447 C CA . ASP A 1 314 ? 18.150 -2.508 -7.678 1.00 88.50 314 ASP A CA 1
ATOM 2448 C C . ASP A 1 314 ? 18.828 -3.882 -7.644 1.00 88.50 314 ASP A C 1
ATOM 2450 O O . ASP A 1 314 ? 19.025 -4.441 -6.562 1.00 88.50 314 ASP A O 1
ATOM 2454 N N . VAL A 1 315 ? 19.307 -4.359 -8.799 1.00 88.75 315 VAL A N 1
ATOM 2455 C CA . VAL A 1 315 ? 19.998 -5.652 -8.933 1.00 88.75 315 VAL A CA 1
ATOM 2456 C C . VAL A 1 315 ? 21.281 -5.699 -8.108 1.00 88.75 315 VAL A C 1
ATOM 2458 O O . VAL A 1 315 ? 21.501 -6.624 -7.326 1.00 88.75 315 VAL A O 1
ATOM 2461 N N . ASP A 1 316 ? 22.150 -4.702 -8.256 1.00 90.06 316 ASP A N 1
ATOM 2462 C CA . ASP A 1 316 ? 23.453 -4.733 -7.601 1.00 90.06 316 ASP A CA 1
ATOM 2463 C C . ASP A 1 316 ? 23.356 -4.548 -6.078 1.00 90.06 316 ASP A C 1
ATOM 2465 O O . ASP A 1 316 ? 24.190 -5.069 -5.327 1.00 90.06 316 ASP A O 1
ATOM 2469 N N . SER A 1 317 ? 22.355 -3.791 -5.612 1.00 87.56 317 SER A N 1
ATOM 2470 C CA . SER A 1 317 ? 22.146 -3.513 -4.189 1.00 87.56 317 SER A CA 1
ATOM 2471 C C . SER A 1 317 ? 21.697 -4.737 -3.400 1.00 87.56 317 SER A C 1
ATOM 2473 O O . SER A 1 317 ? 21.723 -4.727 -2.163 1.00 87.56 317 SER A O 1
ATOM 2475 N N . ASP A 1 318 ? 21.327 -5.818 -4.085 1.00 82.69 318 ASP A N 1
ATOM 2476 C CA . ASP A 1 318 ? 20.907 -7.055 -3.446 1.00 82.69 318 ASP A CA 1
ATOM 2477 C C . ASP A 1 318 ? 22.028 -7.708 -2.629 1.00 82.69 318 ASP A C 1
ATOM 2479 O O . ASP A 1 318 ? 21.814 -8.179 -1.510 1.00 82.69 318 ASP A O 1
ATOM 2483 N N . THR A 1 319 ? 23.267 -7.579 -3.109 1.00 84.19 319 THR A N 1
ATOM 2484 C CA . THR A 1 319 ? 24.488 -8.003 -2.397 1.00 84.19 319 THR A CA 1
ATOM 2485 C C . THR A 1 319 ? 24.734 -7.227 -1.095 1.00 84.19 319 THR A C 1
ATOM 2487 O O . THR A 1 319 ? 25.482 -7.668 -0.221 1.00 84.19 319 THR A O 1
ATOM 2490 N N . CYS A 1 320 ? 24.069 -6.081 -0.934 1.00 83.19 320 CYS A N 1
ATOM 2491 C CA . CYS A 1 320 ? 24.233 -5.147 0.172 1.00 83.19 320 CYS A CA 1
ATOM 2492 C C . CYS A 1 320 ? 22.968 -5.000 1.035 1.00 83.19 320 CYS A C 1
ATOM 2494 O O . CYS A 1 320 ? 22.803 -3.975 1.696 1.00 83.19 320 CYS A O 1
ATOM 2496 N N . ARG A 1 321 ? 22.078 -6.008 1.090 1.00 77.25 321 ARG A N 1
ATOM 2497 C CA . ARG A 1 321 ? 20.863 -5.978 1.943 1.00 77.25 321 ARG A CA 1
ATOM 2498 C C . ARG A 1 321 ? 21.132 -5.615 3.410 1.00 77.25 321 ARG A C 1
ATOM 2500 O O . ARG A 1 321 ? 20.285 -5.001 4.052 1.00 77.25 321 ARG A O 1
ATOM 2507 N N . TRP A 1 322 ? 22.317 -5.940 3.929 1.00 81.38 322 TRP A N 1
ATOM 2508 C CA . TRP A 1 322 ? 22.738 -5.614 5.296 1.00 81.38 322 TRP A CA 1
ATOM 2509 C C . TRP A 1 322 ? 22.862 -4.102 5.575 1.00 81.38 322 TRP A C 1
ATOM 2511 O O . TRP A 1 322 ? 22.804 -3.704 6.735 1.00 81.38 322 TRP A O 1
ATOM 2521 N N . LEU A 1 323 ? 22.985 -3.256 4.542 1.00 80.25 323 LEU A N 1
ATOM 2522 C CA . LEU A 1 323 ? 23.003 -1.789 4.662 1.00 80.25 323 LEU A CA 1
ATOM 2523 C C . LEU A 1 323 ? 21.600 -1.168 4.792 1.00 80.25 323 LEU A C 1
ATOM 2525 O O . LEU A 1 323 ? 21.477 0.053 4.905 1.00 80.25 323 LEU A O 1
ATOM 2529 N N . GLY A 1 324 ? 20.532 -1.972 4.770 1.00 76.81 324 GLY A N 1
ATOM 2530 C CA . GLY A 1 324 ? 19.162 -1.459 4.802 1.00 76.81 324 GLY A CA 1
ATOM 2531 C C . GLY A 1 324 ? 18.884 -0.530 3.616 1.00 76.81 324 GLY A C 1
ATOM 2532 O O . GLY A 1 324 ? 19.338 -0.797 2.507 1.00 76.81 324 GLY A O 1
ATOM 2533 N N . SER A 1 325 ? 18.160 0.572 3.830 1.00 75.19 325 SER A N 1
ATOM 2534 C CA . SER A 1 325 ? 17.825 1.532 2.762 1.00 75.19 325 SER A CA 1
ATOM 2535 C C . SER A 1 325 ? 19.042 2.276 2.199 1.00 75.19 325 SER A C 1
ATOM 2537 O O . SER A 1 325 ? 19.044 2.614 1.020 1.00 75.19 325 SER A O 1
ATOM 2539 N N . ALA A 1 326 ? 20.108 2.463 2.988 1.00 83.94 326 ALA A N 1
ATOM 2540 C CA . ALA A 1 326 ? 21.319 3.169 2.553 1.00 83.94 326 ALA A CA 1
ATOM 2541 C C . ALA A 1 326 ? 22.062 2.454 1.407 1.00 83.94 326 ALA A C 1
ATOM 2543 O O . ALA A 1 326 ? 22.906 3.048 0.736 1.00 83.94 326 ALA A O 1
ATOM 2544 N N . ARG A 1 327 ? 21.746 1.175 1.152 1.00 86.56 327 ARG A N 1
ATOM 2545 C CA . ARG A 1 327 ? 22.300 0.422 0.019 1.00 86.56 327 ARG A CA 1
ATOM 2546 C C . ARG A 1 327 ? 22.015 1.096 -1.322 1.00 86.56 327 ARG A C 1
ATOM 2548 O O . ARG A 1 327 ? 22.874 1.055 -2.196 1.00 86.56 327 ARG A O 1
ATOM 2555 N N . PHE A 1 328 ? 20.845 1.720 -1.470 1.00 86.38 328 PHE A N 1
ATOM 2556 C CA . PHE A 1 328 ? 20.445 2.372 -2.713 1.00 86.38 328 PHE A CA 1
ATOM 2557 C C . PHE A 1 328 ? 21.279 3.629 -2.969 1.00 86.38 328 PHE A C 1
ATOM 2559 O O . PHE A 1 328 ? 21.726 3.834 -4.093 1.00 86.38 328 PHE A O 1
ATOM 2566 N N . ASP A 1 329 ? 21.613 4.390 -1.922 1.00 88.69 329 ASP A N 1
ATOM 2567 C CA . ASP A 1 329 ? 22.488 5.558 -2.045 1.00 88.69 329 ASP A CA 1
ATOM 2568 C C . ASP A 1 329 ? 23.919 5.153 -2.430 1.00 88.69 329 ASP A C 1
ATOM 2570 O O . ASP A 1 329 ? 24.517 5.686 -3.367 1.00 88.69 329 ASP A O 1
ATOM 2574 N N . VAL A 1 330 ? 24.482 4.169 -1.722 1.00 90.25 330 VAL A N 1
ATOM 2575 C CA . VAL A 1 330 ? 25.871 3.731 -1.931 1.00 90.25 330 VAL A CA 1
ATOM 2576 C C . VAL A 1 330 ? 26.046 3.094 -3.309 1.00 90.25 330 VAL A C 1
ATOM 2578 O O . VAL A 1 330 ? 26.968 3.442 -4.054 1.00 90.25 330 VAL A O 1
ATOM 2581 N N . VAL A 1 331 ? 25.167 2.154 -3.657 1.00 91.50 331 VAL A N 1
ATOM 2582 C CA . VAL A 1 331 ? 25.239 1.434 -4.931 1.00 91.50 331 VAL A CA 1
ATOM 2583 C C . VAL A 1 331 ? 24.809 2.331 -6.086 1.00 91.50 331 VAL A C 1
ATOM 2585 O O . VAL A 1 331 ? 25.445 2.284 -7.137 1.00 91.50 331 VAL A O 1
ATOM 2588 N N . GLY A 1 332 ? 23.822 3.205 -5.878 1.00 90.56 332 GLY A N 1
ATOM 2589 C CA . GLY A 1 332 ? 23.394 4.199 -6.857 1.00 90.56 332 GLY A CA 1
ATOM 2590 C C . GLY A 1 332 ? 24.522 5.156 -7.227 1.00 90.56 332 GLY A C 1
ATOM 2591 O O . GLY A 1 332 ? 24.793 5.343 -8.411 1.00 90.56 332 GLY A O 1
ATOM 2592 N N . LEU A 1 333 ? 25.264 5.682 -6.243 1.00 90.62 333 LEU A N 1
ATOM 2593 C CA . LEU A 1 333 ? 26.428 6.534 -6.503 1.00 90.62 333 LEU A CA 1
ATOM 2594 C C . LEU A 1 333 ? 27.546 5.777 -7.230 1.00 90.62 333 LEU A C 1
ATOM 2596 O O . LEU A 1 333 ? 28.129 6.297 -8.180 1.00 90.62 333 LEU A O 1
ATOM 2600 N N . ARG A 1 334 ? 27.847 4.541 -6.815 1.00 91.62 334 ARG A N 1
ATOM 2601 C CA . ARG A 1 334 ? 28.840 3.700 -7.499 1.00 91.62 334 ARG A CA 1
ATOM 2602 C C . ARG A 1 334 ? 28.449 3.476 -8.960 1.00 91.62 334 ARG A C 1
ATOM 2604 O O . ARG A 1 334 ? 29.261 3.692 -9.854 1.00 91.62 334 ARG A O 1
ATOM 2611 N N . ASN A 1 335 ? 27.216 3.052 -9.208 1.00 91.12 335 ASN A N 1
ATOM 2612 C CA . ASN A 1 335 ? 26.738 2.763 -10.554 1.00 91.12 335 ASN A CA 1
ATOM 2613 C C . ASN A 1 335 ? 26.682 4.034 -11.402 1.00 91.12 335 ASN A C 1
ATOM 2615 O O . ASN A 1 335 ? 27.072 4.001 -12.562 1.00 91.12 335 ASN A O 1
ATOM 2619 N N . LEU A 1 336 ? 26.318 5.167 -10.803 1.00 88.81 336 LEU A N 1
ATOM 2620 C CA . LEU A 1 336 ? 26.359 6.467 -11.458 1.00 88.81 336 LEU A CA 1
ATOM 2621 C C . LEU A 1 336 ? 27.770 6.842 -11.926 1.00 88.81 336 LEU A C 1
ATOM 2623 O O . LEU A 1 336 ? 27.907 7.455 -12.977 1.00 88.81 336 LEU A O 1
ATOM 2627 N N . LEU A 1 337 ? 28.807 6.508 -11.151 1.00 86.19 337 LEU A N 1
ATOM 2628 C CA . LEU A 1 337 ? 30.201 6.830 -11.470 1.00 86.19 337 LEU A CA 1
ATOM 2629 C C . LEU A 1 337 ? 30.843 5.855 -12.465 1.00 86.19 337 LEU A C 1
ATOM 2631 O O . LEU A 1 337 ? 31.745 6.259 -13.195 1.00 86.19 337 LEU A O 1
ATOM 2635 N N . PHE A 1 338 ? 30.414 4.589 -12.477 1.00 87.44 338 PHE A N 1
ATOM 2636 C CA . PHE A 1 338 ? 31.150 3.516 -13.156 1.00 87.44 338 PHE A CA 1
ATOM 2637 C C . PHE A 1 338 ? 30.360 2.726 -14.207 1.00 87.44 338 PHE A C 1
ATOM 2639 O O . PHE A 1 338 ? 30.993 2.049 -15.015 1.00 87.44 338 PHE A O 1
ATOM 2646 N N . LYS A 1 339 ? 29.019 2.769 -14.232 1.00 87.44 339 LYS A N 1
ATOM 2647 C CA . LYS A 1 339 ? 28.225 2.073 -15.258 1.00 87.44 339 LYS A CA 1
ATOM 2648 C C . LYS A 1 339 ? 27.955 2.979 -16.460 1.00 87.44 339 LYS A C 1
ATOM 2650 O O . LYS A 1 339 ? 27.645 4.161 -16.331 1.00 87.44 339 LYS A O 1
ATOM 2655 N N . ASP A 1 340 ? 28.053 2.389 -17.645 1.00 85.00 340 ASP A N 1
ATOM 2656 C CA . ASP A 1 340 ? 27.684 3.023 -18.906 1.00 85.00 340 ASP A CA 1
ATOM 2657 C C . ASP A 1 340 ? 26.169 2.980 -19.152 1.00 85.00 340 ASP A C 1
ATOM 2659 O O . ASP A 1 340 ? 25.455 2.124 -18.633 1.00 85.00 340 ASP A O 1
ATOM 2663 N N . GLY A 1 341 ? 25.676 3.891 -19.998 1.00 87.19 341 GLY A N 1
ATOM 2664 C CA . GLY A 1 341 ? 24.289 3.846 -20.471 1.00 87.19 341 GLY A CA 1
ATOM 2665 C C . GLY A 1 341 ? 23.981 2.600 -21.313 1.00 87.19 341 GLY A C 1
ATOM 2666 O O . GLY A 1 341 ? 24.857 2.074 -22.001 1.00 87.19 341 GLY A O 1
ATOM 2667 N N . ARG A 1 342 ? 22.718 2.174 -21.277 1.00 90.50 342 ARG A N 1
ATOM 2668 C CA . ARG A 1 342 ? 22.175 0.984 -21.939 1.00 90.50 342 ARG A CA 1
ATOM 2669 C C . ARG A 1 342 ? 21.678 1.287 -23.343 1.00 90.50 342 ARG A C 1
ATOM 2671 O O . ARG A 1 342 ? 21.156 2.375 -23.597 1.00 90.50 342 ARG A O 1
ATOM 2678 N N . ARG A 1 343 ? 21.845 0.335 -24.263 1.00 92.19 343 ARG A N 1
ATOM 2679 C CA . ARG A 1 343 ? 21.362 0.465 -25.646 1.00 92.19 343 ARG A CA 1
ATOM 2680 C C . ARG A 1 343 ? 20.026 -0.235 -25.808 1.00 92.19 343 ARG A C 1
ATOM 2682 O O . ARG A 1 343 ? 19.888 -1.400 -25.456 1.00 92.19 343 ARG A O 1
ATOM 2689 N N . GLY A 1 344 ? 19.064 0.468 -26.384 1.00 92.88 344 GLY A N 1
ATOM 2690 C CA . GLY A 1 344 ? 17.702 -0.031 -26.500 1.00 92.88 344 GLY A CA 1
ATOM 2691 C C . GLY A 1 344 ? 16.851 0.838 -27.404 1.00 92.88 344 GLY A C 1
ATOM 2692 O O . GLY A 1 344 ? 17.299 1.899 -27.846 1.00 92.88 344 GLY A O 1
ATOM 2693 N N . ARG A 1 345 ? 15.632 0.383 -27.672 1.00 92.69 345 ARG A N 1
ATOM 2694 C CA . ARG A 1 345 ? 14.591 1.149 -28.348 1.00 92.69 345 ARG A CA 1
ATOM 2695 C C . ARG A 1 345 ? 13.461 1.444 -27.371 1.00 92.69 345 ARG A C 1
ATOM 2697 O O . ARG A 1 345 ? 13.036 0.557 -26.634 1.00 92.69 345 ARG A O 1
ATOM 2704 N N . ILE A 1 346 ? 13.003 2.695 -27.372 1.00 91.62 346 ILE A N 1
ATOM 2705 C CA . ILE A 1 346 ? 11.911 3.160 -26.517 1.00 91.62 346 ILE A CA 1
ATOM 2706 C C . ILE A 1 346 ? 10.787 3.698 -27.391 1.00 91.62 346 ILE A C 1
ATOM 2708 O O . ILE A 1 346 ? 10.956 4.722 -28.053 1.00 91.62 346 ILE A O 1
ATOM 2712 N N . SER A 1 347 ? 9.631 3.049 -27.331 1.00 90.81 347 SER A N 1
ATOM 2713 C CA . SER A 1 347 ? 8.437 3.461 -28.068 1.00 90.81 347 SER A CA 1
ATOM 2714 C C . SER A 1 347 ? 7.315 3.773 -27.085 1.00 90.81 347 SER A C 1
ATOM 2716 O O . SER A 1 347 ? 7.102 3.023 -26.137 1.00 90.81 347 SER A O 1
ATOM 2718 N N . LEU A 1 348 ? 6.618 4.891 -27.279 1.00 88.12 348 LEU A N 1
ATOM 2719 C CA . LEU A 1 348 ? 5.580 5.360 -26.364 1.00 88.12 348 LEU A CA 1
ATOM 2720 C C . LEU A 1 348 ? 4.372 5.899 -27.128 1.00 88.12 348 LEU A C 1
ATOM 2722 O O . LEU A 1 348 ? 4.509 6.365 -28.260 1.00 88.12 348 LEU A O 1
ATOM 2726 N N . VAL A 1 349 ? 3.204 5.820 -26.495 1.00 87.00 349 VAL A N 1
ATOM 2727 C CA . VAL A 1 349 ? 1.949 6.408 -26.977 1.00 87.00 349 VAL A CA 1
ATOM 2728 C C . VAL A 1 349 ? 1.493 7.423 -25.938 1.00 87.00 349 VAL A C 1
ATOM 2730 O O . VAL A 1 349 ? 0.904 7.052 -24.918 1.00 87.00 349 VAL A O 1
ATOM 2733 N N . CYS A 1 350 ? 1.804 8.702 -26.172 1.00 76.12 350 CYS A N 1
ATOM 2734 C CA . CYS A 1 350 ? 1.428 9.762 -25.240 1.00 76.12 350 CYS A CA 1
ATOM 2735 C C . CYS A 1 350 ? -0.085 9.814 -25.032 1.00 76.12 350 CYS A C 1
ATOM 2737 O O . CYS A 1 350 ? -0.863 9.683 -25.976 1.00 76.12 350 CYS A O 1
ATOM 2739 N N . SER A 1 351 ? -0.483 10.068 -23.791 1.00 71.62 351 SER A N 1
ATOM 2740 C CA . SER A 1 351 ? -1.858 10.430 -23.475 1.00 71.62 351 SER A CA 1
ATOM 2741 C C . SER A 1 351 ? -2.201 11.788 -24.099 1.00 71.62 351 SER A C 1
ATOM 2743 O O . SER A 1 351 ? -1.343 12.669 -24.180 1.00 71.62 351 SER A O 1
ATOM 2745 N N . ASP A 1 352 ? -3.471 12.010 -24.448 1.00 63.00 352 ASP A N 1
ATOM 2746 C CA . ASP A 1 352 ? -3.968 13.291 -24.987 1.00 63.00 352 ASP A CA 1
ATOM 2747 C C . ASP A 1 352 ? -3.822 14.483 -24.004 1.00 63.00 352 ASP A C 1
ATOM 2749 O O . ASP A 1 352 ? -4.064 15.639 -24.356 1.00 63.00 352 ASP A O 1
ATOM 2753 N N . GLY A 1 353 ? -3.393 14.225 -22.762 1.00 53.44 353 GLY A N 1
ATOM 2754 C CA . GLY A 1 353 ? -3.151 15.204 -21.702 1.00 53.44 353 GLY A CA 1
ATOM 2755 C C . GLY A 1 353 ? -1.867 16.024 -21.876 1.00 53.44 353 GLY A C 1
ATOM 2756 O O . GLY A 1 353 ? -0.975 15.965 -21.033 1.00 53.44 353 GLY A O 1
ATOM 2757 N N . GLN A 1 354 ? -1.773 16.841 -22.930 1.00 50.19 354 GLN A N 1
ATOM 2758 C CA . GLN A 1 354 ? -0.697 17.843 -23.076 1.00 50.19 354 GLN A CA 1
ATOM 2759 C C . GLN A 1 354 ? -0.702 18.896 -21.942 1.00 50.19 354 GLN A C 1
ATOM 2761 O O . GLN A 1 354 ? 0.344 19.436 -21.589 1.00 50.19 354 GLN A O 1
ATOM 2766 N N . SER A 1 355 ? -1.850 19.120 -21.292 1.00 43.41 355 SER A N 1
ATOM 2767 C CA . SER A 1 355 ? -2.045 20.149 -20.260 1.00 43.41 355 SER A CA 1
ATOM 2768 C C . SER A 1 355 ? -1.206 19.961 -18.988 1.00 43.41 355 SER A C 1
ATOM 2770 O O . SER A 1 355 ? -0.742 20.948 -18.424 1.00 43.41 355 SER A O 1
ATOM 2772 N N . ALA A 1 356 ? -0.956 18.723 -18.545 1.00 44.94 356 ALA A N 1
ATOM 2773 C CA . ALA A 1 356 ? -0.133 18.466 -17.356 1.00 44.94 356 ALA A CA 1
ATOM 2774 C C . ALA A 1 356 ? 1.367 18.705 -17.616 1.00 44.94 356 ALA A C 1
ATOM 2776 O O . ALA A 1 356 ? 2.100 19.104 -16.713 1.00 44.94 356 ALA A O 1
ATOM 2777 N N . LEU A 1 357 ? 1.824 18.491 -18.855 1.00 52.09 357 LEU A N 1
ATOM 2778 C CA . LEU A 1 357 ? 3.204 18.747 -19.281 1.00 52.09 357 LEU A CA 1
ATOM 2779 C C . LEU A 1 357 ? 3.468 20.249 -19.480 1.00 52.09 357 LEU A C 1
ATOM 2781 O O . LEU A 1 357 ? 4.551 20.721 -19.137 1.00 52.09 357 LEU A O 1
ATOM 2785 N N . ASP A 1 358 ? 2.472 21.006 -19.950 1.00 50.22 358 ASP A N 1
ATOM 2786 C CA . ASP A 1 358 ? 2.544 22.469 -20.087 1.00 50.22 358 ASP A CA 1
ATOM 2787 C C . ASP A 1 358 ? 2.575 23.197 -18.723 1.00 50.22 358 ASP A C 1
ATOM 2789 O O . ASP A 1 358 ? 3.217 24.245 -18.583 1.00 50.22 358 ASP A O 1
ATOM 2793 N N . GLU A 1 359 ? 1.942 22.628 -17.686 1.00 49.56 359 GLU A N 1
ATOM 2794 C CA . GLU A 1 359 ? 1.998 23.133 -16.302 1.00 49.56 359 GLU A CA 1
ATOM 2795 C C . GLU A 1 359 ? 3.368 22.916 -15.629 1.00 49.56 359 GLU A C 1
ATOM 2797 O O . GLU A 1 359 ? 3.772 23.707 -14.763 1.00 49.56 359 GLU A O 1
ATOM 2802 N N . ILE A 1 360 ? 4.145 21.915 -16.068 1.00 54.44 360 ILE A N 1
ATOM 2803 C CA . ILE A 1 360 ? 5.545 21.704 -15.662 1.00 54.44 360 ILE A CA 1
ATOM 2804 C C . ILE A 1 360 ? 6.420 22.731 -16.406 1.00 54.44 360 ILE A C 1
ATOM 2806 O O . ILE A 1 360 ? 7.117 22.441 -17.374 1.00 54.44 360 ILE A O 1
ATOM 2810 N N . ARG A 1 361 ? 6.320 23.991 -15.959 1.00 44.34 361 ARG A N 1
ATOM 2811 C CA . ARG A 1 361 ? 7.007 25.211 -16.434 1.00 44.34 361 ARG A CA 1
ATOM 2812 C C . ARG A 1 361 ? 8.072 25.002 -17.525 1.00 44.34 361 ARG A C 1
ATOM 2814 O O . ARG A 1 361 ? 9.240 24.745 -17.233 1.00 44.34 361 ARG A O 1
ATOM 2821 N N . GLY A 1 362 ? 7.706 25.309 -18.770 1.00 46.62 362 GLY A N 1
ATOM 2822 C CA . GLY A 1 362 ? 8.658 25.495 -19.872 1.00 46.62 362 GLY A CA 1
ATOM 2823 C C . GLY A 1 362 ? 9.121 24.209 -20.558 1.00 46.62 362 GLY A C 1
ATOM 2824 O O . GLY A 1 362 ? 10.123 24.247 -21.279 1.00 46.62 362 GLY A O 1
ATOM 2825 N N . PHE A 1 363 ? 8.407 23.100 -20.354 1.00 47.78 363 PHE A N 1
ATOM 2826 C CA . PHE A 1 363 ? 8.537 21.899 -21.169 1.00 47.78 363 PHE A CA 1
ATOM 2827 C C . PHE A 1 363 ? 8.065 22.200 -22.600 1.00 47.78 363 PHE A C 1
ATOM 2829 O O . PHE A 1 363 ? 6.888 22.401 -22.860 1.00 47.78 363 PHE A O 1
ATOM 2836 N N . GLN A 1 364 ? 8.995 22.262 -23.551 1.00 42.44 364 GLN A N 1
ATOM 2837 C CA . GLN A 1 364 ? 8.675 22.097 -24.968 1.00 42.44 364 GLN A CA 1
ATOM 2838 C C . GLN A 1 364 ? 9.312 20.783 -25.393 1.00 42.44 364 GLN A C 1
ATOM 2840 O O . GLN A 1 364 ? 10.530 20.723 -25.583 1.00 42.44 364 GLN A O 1
ATOM 2845 N N . ASN A 1 365 ? 8.503 19.731 -25.525 1.00 47.09 365 ASN A N 1
ATOM 2846 C CA . ASN A 1 365 ? 8.942 18.519 -26.206 1.00 47.09 365 ASN A CA 1
ATOM 2847 C C . ASN A 1 365 ? 9.297 18.905 -27.649 1.00 47.09 365 ASN A C 1
ATOM 2849 O O . ASN A 1 365 ? 8.434 19.236 -28.456 1.00 47.09 365 ASN A O 1
ATOM 2853 N N . ARG A 1 366 ? 10.600 18.957 -27.949 1.00 43.00 366 ARG A N 1
ATOM 2854 C CA . ARG A 1 366 ? 11.115 19.245 -29.302 1.00 43.00 366 ARG A CA 1
ATOM 2855 C C . ARG A 1 366 ? 11.030 18.033 -30.228 1.00 43.00 366 ARG A C 1
ATOM 2857 O O . ARG A 1 366 ? 11.201 18.175 -31.433 1.00 43.00 366 ARG A O 1
ATOM 2864 N N . GLU A 1 367 ? 10.781 16.864 -29.654 1.00 49.22 367 GLU A N 1
ATOM 2865 C CA . GLU A 1 367 ? 10.505 15.612 -30.343 1.00 49.22 367 GLU A CA 1
ATOM 2866 C C . GLU A 1 367 ? 9.021 15.303 -30.131 1.00 49.22 367 GLU A C 1
ATOM 2868 O O . GLU A 1 367 ? 8.502 15.493 -29.030 1.00 49.22 367 GLU A O 1
ATOM 2873 N N . GLY A 1 368 ? 8.317 14.927 -31.200 1.00 49.47 368 GLY A N 1
ATOM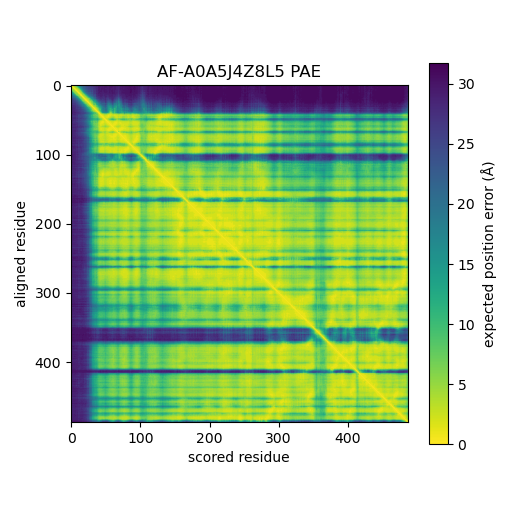 2874 C CA . GLY A 1 368 ? 6.890 14.626 -31.123 1.00 49.47 368 GLY A CA 1
ATOM 2875 C C . GLY A 1 368 ? 6.588 13.446 -30.185 1.00 49.47 368 GLY A C 1
ATOM 2876 O O . GLY A 1 368 ? 7.502 12.720 -29.804 1.00 49.47 368 GLY A O 1
ATOM 2877 N N . PRO A 1 369 ? 5.308 13.217 -29.846 1.00 50.78 369 PRO A N 1
ATOM 2878 C CA . PRO A 1 369 ? 4.843 12.165 -28.926 1.00 50.78 369 PRO A CA 1
ATOM 2879 C C . PRO A 1 369 ? 5.032 10.715 -29.433 1.00 50.78 369 PRO A C 1
ATOM 2881 O O . PRO A 1 369 ? 4.335 9.811 -28.985 1.00 50.78 369 PRO A O 1
ATOM 2884 N N . GLY A 1 370 ? 5.928 10.487 -30.398 1.00 60.25 370 GLY A N 1
ATOM 2885 C CA . GLY A 1 370 ? 6.155 9.205 -31.064 1.00 60.25 370 GLY A CA 1
ATOM 2886 C C . GLY A 1 370 ? 7.555 8.646 -30.814 1.00 60.25 370 GLY A C 1
ATOM 2887 O O . GLY A 1 370 ? 8.449 9.375 -30.395 1.00 60.25 370 GLY A O 1
ATOM 2888 N N . ASP A 1 371 ? 7.696 7.340 -31.070 1.00 65.25 371 ASP A N 1
ATOM 2889 C CA . ASP A 1 371 ? 8.902 6.501 -30.964 1.00 65.25 371 ASP A CA 1
ATOM 2890 C C . ASP A 1 371 ? 10.224 7.275 -30.790 1.00 65.25 371 ASP A C 1
ATOM 2892 O O . ASP A 1 371 ? 10.735 7.885 -31.731 1.00 65.25 371 ASP A O 1
ATOM 2896 N N . LEU A 1 372 ? 10.813 7.210 -29.586 1.00 75.50 372 LEU A N 1
ATOM 2897 C CA . LEU A 1 372 ? 12.146 7.772 -29.328 1.00 75.50 372 LEU A CA 1
ATOM 2898 C C . LEU A 1 372 ? 13.236 6.971 -30.055 1.00 75.50 372 LEU A C 1
ATOM 2900 O O . LEU A 1 372 ? 14.390 7.408 -30.092 1.00 75.50 372 LEU A O 1
ATOM 2904 N N . GLY A 1 373 ? 12.874 5.820 -30.630 1.00 75.25 373 GLY A N 1
ATOM 2905 C CA . GLY A 1 373 ? 13.715 5.023 -31.498 1.00 75.25 373 GLY A CA 1
ATOM 2906 C C . GLY A 1 373 ? 14.852 4.346 -30.746 1.00 75.25 373 GLY A C 1
ATOM 2907 O O . GLY A 1 373 ? 14.857 4.237 -29.520 1.00 75.25 373 GLY A O 1
ATOM 2908 N N . ALA A 1 374 ? 15.820 3.839 -31.508 1.00 85.44 374 ALA A N 1
ATOM 2909 C CA . ALA A 1 374 ? 17.012 3.219 -30.950 1.00 85.44 374 ALA A CA 1
ATOM 2910 C C . ALA A 1 374 ? 17.987 4.290 -30.440 1.00 85.44 374 ALA A C 1
ATOM 2912 O O . ALA A 1 374 ? 18.334 5.228 -31.159 1.00 85.44 374 ALA A O 1
ATOM 2913 N N . GLY A 1 375 ? 18.486 4.118 -29.221 1.00 87.25 375 GLY A N 1
ATOM 2914 C CA . GLY A 1 375 ? 19.391 5.070 -28.594 1.00 87.25 375 GLY A CA 1
ATOM 2915 C C . GLY A 1 375 ? 20.190 4.469 -27.448 1.00 87.25 375 GLY A C 1
ATOM 2916 O O . GLY A 1 375 ? 20.085 3.284 -27.129 1.00 87.25 375 GLY A O 1
ATOM 2917 N N . THR A 1 376 ? 21.022 5.312 -26.834 1.00 89.38 376 THR A N 1
ATOM 2918 C CA . THR A 1 376 ? 21.691 4.979 -25.571 1.00 89.38 376 THR A CA 1
ATOM 2919 C C . THR A 1 376 ? 21.098 5.815 -24.445 1.00 89.38 376 THR A C 1
ATOM 2921 O O . THR A 1 376 ? 21.097 7.048 -24.504 1.00 89.38 376 THR A O 1
ATOM 2924 N N . TYR A 1 377 ? 20.630 5.149 -23.397 1.00 89.56 377 TYR A N 1
ATOM 2925 C CA . TYR A 1 377 ? 19.930 5.760 -22.275 1.00 89.56 377 TYR A CA 1
ATOM 2926 C C . TYR A 1 377 ? 20.680 5.470 -20.979 1.00 89.56 377 TYR A C 1
ATOM 2928 O O . TYR A 1 377 ? 21.148 4.360 -20.754 1.00 89.56 377 TYR A O 1
ATOM 2936 N N . SER A 1 378 ? 20.823 6.471 -20.117 1.00 90.00 378 SER A N 1
ATOM 2937 C CA . SER A 1 378 ? 21.357 6.264 -18.771 1.00 90.00 378 SER A CA 1
ATOM 2938 C C . SER A 1 378 ? 20.331 5.561 -17.890 1.00 90.00 378 SER A C 1
ATOM 2940 O O . SER A 1 378 ? 20.686 4.633 -17.176 1.00 90.00 378 SER A O 1
ATOM 2942 N N . SER A 1 379 ? 19.066 5.980 -17.952 1.00 91.81 379 SER A N 1
ATOM 2943 C CA . SER A 1 379 ? 17.970 5.299 -17.265 1.00 91.81 379 SER A CA 1
ATOM 2944 C C . SER A 1 379 ? 16.630 5.618 -17.920 1.00 91.81 379 SER A C 1
ATOM 2946 O O . SER A 1 379 ? 16.425 6.734 -18.399 1.00 91.81 379 SER A O 1
ATOM 2948 N N . VAL A 1 380 ? 15.714 4.658 -17.887 1.00 93.69 380 VAL A N 1
ATOM 2949 C CA . VAL A 1 380 ? 14.289 4.837 -18.171 1.00 93.69 380 VAL A CA 1
ATOM 2950 C C . VAL A 1 380 ? 13.523 4.358 -16.945 1.00 93.69 380 VAL A C 1
ATOM 2952 O O . VAL A 1 380 ? 13.802 3.282 -16.419 1.00 93.69 380 VAL A O 1
ATOM 2955 N N . MET A 1 381 ? 12.604 5.180 -16.460 1.00 94.69 381 MET A N 1
ATOM 2956 C CA . MET A 1 381 ? 11.769 4.916 -15.294 1.00 94.69 381 MET A CA 1
ATOM 2957 C C . MET A 1 381 ? 10.326 5.148 -15.714 1.00 94.69 381 MET A C 1
ATOM 2959 O O . MET A 1 381 ? 10.010 6.232 -16.190 1.00 94.69 381 MET A O 1
ATOM 2963 N N . ALA A 1 382 ? 9.467 4.153 -15.571 1.00 95.19 382 ALA A N 1
ATOM 2964 C CA . ALA A 1 382 ? 8.068 4.256 -15.944 1.00 95.19 382 ALA A CA 1
ATOM 2965 C C . ALA A 1 382 ? 7.221 3.774 -14.778 1.00 95.19 382 ALA A C 1
ATOM 2967 O O . ALA A 1 382 ? 7.276 2.595 -14.445 1.00 95.19 382 ALA A O 1
ATOM 2968 N N . TYR A 1 383 ? 6.479 4.685 -14.155 1.00 95.19 383 TYR A N 1
ATOM 2969 C CA . TYR A 1 383 ? 5.744 4.414 -12.924 1.00 95.19 383 TYR A CA 1
ATOM 2970 C C . TYR A 1 383 ? 4.276 4.830 -13.032 1.00 95.19 383 TYR A C 1
ATOM 2972 O O . TYR A 1 383 ? 3.945 5.822 -13.678 1.00 95.19 383 TYR A O 1
ATOM 2980 N N . THR A 1 384 ? 3.408 4.088 -12.349 1.00 93.81 384 THR A N 1
ATOM 2981 C CA . THR A 1 384 ? 1.990 4.417 -12.115 1.00 93.81 384 THR A CA 1
ATOM 2982 C C . THR A 1 384 ? 1.769 5.066 -10.740 1.00 93.81 384 THR A C 1
ATOM 2984 O O . THR A 1 384 ? 0.683 5.552 -10.430 1.00 93.81 384 THR A O 1
ATOM 2987 N N . ALA A 1 385 ? 2.816 5.116 -9.911 1.00 93.00 385 ALA A N 1
ATOM 2988 C CA . ALA A 1 385 ? 2.816 5.669 -8.562 1.00 93.00 385 ALA A CA 1
ATOM 2989 C C . ALA A 1 385 ? 4.009 6.624 -8.356 1.00 93.00 385 ALA A C 1
ATOM 2991 O O . ALA A 1 385 ? 5.078 6.373 -8.913 1.00 93.00 385 ALA A O 1
ATOM 2992 N N . PRO A 1 386 ? 3.891 7.692 -7.542 1.00 92.06 386 PRO A N 1
ATOM 2993 C CA . PRO A 1 386 ? 4.996 8.635 -7.366 1.00 92.06 386 PRO A CA 1
ATOM 2994 C C . PRO A 1 386 ? 6.272 8.042 -6.781 1.00 92.06 386 PRO A C 1
ATOM 2996 O O . PRO A 1 386 ? 7.385 8.326 -7.238 1.00 92.06 386 PRO A O 1
ATOM 2999 N N . PHE A 1 387 ? 6.106 7.225 -5.746 1.00 91.75 387 PHE A N 1
ATOM 3000 C CA . PHE A 1 387 ? 7.211 6.698 -4.969 1.00 91.75 387 PHE A CA 1
ATOM 3001 C C . PHE A 1 387 ? 7.573 5.292 -5.433 1.00 91.75 387 PHE A C 1
ATOM 3003 O O . PHE A 1 387 ? 6.733 4.396 -5.432 1.00 91.75 387 PHE A O 1
ATOM 3010 N N . ALA A 1 388 ? 8.850 5.086 -5.747 1.00 89.12 388 ALA A N 1
ATOM 3011 C CA . ALA A 1 388 ? 9.411 3.750 -5.952 1.00 89.12 388 ALA A CA 1
ATOM 3012 C C . ALA A 1 388 ? 9.725 3.077 -4.610 1.00 89.12 388 ALA A C 1
ATOM 3014 O O . ALA A 1 388 ? 9.524 1.884 -4.409 1.00 89.12 388 ALA A O 1
ATOM 3015 N N . THR A 1 389 ? 10.183 3.882 -3.654 1.00 87.00 389 THR A N 1
ATOM 3016 C CA . THR A 1 389 ? 10.345 3.523 -2.245 1.00 87.00 389 THR A CA 1
ATOM 3017 C C . THR A 1 389 ? 9.924 4.725 -1.398 1.00 87.00 389 THR A C 1
ATOM 3019 O O . THR A 1 389 ? 9.823 5.831 -1.930 1.00 87.00 389 THR A O 1
ATOM 3022 N N . PRO A 1 390 ? 9.760 4.586 -0.069 1.00 84.69 390 PRO A N 1
ATOM 3023 C CA . PRO A 1 390 ? 9.510 5.742 0.792 1.00 84.69 390 PRO A CA 1
ATOM 3024 C C . PRO A 1 390 ? 10.568 6.858 0.698 1.00 84.69 390 PRO A C 1
ATOM 3026 O O . PRO A 1 390 ? 10.305 7.973 1.134 1.00 84.69 390 PRO A O 1
ATOM 3029 N N . GLN A 1 391 ? 11.766 6.568 0.171 1.00 85.56 391 GLN A N 1
ATOM 3030 C CA . GLN A 1 391 ? 12.850 7.540 0.020 1.00 85.56 391 GLN A CA 1
ATOM 3031 C C . GLN A 1 391 ? 12.885 8.208 -1.357 1.00 85.56 391 GLN A C 1
ATOM 3033 O O . GLN A 1 391 ? 13.292 9.364 -1.428 1.00 85.56 391 GLN A O 1
ATOM 3038 N N . TYR A 1 392 ? 12.491 7.516 -2.432 1.00 90.00 392 TYR A N 1
ATOM 3039 C CA . TYR A 1 392 ? 12.665 8.005 -3.803 1.00 90.00 392 TYR A CA 1
ATOM 3040 C C . TYR A 1 392 ? 11.333 8.251 -4.506 1.00 90.00 392 TYR A C 1
ATOM 3042 O O . TYR A 1 392 ? 10.551 7.327 -4.743 1.00 90.00 392 TYR A O 1
ATOM 3050 N N . ASN A 1 393 ? 11.123 9.507 -4.894 1.00 92.38 393 ASN A N 1
ATOM 3051 C CA . ASN A 1 393 ? 9.979 9.970 -5.665 1.00 92.38 393 ASN A CA 1
ATOM 3052 C C . ASN A 1 393 ? 10.398 10.152 -7.130 1.00 92.38 393 ASN A C 1
ATOM 3054 O O . ASN A 1 393 ? 10.749 11.258 -7.547 1.00 92.38 393 ASN A O 1
ATOM 3058 N N . PHE A 1 394 ? 10.433 9.057 -7.893 1.00 92.44 394 PHE A N 1
ATOM 3059 C CA . PHE A 1 394 ? 10.872 9.081 -9.292 1.00 92.44 394 PHE A CA 1
ATOM 3060 C C . PHE A 1 394 ? 9.816 9.639 -10.251 1.00 92.44 394 PHE A C 1
ATOM 3062 O O . PHE A 1 394 ? 10.187 10.141 -11.307 1.00 92.44 394 PHE A O 1
ATOM 3069 N N . ALA A 1 395 ? 8.531 9.608 -9.892 1.00 93.19 395 ALA A N 1
ATOM 3070 C CA . ALA A 1 395 ? 7.446 10.070 -10.755 1.00 93.19 395 ALA A CA 1
ATOM 3071 C C . ALA A 1 395 ? 6.493 11.025 -10.008 1.00 93.19 395 ALA A C 1
ATOM 3073 O O . ALA A 1 395 ? 5.329 10.706 -9.793 1.00 93.19 395 ALA A O 1
ATOM 3074 N N . PRO A 1 396 ? 6.943 12.228 -9.616 1.00 91.31 396 PRO A N 1
ATOM 3075 C CA . PRO A 1 396 ? 6.217 13.112 -8.693 1.00 91.31 396 PRO A CA 1
ATOM 3076 C C . PRO A 1 396 ? 4.811 13.536 -9.130 1.00 91.31 396 PRO A C 1
ATOM 3078 O O . PRO A 1 396 ? 4.049 14.006 -8.286 1.00 91.31 396 PRO A O 1
ATOM 3081 N N . PHE A 1 397 ? 4.464 13.396 -10.412 1.00 90.62 397 PHE A N 1
ATOM 3082 C CA . PHE A 1 397 ? 3.137 13.722 -10.939 1.00 90.62 397 PHE A CA 1
ATOM 3083 C C . PHE A 1 397 ? 2.301 12.487 -11.306 1.00 90.62 397 PHE A C 1
ATOM 3085 O O . PHE A 1 397 ? 1.196 12.645 -11.839 1.00 90.62 397 PHE A O 1
ATOM 3092 N N . ALA A 1 398 ? 2.797 11.277 -11.032 1.00 91.44 398 ALA A N 1
ATOM 3093 C CA . ALA A 1 398 ? 2.023 10.051 -11.163 1.00 91.44 398 ALA A CA 1
ATOM 3094 C C . ALA A 1 398 ? 0.855 10.041 -10.175 1.00 91.44 398 ALA A C 1
ATOM 3096 O O . ALA A 1 398 ? 0.923 10.614 -9.086 1.00 91.44 398 ALA A O 1
ATOM 3097 N N . LYS A 1 399 ? -0.241 9.397 -10.561 1.00 91.50 399 LYS A N 1
ATOM 3098 C CA . LYS A 1 399 ? -1.435 9.270 -9.726 1.00 91.50 399 LYS A CA 1
ATOM 3099 C C . LYS A 1 399 ? -1.907 7.831 -9.769 1.00 91.50 399 LYS A C 1
ATOM 3101 O O . LYS A 1 399 ? -2.096 7.291 -10.856 1.00 91.50 399 LYS A O 1
ATOM 3106 N N . LEU A 1 400 ? -2.149 7.252 -8.595 1.00 92.06 400 LEU A N 1
ATOM 3107 C CA . LEU A 1 400 ? -2.566 5.855 -8.466 1.00 92.06 400 LEU A CA 1
ATOM 3108 C C . LEU A 1 400 ? -3.888 5.591 -9.189 1.00 92.06 400 LEU A C 1
ATOM 3110 O O . LEU A 1 400 ? -4.085 4.510 -9.725 1.00 92.06 400 LEU A O 1
ATOM 3114 N N . GLU A 1 401 ? -4.780 6.580 -9.223 1.00 92.00 401 GLU A N 1
ATOM 3115 C CA . GLU A 1 401 ? -6.078 6.507 -9.890 1.00 92.00 401 GLU A CA 1
ATOM 3116 C C . GLU A 1 401 ? -6.035 6.807 -11.398 1.00 92.00 401 GLU A C 1
ATOM 3118 O O . GLU A 1 401 ? -7.069 6.745 -12.064 1.00 92.00 401 GLU A O 1
ATOM 3123 N N . SER A 1 402 ? -4.873 7.183 -11.944 1.00 90.12 402 SER A N 1
ATOM 3124 C CA . SER A 1 402 ? -4.746 7.493 -13.369 1.00 90.12 402 SER A CA 1
ATOM 3125 C C . SER A 1 402 ? -4.437 6.245 -14.190 1.00 90.12 402 SER A C 1
ATOM 3127 O O . SER A 1 402 ? -3.630 5.411 -13.797 1.00 90.12 402 SER A O 1
ATOM 3129 N N . GLN A 1 403 ? -5.044 6.147 -15.373 1.00 92.06 403 GLN A N 1
ATOM 3130 C CA . GLN A 1 403 ? -4.658 5.177 -16.405 1.00 92.06 403 GLN A CA 1
ATOM 3131 C C . GLN A 1 403 ? -3.541 5.747 -17.290 1.00 92.06 403 GLN A C 1
ATOM 3133 O O . GLN A 1 403 ? -3.609 5.719 -18.521 1.00 92.06 403 GLN A O 1
ATOM 3138 N N . GLU A 1 404 ? -2.540 6.340 -16.647 1.00 91.19 404 GLU A N 1
ATOM 3139 C CA . GLU A 1 404 ? -1.380 6.936 -17.291 1.00 91.19 404 GLU A CA 1
ATOM 3140 C C . GLU A 1 404 ? -0.107 6.426 -16.625 1.00 91.19 404 GLU A C 1
ATOM 3142 O O . GLU A 1 404 ? -0.066 6.130 -15.432 1.00 91.19 404 GLU A O 1
ATOM 3147 N N . ILE A 1 405 ? 0.940 6.329 -17.427 1.00 93.00 405 ILE A N 1
ATOM 3148 C CA . ILE A 1 405 ? 2.275 5.922 -17.029 1.00 93.00 405 ILE A CA 1
ATOM 3149 C C . ILE A 1 405 ? 3.151 7.159 -17.136 1.00 93.00 405 ILE A C 1
ATOM 3151 O O . ILE A 1 405 ? 3.283 7.758 -18.208 1.00 93.00 405 ILE A O 1
ATOM 3155 N N . ASP A 1 406 ? 3.769 7.530 -16.027 1.00 93.19 406 ASP A N 1
ATOM 3156 C CA . ASP A 1 406 ? 4.722 8.621 -15.973 1.00 93.19 406 ASP A CA 1
ATOM 3157 C C . ASP A 1 406 ? 6.097 8.079 -16.342 1.00 93.19 406 ASP A C 1
ATOM 3159 O O . ASP A 1 406 ? 6.709 7.305 -15.602 1.00 93.19 406 ASP A O 1
ATOM 3163 N N . VAL A 1 407 ? 6.563 8.466 -17.527 1.00 92.44 407 VAL A N 1
ATOM 3164 C CA . VAL A 1 407 ? 7.810 7.992 -18.119 1.00 92.44 407 VAL A CA 1
ATOM 3165 C C . VAL A 1 407 ? 8.874 9.073 -17.981 1.00 92.44 407 VAL A C 1
ATOM 3167 O O . VAL A 1 407 ? 8.815 10.119 -18.628 1.00 92.44 407 VAL A O 1
ATOM 3170 N N . VAL A 1 408 ? 9.878 8.797 -17.156 1.00 91.88 408 VAL A N 1
ATOM 3171 C CA . VAL A 1 408 ? 11.035 9.653 -16.897 1.00 91.88 408 VAL A CA 1
ATOM 3172 C C . VAL A 1 408 ? 12.266 9.048 -17.560 1.00 91.88 408 VAL A C 1
ATOM 3174 O O . VAL A 1 408 ? 12.693 7.937 -17.241 1.00 91.88 408 VAL A O 1
ATOM 3177 N N . ILE A 1 409 ? 12.858 9.781 -18.502 1.00 89.38 409 ILE A N 1
ATOM 3178 C CA . ILE A 1 409 ? 13.976 9.300 -19.316 1.00 89.38 409 ILE A CA 1
ATOM 3179 C C . ILE A 1 409 ? 15.195 10.186 -19.115 1.00 89.38 409 ILE A C 1
ATOM 3181 O O . ILE A 1 409 ? 15.183 11.396 -19.349 1.00 89.38 409 ILE A O 1
ATOM 3185 N N . LEU A 1 410 ? 16.295 9.531 -18.762 1.00 86.81 410 LEU A N 1
ATOM 3186 C CA . LEU A 1 410 ? 17.632 10.093 -18.712 1.00 86.81 410 LEU A CA 1
ATOM 3187 C C . LEU A 1 410 ? 18.399 9.571 -19.926 1.00 86.81 410 LEU A C 1
ATOM 3189 O O . LEU A 1 410 ? 18.883 8.437 -19.932 1.00 86.81 410 LEU A O 1
ATOM 3193 N N . ARG A 1 411 ? 18.514 10.383 -20.981 1.00 78.31 411 ARG A N 1
ATOM 3194 C CA . ARG A 1 411 ? 19.363 10.039 -22.134 1.00 78.31 411 ARG A CA 1
ATOM 3195 C C . ARG A 1 411 ? 20.831 10.027 -21.720 1.00 78.31 411 ARG A C 1
ATOM 3197 O O . ARG A 1 411 ? 21.240 10.842 -20.891 1.00 78.31 411 ARG A O 1
ATOM 3204 N N . LYS A 1 412 ? 21.642 9.154 -22.334 1.00 72.75 412 LYS A N 1
ATOM 3205 C CA . LYS A 1 412 ? 23.096 9.211 -22.146 1.00 72.75 412 LYS A CA 1
ATOM 3206 C C . LYS A 1 412 ? 23.601 10.519 -22.752 1.00 72.75 412 LYS A C 1
ATOM 3208 O O . LYS A 1 412 ? 23.742 10.653 -23.961 1.00 72.75 412 LYS A O 1
ATOM 3213 N N . GLN A 1 413 ? 23.867 11.489 -21.894 1.00 58.00 413 GLN A N 1
ATOM 3214 C CA . GLN A 1 413 ? 24.734 12.622 -22.190 1.00 58.00 413 GLN A CA 1
ATOM 3215 C C . GLN A 1 413 ? 26.090 12.291 -21.567 1.00 58.00 413 GLN A C 1
ATOM 3217 O O . GLN A 1 413 ? 26.122 11.683 -20.494 1.00 58.00 413 GLN A O 1
ATOM 3222 N N . ASN A 1 414 ? 27.193 12.653 -22.230 1.00 47.31 414 ASN A N 1
ATOM 3223 C CA . ASN A 1 414 ? 28.552 12.490 -21.696 1.00 47.31 414 ASN A CA 1
ATOM 3224 C C . ASN A 1 414 ? 28.563 12.825 -20.198 1.00 47.31 414 ASN A C 1
ATOM 3226 O O . ASN A 1 414 ? 28.120 13.920 -19.848 1.00 47.31 414 ASN A O 1
ATOM 3230 N N . PHE A 1 415 ? 28.986 11.868 -19.357 1.00 54.66 415 PHE A N 1
ATOM 3231 C CA . PHE A 1 415 ? 29.099 11.953 -17.893 1.00 54.66 415 PHE A CA 1
ATOM 3232 C C . PHE A 1 415 ? 29.142 13.404 -17.399 1.00 54.66 415 PHE A C 1
ATOM 3234 O O . PHE A 1 415 ? 30.171 14.074 -17.475 1.00 54.66 415 PHE A O 1
ATOM 3241 N N . SER A 1 416 ? 27.997 13.928 -16.965 1.00 63.50 416 SER A N 1
ATOM 3242 C CA . SER A 1 416 ? 27.857 15.352 -16.681 1.00 63.50 416 SER A CA 1
ATOM 3243 C C . SER A 1 416 ? 27.693 15.539 -15.185 1.00 63.50 416 SER A C 1
ATOM 3245 O O . SER A 1 416 ? 26.847 14.900 -14.560 1.00 63.50 416 SER A O 1
ATOM 3247 N N . CYS A 1 417 ? 28.449 16.471 -14.605 1.00 72.62 417 CYS A N 1
ATOM 3248 C CA . CYS A 1 417 ? 28.315 16.912 -13.214 1.00 72.62 417 CYS A CA 1
ATOM 3249 C C . CYS A 1 417 ? 26.857 17.186 -12.788 1.00 72.62 417 CYS A C 1
ATOM 3251 O O . CYS A 1 417 ? 26.577 17.259 -11.600 1.00 72.62 417 CYS A O 1
ATOM 3253 N N . LYS A 1 418 ? 25.924 17.332 -13.741 1.00 80.56 418 LYS A N 1
ATOM 3254 C CA . LYS A 1 418 ? 24.481 17.444 -13.525 1.00 80.56 418 LYS A CA 1
ATOM 3255 C C . LYS A 1 418 ? 23.858 16.218 -12.862 1.00 80.56 418 LYS A C 1
ATOM 3257 O O . LYS A 1 418 ? 23.148 16.403 -11.885 1.00 80.56 418 LYS A O 1
ATOM 3262 N N . MET A 1 419 ? 24.114 14.995 -13.337 1.00 82.44 419 MET A N 1
ATOM 3263 C CA . MET A 1 419 ? 23.491 13.798 -12.746 1.00 82.44 419 MET A CA 1
ATOM 3264 C C . MET A 1 419 ? 24.011 13.554 -11.328 1.00 82.44 419 MET A C 1
ATOM 3266 O O . MET A 1 419 ? 23.228 13.335 -10.408 1.00 82.44 419 MET A O 1
ATOM 3270 N N . LEU A 1 420 ? 25.318 13.748 -11.134 1.00 86.56 420 LEU A N 1
ATOM 3271 C CA . LEU A 1 420 ? 25.934 13.761 -9.809 1.00 86.56 420 LEU A CA 1
ATOM 3272 C C . LEU A 1 420 ? 25.360 14.874 -8.922 1.00 86.56 420 LEU A C 1
ATOM 3274 O O . LEU A 1 420 ? 25.061 14.632 -7.761 1.00 86.56 420 LEU A O 1
ATOM 3278 N N . LYS A 1 421 ? 25.144 16.083 -9.456 1.00 87.62 421 LYS A N 1
ATOM 3279 C CA . LYS A 1 421 ? 24.513 17.184 -8.716 1.00 87.62 421 LYS A CA 1
ATOM 3280 C C . LYS A 1 421 ? 23.071 16.858 -8.330 1.00 87.62 421 LYS A C 1
ATOM 3282 O O . LYS A 1 421 ? 22.694 17.144 -7.201 1.00 87.62 421 LYS A O 1
ATOM 3287 N N . MET A 1 422 ? 22.274 16.269 -9.225 1.00 88.69 422 MET A N 1
ATOM 3288 C CA . MET A 1 422 ? 20.905 15.838 -8.920 1.00 88.69 422 MET A CA 1
ATOM 3289 C C . MET A 1 422 ? 20.911 14.832 -7.770 1.00 88.69 422 MET A C 1
ATOM 3291 O O . MET A 1 422 ? 20.232 15.072 -6.773 1.00 88.69 422 MET A O 1
ATOM 3295 N N . PHE A 1 423 ? 21.759 13.805 -7.866 1.00 87.88 423 PHE A N 1
ATOM 3296 C CA . PHE A 1 423 ? 21.944 12.795 -6.827 1.00 87.88 423 PHE A CA 1
ATOM 3297 C C . PHE A 1 423 ? 22.373 13.416 -5.486 1.00 87.88 423 PHE A C 1
ATOM 3299 O O . PHE A 1 423 ? 21.645 13.338 -4.507 1.00 87.88 423 PHE A O 1
ATOM 3306 N N . LEU A 1 424 ? 23.494 14.148 -5.449 1.00 88.44 424 LEU A N 1
ATOM 3307 C CA . LEU A 1 424 ? 24.030 14.746 -4.215 1.00 88.44 424 LEU A CA 1
ATOM 3308 C C . LEU A 1 424 ? 23.130 15.834 -3.610 1.00 88.44 424 LEU A C 1
ATOM 3310 O O . LEU A 1 424 ? 23.216 16.115 -2.418 1.00 88.44 424 LEU A O 1
ATOM 3314 N N . SER A 1 425 ? 22.292 16.483 -4.421 1.00 90.12 425 SER A N 1
ATOM 3315 C CA . SER A 1 425 ? 21.338 17.483 -3.930 1.00 90.12 425 SER A CA 1
ATOM 3316 C C . SER A 1 425 ? 20.061 16.873 -3.355 1.00 90.12 425 SER A C 1
ATOM 3318 O O . SER A 1 425 ? 19.241 17.618 -2.815 1.00 90.12 425 SER A O 1
ATOM 3320 N N . GLY A 1 426 ? 19.849 15.563 -3.484 1.00 90.00 426 GLY A N 1
ATOM 3321 C CA . GLY A 1 426 ? 18.623 14.887 -3.072 1.00 90.00 426 GLY A CA 1
ATOM 3322 C C . GLY A 1 426 ? 17.429 15.129 -4.013 1.00 90.00 426 GLY A C 1
ATOM 3323 O O . GLY A 1 426 ? 16.288 15.276 -3.565 1.00 90.00 426 GLY A O 1
ATOM 3324 N N . ALA A 1 427 ? 17.681 15.343 -5.311 1.00 90.00 427 ALA A N 1
ATOM 3325 C CA . ALA A 1 427 ? 16.637 15.695 -6.278 1.00 90.00 427 ALA A CA 1
ATOM 3326 C C . ALA A 1 427 ? 15.734 14.508 -6.658 1.00 90.00 427 ALA A C 1
ATOM 3328 O O . ALA A 1 427 ? 14.599 14.727 -7.083 1.00 90.00 427 ALA A O 1
ATOM 3329 N N . PHE A 1 428 ? 16.212 13.273 -6.510 1.00 90.44 428 PHE A N 1
ATOM 3330 C CA . PHE A 1 428 ? 15.420 12.066 -6.761 1.00 90.44 428 PHE A CA 1
ATOM 3331 C C . PHE A 1 428 ? 14.481 11.760 -5.589 1.00 90.44 428 PHE A C 1
ATOM 3333 O O . PHE A 1 428 ? 13.345 11.348 -5.783 1.00 90.44 428 PHE A O 1
ATOM 3340 N N . GLU A 1 429 ? 14.908 12.074 -4.375 1.00 90.44 429 GLU A N 1
ATOM 3341 C CA . GLU A 1 429 ? 14.155 11.906 -3.138 1.00 90.44 429 GLU A CA 1
ATOM 3342 C C . GLU A 1 429 ? 12.990 12.892 -3.069 1.00 90.44 429 GLU A C 1
ATOM 3344 O O . GLU A 1 429 ? 11.873 12.542 -2.701 1.00 90.44 429 GLU A O 1
ATOM 3349 N N . ARG A 1 430 ? 13.228 14.139 -3.495 1.00 90.06 430 ARG A N 1
ATOM 3350 C CA . ARG A 1 430 ? 12.196 15.187 -3.533 1.00 90.06 430 ARG A CA 1
ATOM 3351 C C . ARG A 1 430 ? 11.382 15.221 -4.828 1.00 90.06 430 ARG A C 1
ATOM 3353 O O . ARG A 1 430 ? 10.505 16.070 -4.945 1.00 90.06 430 ARG A O 1
ATOM 3360 N N . GLY A 1 431 ? 11.718 14.402 -5.826 1.00 90.12 431 GLY A N 1
ATOM 3361 C CA . GLY A 1 431 ? 11.118 14.476 -7.164 1.00 90.12 431 GLY A CA 1
ATOM 3362 C C . GLY A 1 431 ? 11.506 15.719 -7.982 1.00 90.12 431 GLY A C 1
ATOM 3363 O O . GLY A 1 431 ? 10.980 15.940 -9.060 1.00 90.12 431 GLY A O 1
ATOM 3364 N N . ALA A 1 432 ? 12.457 16.540 -7.529 1.00 90.25 432 ALA A N 1
ATOM 3365 C CA . ALA A 1 432 ? 12.865 17.766 -8.225 1.00 90.25 432 ALA A CA 1
ATOM 3366 C C . ALA A 1 432 ? 13.691 17.522 -9.506 1.00 90.25 432 ALA A C 1
ATOM 3368 O O . ALA A 1 432 ? 13.898 18.452 -10.284 1.00 90.25 432 ALA A O 1
ATOM 3369 N N . HIS A 1 433 ? 14.182 16.300 -9.728 1.00 88.56 433 HIS A N 1
ATOM 3370 C CA . HIS A 1 433 ? 14.984 15.936 -10.902 1.00 88.56 433 HIS A CA 1
ATOM 3371 C C . HIS A 1 433 ? 14.231 16.143 -12.228 1.00 88.56 433 HIS A C 1
ATOM 3373 O O . HIS A 1 433 ? 14.846 16.550 -13.209 1.00 88.56 433 HIS A O 1
ATOM 3379 N N . VAL A 1 434 ? 12.904 15.972 -12.245 1.00 86.69 434 VAL A N 1
ATOM 3380 C CA . VAL A 1 434 ? 12.056 16.194 -13.436 1.00 86.69 434 VAL A CA 1
ATOM 3381 C C . VAL A 1 434 ? 12.012 17.659 -13.893 1.00 86.69 434 VAL A C 1
ATOM 3383 O O . VAL A 1 434 ? 11.557 17.951 -14.993 1.00 86.69 434 VAL A O 1
ATOM 3386 N N . LEU A 1 435 ? 12.486 18.594 -13.060 1.00 84.50 435 LEU A N 1
ATOM 3387 C CA . LEU A 1 435 ? 12.566 20.020 -13.391 1.00 84.50 435 LEU A CA 1
ATOM 3388 C C . LEU A 1 435 ? 13.836 20.376 -14.181 1.00 84.50 435 LEU A C 1
ATOM 3390 O O . LEU A 1 435 ? 13.944 21.488 -14.707 1.00 84.50 435 LEU A O 1
ATOM 3394 N N . ASP A 1 436 ? 14.828 19.482 -14.241 1.00 82.69 436 ASP A N 1
ATOM 3395 C CA . ASP A 1 436 ? 16.026 19.711 -15.046 1.00 82.69 436 ASP A CA 1
ATOM 3396 C C . ASP A 1 436 ? 15.729 19.426 -16.525 1.00 82.69 436 ASP A C 1
ATOM 3398 O O . ASP A 1 436 ? 15.260 18.354 -16.889 1.00 82.69 436 ASP A O 1
ATOM 3402 N N . ARG A 1 437 ? 16.069 20.374 -17.407 1.00 77.50 437 ARG A N 1
ATOM 3403 C CA . ARG A 1 437 ? 15.813 20.289 -18.859 1.00 77.50 437 ARG A CA 1
ATOM 3404 C C . ARG A 1 437 ? 16.489 19.108 -19.565 1.00 77.50 437 ARG A C 1
ATOM 3406 O O . ARG A 1 437 ? 16.227 18.883 -20.742 1.00 77.50 437 ARG A O 1
ATOM 3413 N N . SER A 1 438 ? 17.437 18.435 -18.913 1.00 78.62 438 SER A N 1
ATOM 3414 C CA . SER A 1 438 ? 18.074 17.226 -19.445 1.00 78.62 438 SER A CA 1
ATOM 3415 C C . SER A 1 438 ? 17.287 15.943 -19.170 1.00 78.62 438 SER A C 1
ATOM 3417 O O . SER A 1 438 ? 17.613 14.911 -19.757 1.00 78.62 438 SER A O 1
ATOM 3419 N N . VAL A 1 439 ? 16.262 16.009 -18.318 1.00 83.69 439 VAL A N 1
ATOM 3420 C CA . VAL A 1 439 ? 15.337 14.912 -18.035 1.00 83.69 439 VAL A CA 1
ATOM 3421 C C . VAL A 1 439 ? 14.131 15.049 -18.953 1.00 83.69 439 VAL A C 1
ATOM 3423 O O . VAL A 1 439 ? 13.526 16.116 -19.032 1.00 83.69 439 VAL A O 1
ATOM 3426 N N . LEU A 1 440 ? 13.788 13.976 -19.664 1.00 84.50 440 LEU A N 1
ATOM 3427 C CA . LEU A 1 440 ? 12.547 13.923 -20.430 1.00 84.50 440 LEU A CA 1
ATOM 3428 C C . LEU A 1 440 ? 11.453 13.323 -19.550 1.00 84.50 440 LEU A C 1
ATOM 3430 O O . LEU A 1 440 ? 11.703 12.348 -18.843 1.00 84.50 440 LEU A O 1
ATOM 3434 N N . TYR A 1 441 ? 10.261 13.900 -19.614 1.00 86.56 441 TYR A N 1
ATOM 3435 C CA . TYR A 1 441 ? 9.096 13.474 -18.853 1.00 86.56 441 TYR A CA 1
ATOM 3436 C C . TYR A 1 441 ? 7.907 13.360 -19.798 1.00 86.56 441 TYR A C 1
ATOM 3438 O O . TYR A 1 441 ? 7.617 14.302 -20.537 1.00 86.56 441 TYR A O 1
ATOM 3446 N N . PHE A 1 442 ? 7.221 12.223 -19.775 1.00 85.50 442 PHE A N 1
ATOM 3447 C CA . PHE A 1 442 ? 6.046 11.976 -20.602 1.00 85.50 442 PHE A CA 1
ATOM 3448 C C . PHE A 1 442 ? 4.934 11.344 -19.774 1.00 85.50 442 PHE A C 1
ATOM 3450 O O . PHE A 1 442 ? 5.191 10.490 -18.930 1.00 85.50 442 PHE A O 1
ATOM 3457 N N . LYS A 1 443 ? 3.694 11.728 -20.073 1.00 87.62 443 LYS A N 1
ATOM 3458 C CA . LYS A 1 443 ? 2.495 10.973 -19.706 1.00 87.62 443 LYS A CA 1
ATOM 3459 C C . LYS A 1 443 ? 2.148 10.054 -20.871 1.00 87.62 443 LYS A C 1
ATOM 3461 O O . LYS A 1 443 ? 2.008 10.528 -22.001 1.00 87.62 443 LYS A O 1
ATOM 3466 N N . SER A 1 444 ? 2.071 8.754 -20.616 1.00 88.56 444 SER A N 1
ATOM 3467 C CA . SER A 1 444 ? 1.885 7.742 -21.655 1.00 88.56 444 SER A CA 1
ATOM 3468 C C . SER A 1 444 ? 0.772 6.770 -21.297 1.00 88.56 444 SER A C 1
ATOM 3470 O O . SER A 1 444 ? 0.683 6.344 -20.152 1.00 88.56 444 SER A O 1
ATOM 3472 N N . ARG A 1 445 ? -0.035 6.343 -22.272 1.00 90.19 445 ARG A N 1
ATOM 3473 C CA . ARG A 1 445 ? -0.929 5.185 -22.087 1.00 90.19 445 ARG A CA 1
ATOM 3474 C C . ARG A 1 445 ? -0.207 3.865 -22.305 1.00 90.19 445 ARG A C 1
ATOM 3476 O O . ARG A 1 445 ? -0.641 2.837 -21.802 1.00 90.19 445 ARG A O 1
ATOM 3483 N N . GLU A 1 446 ? 0.890 3.894 -23.052 1.00 92.75 446 GLU A N 1
ATOM 3484 C CA . GLU A 1 446 ? 1.672 2.714 -23.398 1.00 92.75 446 GLU A CA 1
ATOM 3485 C C . GLU A 1 446 ? 3.157 3.056 -23.520 1.00 92.75 446 GLU A C 1
ATOM 3487 O O . GLU A 1 446 ? 3.527 4.105 -24.049 1.00 92.75 446 GLU A O 1
ATOM 3492 N N . LEU A 1 447 ? 4.013 2.155 -23.054 1.00 94.31 447 LEU A N 1
ATOM 3493 C CA . LEU A 1 447 ? 5.458 2.209 -23.211 1.00 94.31 447 LEU A CA 1
ATOM 3494 C C . LEU A 1 447 ? 5.984 0.815 -23.553 1.00 94.31 447 LEU A C 1
ATOM 3496 O O . LEU A 1 447 ? 5.675 -0.160 -22.874 1.00 94.31 447 LEU A O 1
ATOM 3500 N N . THR A 1 448 ? 6.841 0.739 -24.564 1.00 94.94 448 THR A N 1
ATOM 3501 C CA . THR A 1 448 ? 7.621 -0.452 -24.902 1.00 94.94 448 THR A CA 1
ATOM 3502 C C . THR A 1 448 ? 9.107 -0.149 -24.754 1.00 94.94 448 THR A C 1
ATOM 3504 O O . THR A 1 448 ? 9.607 0.832 -25.311 1.00 94.94 448 THR A O 1
ATOM 3507 N N . ILE A 1 449 ? 9.809 -1.005 -24.011 1.00 94.94 449 ILE A N 1
ATOM 3508 C CA . ILE A 1 449 ? 11.261 -0.986 -23.836 1.00 94.94 449 ILE A CA 1
ATOM 3509 C C . ILE A 1 449 ? 11.826 -2.256 -24.466 1.00 94.94 449 ILE A C 1
ATOM 3511 O O . ILE A 1 449 ? 11.515 -3.355 -24.018 1.00 94.94 449 ILE A O 1
ATOM 3515 N N . GLU A 1 450 ? 12.663 -2.103 -25.487 1.00 94.56 450 GLU A N 1
ATOM 3516 C CA . GLU A 1 450 ? 13.406 -3.187 -26.133 1.00 94.56 450 GLU A CA 1
ATOM 3517 C C . GLU A 1 450 ? 14.898 -3.009 -25.826 1.00 94.56 450 GLU A C 1
ATOM 3519 O O . GLU A 1 450 ? 15.509 -2.008 -26.208 1.00 94.56 450 GLU A O 1
ATOM 3524 N N . THR A 1 451 ? 15.498 -3.959 -25.118 1.00 92.62 451 THR A N 1
ATOM 3525 C CA . THR A 1 451 ? 16.929 -3.959 -24.796 1.00 92.62 451 THR A CA 1
ATOM 3526 C C . THR A 1 451 ? 17.713 -4.566 -25.960 1.00 92.62 451 THR A C 1
ATOM 3528 O O . THR A 1 451 ? 17.401 -5.651 -26.439 1.00 92.62 451 THR A O 1
ATOM 3531 N N . LEU A 1 452 ? 18.744 -3.865 -26.437 1.00 89.94 452 LEU A N 1
ATOM 3532 C CA . LEU A 1 452 ? 19.608 -4.329 -27.538 1.00 89.94 452 LEU A CA 1
ATOM 3533 C C . LEU A 1 452 ? 20.933 -4.922 -27.035 1.00 89.94 452 LEU A C 1
ATOM 3535 O O . LEU A 1 452 ? 21.767 -5.372 -27.821 1.00 89.94 452 LEU A O 1
ATOM 3539 N N . ASP A 1 453 ? 21.169 -4.853 -25.729 1.00 84.81 453 ASP A N 1
ATOM 3540 C CA . ASP A 1 453 ? 22.378 -5.298 -25.041 1.00 84.81 453 ASP A CA 1
ATOM 3541 C C . ASP A 1 453 ? 22.090 -6.338 -23.943 1.00 84.81 453 ASP A C 1
ATOM 3543 O O . ASP A 1 453 ? 22.977 -6.616 -23.135 1.00 84.81 453 ASP A O 1
ATOM 3547 N N . ASN A 1 454 ? 20.877 -6.911 -23.919 1.00 83.44 454 ASN A N 1
ATOM 3548 C CA . ASN A 1 454 ? 20.388 -7.860 -22.907 1.00 83.44 454 ASN A CA 1
ATOM 3549 C C . ASN A 1 454 ? 20.591 -7.345 -21.470 1.00 83.44 454 ASN A C 1
ATOM 3551 O O . ASN A 1 454 ? 20.942 -8.096 -20.554 1.00 83.44 454 ASN A O 1
ATOM 3555 N N . SER A 1 455 ? 20.469 -6.030 -21.284 1.00 87.75 455 SER A N 1
ATOM 3556 C CA . SER A 1 455 ? 20.599 -5.400 -19.975 1.00 87.75 455 SER A CA 1
ATOM 3557 C C . SER A 1 455 ? 19.381 -5.682 -19.093 1.00 87.75 455 SER A C 1
ATOM 3559 O O . SER A 1 455 ? 18.276 -5.858 -19.602 1.00 87.75 455 SER A O 1
ATOM 3561 N N . PRO A 1 456 ? 19.565 -5.724 -17.761 1.00 88.81 456 PRO A N 1
ATOM 3562 C CA . PRO A 1 456 ? 18.487 -6.075 -16.850 1.00 88.81 456 PRO A CA 1
ATOM 3563 C C . PRO A 1 456 ? 17.369 -5.032 -16.882 1.00 88.81 456 PRO A C 1
ATOM 3565 O O . PRO A 1 456 ? 17.610 -3.824 -16.797 1.00 88.81 456 PRO A O 1
ATOM 3568 N N . LEU A 1 457 ? 16.142 -5.532 -16.948 1.00 92.75 457 LEU A N 1
ATOM 3569 C CA . LEU A 1 457 ? 14.913 -4.791 -16.704 1.00 92.75 457 LEU A CA 1
ATOM 3570 C C . LEU A 1 457 ? 14.404 -5.162 -15.307 1.00 92.75 457 LEU A C 1
ATOM 3572 O O . LEU A 1 457 ? 14.540 -6.309 -14.880 1.00 92.75 457 LEU A O 1
ATOM 3576 N N . VAL A 1 458 ? 13.823 -4.207 -14.589 1.00 92.56 458 VAL A N 1
ATOM 3577 C CA . VAL A 1 458 ? 13.237 -4.444 -13.264 1.00 92.56 458 VAL A CA 1
ATOM 3578 C C . VAL A 1 458 ? 11.771 -4.042 -13.304 1.00 92.56 458 VAL A C 1
ATOM 3580 O O . VAL A 1 458 ? 11.445 -2.933 -13.719 1.00 92.56 458 VAL A O 1
ATOM 3583 N N . LEU A 1 459 ? 10.886 -4.952 -12.905 1.00 91.88 459 LEU A N 1
ATOM 3584 C CA . LEU A 1 459 ? 9.440 -4.761 -12.880 1.00 91.88 459 LEU A CA 1
ATOM 3585 C C . LEU A 1 459 ? 8.940 -4.881 -11.442 1.00 91.88 459 LEU A C 1
ATOM 3587 O O . LEU A 1 459 ? 9.169 -5.907 -10.811 1.00 91.88 459 LEU A O 1
ATOM 3591 N N . ASP A 1 460 ? 8.279 -3.845 -10.925 1.00 89.38 460 ASP A N 1
ATOM 3592 C CA . ASP A 1 460 ? 7.796 -3.770 -9.536 1.00 89.38 460 ASP A CA 1
ATOM 3593 C C . ASP A 1 460 ? 8.875 -4.123 -8.485 1.00 89.38 460 ASP A C 1
ATOM 3595 O O . ASP A 1 460 ? 8.585 -4.663 -7.419 1.00 89.38 460 ASP A O 1
ATOM 3599 N N . GLY A 1 461 ? 10.143 -3.819 -8.788 1.00 83.94 461 GLY A N 1
ATOM 3600 C CA . GLY A 1 461 ? 11.297 -4.128 -7.935 1.00 83.94 461 GLY A CA 1
ATOM 3601 C C . GLY A 1 461 ? 11.901 -5.526 -8.126 1.00 83.94 461 GLY A C 1
ATOM 3602 O O . GLY A 1 461 ? 12.907 -5.835 -7.489 1.00 83.94 461 GLY A O 1
ATOM 3603 N N . GLU A 1 462 ? 11.352 -6.350 -9.020 1.00 85.19 462 GLU A N 1
ATOM 3604 C CA . GLU A 1 462 ? 11.850 -7.691 -9.337 1.00 85.19 462 GLU A CA 1
ATOM 3605 C C . GLU A 1 462 ? 12.605 -7.722 -10.674 1.00 85.19 462 GLU A C 1
ATOM 3607 O O . GLU A 1 462 ? 12.161 -7.177 -11.687 1.00 85.19 462 GLU A O 1
ATOM 3612 N N . LEU A 1 463 ? 13.757 -8.398 -10.700 1.00 87.38 463 LEU A N 1
ATOM 3613 C CA . LEU A 1 463 ? 14.553 -8.569 -11.917 1.00 87.38 463 LEU A CA 1
ATOM 3614 C C . LEU A 1 463 ? 13.807 -9.443 -12.935 1.00 87.38 463 LEU A C 1
ATOM 3616 O O . LEU A 1 463 ? 13.451 -10.587 -12.648 1.00 87.38 463 LEU A O 1
ATOM 3620 N N . THR A 1 464 ? 13.660 -8.944 -14.161 1.00 84.56 464 THR A N 1
ATOM 3621 C CA . THR A 1 464 ? 13.169 -9.720 -15.303 1.00 84.56 464 THR A CA 1
ATOM 3622 C C . THR A 1 464 ? 14.299 -10.060 -16.281 1.00 84.56 464 THR A C 1
ATOM 3624 O O . THR A 1 464 ? 15.298 -9.347 -16.390 1.00 84.56 464 THR A O 1
ATOM 3627 N N . ARG A 1 465 ? 14.143 -11.185 -16.988 1.00 79.75 465 ARG A N 1
ATOM 3628 C CA . ARG A 1 465 ? 15.071 -11.677 -18.023 1.00 79.75 465 ARG A CA 1
ATOM 3629 C C . ARG A 1 465 ? 14.602 -11.372 -19.449 1.00 79.75 465 ARG A C 1
ATOM 3631 O O . ARG A 1 465 ? 15.253 -11.795 -20.397 1.00 79.75 465 ARG A O 1
ATOM 3638 N N . ALA A 1 466 ? 13.480 -10.673 -19.572 1.00 86.38 466 ALA A N 1
ATOM 3639 C CA . ALA A 1 466 ? 12.904 -10.233 -20.830 1.00 86.38 466 ALA A CA 1
ATOM 3640 C C . ALA A 1 466 ? 13.862 -9.309 -21.596 1.00 86.38 466 ALA A C 1
ATOM 3642 O O . ALA A 1 466 ? 14.496 -8.446 -20.984 1.00 86.38 466 ALA A O 1
ATOM 3643 N N . ASN A 1 467 ? 13.923 -9.442 -22.923 1.00 90.56 467 ASN A N 1
ATOM 3644 C CA . ASN A 1 467 ? 14.601 -8.452 -23.764 1.00 90.56 467 ASN A CA 1
ATOM 3645 C C . ASN A 1 467 ? 13.637 -7.351 -24.197 1.00 90.56 467 ASN A C 1
ATOM 3647 O O . ASN A 1 467 ? 14.087 -6.272 -24.581 1.00 90.56 467 ASN A O 1
ATOM 3651 N N . GLN A 1 468 ? 12.330 -7.598 -24.113 1.00 93.38 468 GLN A N 1
ATOM 3652 C CA . GLN A 1 468 ? 11.301 -6.618 -24.405 1.00 93.38 468 GLN A CA 1
ATOM 3653 C C . GLN A 1 468 ? 10.208 -6.638 -23.337 1.00 93.38 468 GLN A C 1
ATOM 3655 O O . GLN A 1 468 ? 9.664 -7.685 -22.987 1.00 93.38 468 GLN A O 1
ATOM 3660 N N . VAL A 1 469 ? 9.854 -5.452 -22.847 1.00 95.25 469 VAL A N 1
ATOM 3661 C CA . VAL A 1 469 ? 8.729 -5.249 -21.932 1.00 95.25 469 VAL A CA 1
ATOM 3662 C C . VAL A 1 469 ? 7.823 -4.165 -22.488 1.00 95.25 469 VAL A C 1
ATOM 3664 O O . VAL A 1 469 ? 8.277 -3.070 -22.818 1.00 95.25 469 VAL A O 1
ATOM 3667 N N . ARG A 1 470 ? 6.530 -4.469 -22.557 1.00 95.38 470 ARG A N 1
ATOM 3668 C CA . ARG A 1 470 ? 5.467 -3.530 -22.909 1.00 95.38 470 ARG A CA 1
ATOM 3669 C C . ARG A 1 470 ? 4.567 -3.335 -21.698 1.00 95.38 470 ARG A C 1
ATOM 3671 O O . ARG A 1 470 ? 3.984 -4.304 -21.224 1.00 95.38 470 ARG A O 1
ATOM 3678 N N . ILE A 1 471 ? 4.453 -2.101 -21.219 1.00 95.88 471 ILE A N 1
ATOM 3679 C CA . ILE A 1 471 ? 3.569 -1.688 -20.125 1.00 95.88 471 ILE A CA 1
ATOM 3680 C C . ILE A 1 471 ? 2.507 -0.728 -20.668 1.00 95.88 471 ILE A C 1
ATOM 3682 O O . ILE A 1 471 ? 2.839 0.198 -21.408 1.00 95.88 471 ILE A O 1
ATOM 3686 N N . PHE A 1 472 ? 1.229 -0.958 -20.370 1.00 95.19 472 PHE A N 1
ATOM 3687 C CA . PHE A 1 472 ? 0.139 -0.200 -20.984 1.00 95.19 472 PHE A CA 1
ATOM 3688 C C . PHE A 1 472 ? -1.165 -0.214 -20.183 1.00 95.19 472 PHE A C 1
ATOM 3690 O O . PHE A 1 472 ? -1.410 -1.099 -19.363 1.00 95.19 472 PHE A O 1
ATOM 3697 N N . PHE A 1 473 ? -2.024 0.754 -20.486 1.00 94.12 473 PHE A N 1
ATOM 3698 C CA . PHE A 1 473 ? -3.424 0.793 -20.087 1.00 94.12 473 PHE A CA 1
ATOM 3699 C C . PHE A 1 473 ? -4.329 0.622 -21.307 1.00 94.12 473 PHE A C 1
ATOM 3701 O O . PHE A 1 473 ? -4.184 1.333 -22.304 1.00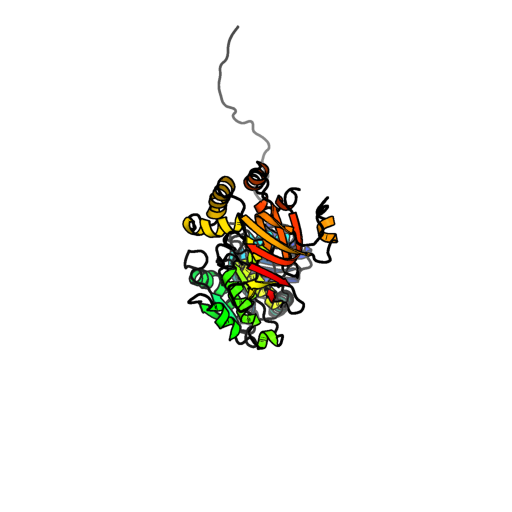 94.12 473 PHE A O 1
ATOM 3708 N N . ASP A 1 474 ? -5.301 -0.278 -21.203 1.00 89.62 474 ASP A N 1
ATOM 3709 C CA . ASP A 1 474 ? -6.374 -0.455 -22.182 1.00 89.62 474 ASP A CA 1
ATOM 3710 C C . ASP A 1 474 ? -7.745 -0.284 -21.506 1.00 89.62 474 ASP A C 1
ATOM 3712 O O . ASP A 1 474 ? -7.834 -0.103 -20.291 1.00 89.62 474 ASP A O 1
ATOM 3716 N N . ASP A 1 475 ? -8.828 -0.329 -22.281 1.00 85.00 475 ASP A N 1
ATOM 3717 C CA . ASP A 1 475 ? -10.191 -0.169 -21.748 1.00 85.00 475 ASP A CA 1
ATOM 3718 C C . ASP A 1 475 ? -10.601 -1.307 -20.789 1.00 85.00 475 ASP A C 1
ATOM 3720 O O . ASP A 1 475 ? -11.595 -1.191 -20.074 1.00 85.00 475 ASP A O 1
ATOM 3724 N N . SER A 1 476 ? -9.839 -2.408 -20.763 1.00 84.81 476 SER A N 1
ATOM 3725 C CA . SER A 1 476 ? -10.027 -3.545 -19.858 1.00 84.81 476 SER A CA 1
ATOM 3726 C C . SER A 1 476 ? -9.149 -3.477 -18.606 1.00 84.81 476 SER A C 1
ATOM 3728 O O . SER A 1 476 ? -9.192 -4.396 -17.787 1.00 84.81 476 SER A O 1
ATOM 3730 N N . SER A 1 477 ? -8.327 -2.432 -18.449 1.00 87.88 477 SER A N 1
ATOM 3731 C CA . SER A 1 477 ? -7.460 -2.265 -17.285 1.00 87.88 477 SER A CA 1
ATOM 3732 C C . SER A 1 477 ? -8.293 -2.211 -15.997 1.00 87.88 477 SER A C 1
ATOM 3734 O O . SER A 1 477 ? -9.117 -1.305 -15.836 1.00 87.88 477 SER A O 1
ATOM 3736 N N . PRO A 1 478 ? -8.099 -3.169 -15.071 1.00 90.62 478 PRO A N 1
ATOM 3737 C CA . PRO A 1 478 ? -8.875 -3.227 -13.844 1.00 90.62 478 PRO A CA 1
ATOM 3738 C C . PRO A 1 478 ? -8.486 -2.095 -12.892 1.00 90.62 478 PRO A C 1
ATOM 3740 O O . PRO A 1 478 ? -7.373 -1.571 -12.927 1.00 90.62 478 PRO A O 1
ATOM 3743 N N . ALA A 1 479 ? -9.406 -1.757 -11.995 1.00 92.75 479 ALA A N 1
ATOM 3744 C CA . ALA A 1 479 ? -9.162 -0.862 -10.876 1.00 92.75 479 ALA A CA 1
ATOM 3745 C C . ALA A 1 479 ? -9.374 -1.612 -9.557 1.00 92.75 479 ALA A C 1
ATOM 3747 O O . ALA A 1 479 ? -10.204 -2.522 -9.470 1.00 92.75 479 ALA A O 1
ATOM 3748 N N . PHE A 1 480 ? -8.621 -1.223 -8.533 1.00 95.44 480 PHE A N 1
ATOM 3749 C CA . PHE A 1 480 ? -8.666 -1.819 -7.204 1.00 95.44 480 PHE A CA 1
ATOM 3750 C C . PHE A 1 480 ? -8.944 -0.750 -6.157 1.00 95.44 480 PHE A C 1
ATOM 3752 O O . PHE A 1 480 ? -8.409 0.358 -6.212 1.00 95.44 480 PHE A O 1
ATOM 3759 N N . ASN A 1 481 ? -9.783 -1.096 -5.186 1.00 95.50 481 ASN A N 1
ATOM 3760 C CA . ASN A 1 481 ? -10.085 -0.229 -4.058 1.00 95.50 481 ASN A CA 1
ATOM 3761 C C . ASN A 1 481 ? -9.030 -0.431 -2.975 1.00 95.50 481 ASN A C 1
ATOM 3763 O O . ASN A 1 481 ? -8.970 -1.486 -2.353 1.00 95.50 481 ASN A O 1
ATOM 3767 N N . MET A 1 482 ? -8.211 0.576 -2.713 1.00 95.81 482 MET A N 1
ATOM 3768 C CA . MET A 1 482 ? -7.231 0.544 -1.635 1.00 95.81 482 MET A CA 1
ATOM 3769 C C . MET A 1 482 ? -7.867 1.058 -0.346 1.00 95.81 482 MET A C 1
ATOM 3771 O O . MET A 1 482 ? -8.547 2.087 -0.353 1.00 95.81 482 MET A O 1
ATOM 3775 N N . MET A 1 483 ? -7.645 0.368 0.777 1.00 94.38 483 MET A N 1
ATOM 3776 C CA . MET A 1 483 ? -8.124 0.772 2.106 1.00 94.38 483 MET A CA 1
ATOM 3777 C C . MET A 1 483 ? -7.352 1.991 2.633 1.00 94.38 483 MET A C 1
ATOM 3779 O O . MET A 1 483 ? -6.602 1.922 3.605 1.00 94.38 483 MET A O 1
ATOM 3783 N N . HIS A 1 484 ? -7.551 3.118 1.972 1.00 87.75 484 HIS A N 1
ATOM 3784 C CA . HIS A 1 484 ? -7.023 4.413 2.331 1.00 87.75 484 HIS A CA 1
ATOM 3785 C C . HIS A 1 484 ? -8.106 5.451 2.047 1.00 87.75 484 HIS A C 1
ATOM 3787 O O . HIS A 1 484 ? -8.659 5.487 0.951 1.00 87.75 484 HIS A O 1
ATOM 3793 N N . CYS A 1 485 ? -8.402 6.294 3.030 1.00 68.69 485 CYS A N 1
ATOM 3794 C CA . CYS A 1 485 ? -9.342 7.391 2.887 1.00 68.69 485 CYS A CA 1
ATOM 3795 C C . CYS A 1 485 ? -8.567 8.684 3.116 1.00 68.69 485 CYS A C 1
ATOM 3797 O O . CYS A 1 485 ? -8.071 8.924 4.220 1.00 68.69 485 CYS A O 1
ATOM 3799 N N . THR A 1 486 ? -8.484 9.522 2.086 1.00 57.56 486 THR A N 1
ATOM 3800 C CA . THR A 1 486 ? -8.063 10.915 2.247 1.00 57.56 486 THR A CA 1
ATOM 3801 C C . THR A 1 486 ? -9.076 11.613 3.156 1.00 57.56 486 THR A C 1
ATOM 3803 O O . THR A 1 486 ? -10.285 11.448 2.967 1.00 57.56 486 THR A O 1
ATOM 3806 N N . MET A 1 487 ? -8.587 12.281 4.203 1.00 45.06 487 MET A N 1
ATOM 3807 C CA . MET A 1 487 ? -9.420 12.911 5.237 1.00 45.06 487 MET A CA 1
ATOM 3808 C C . MET A 1 487 ? -10.037 14.227 4.785 1.00 45.06 487 MET A C 1
ATOM 3810 O O . MET A 1 487 ? -9.368 14.940 4.015 1.00 45.06 487 MET A O 1
#

Mean predicted aligned error: 10.3 Å